Protein AF-A0AAW2ZPB7-F1 (afdb_monomer_lite)

Structure (mmCIF, N/CA/C/O backbone):
data_AF-A0AAW2ZPB7-F1
#
_entry.id   AF-A0AAW2ZPB7-F1
#
loop_
_atom_site.group_PDB
_atom_site.id
_atom_site.type_symbol
_atom_site.label_atom_id
_atom_site.label_alt_id
_atom_site.label_comp_id
_atom_site.label_asym_id
_atom_site.label_entity_id
_atom_site.label_seq_id
_atom_site.pdbx_PDB_ins_code
_atom_site.Cartn_x
_atom_site.Cartn_y
_atom_site.Cartn_z
_atom_site.occupancy
_atom_site.B_iso_or_equiv
_atom_site.auth_seq_id
_atom_site.auth_comp_id
_atom_site.auth_asym_id
_atom_site.auth_atom_id
_atom_site.pdbx_PDB_model_num
ATOM 1 N N . MET A 1 1 ? 40.826 14.189 52.849 1.00 51.69 1 MET A N 1
ATOM 2 C CA . MET A 1 1 ? 40.614 12.851 52.247 1.00 51.69 1 MET A CA 1
ATOM 3 C C . MET A 1 1 ? 39.368 12.771 51.362 1.00 51.69 1 MET A C 1
ATOM 5 O O . MET A 1 1 ? 39.505 12.367 50.219 1.00 51.69 1 MET A O 1
ATOM 9 N N . PHE A 1 2 ? 38.190 13.231 51.802 1.00 46.25 2 PHE A N 1
ATOM 10 C CA . PHE A 1 2 ? 36.939 13.118 51.022 1.00 46.25 2 PHE A CA 1
ATOM 11 C C . PHE A 1 2 ? 36.902 13.890 49.683 1.00 46.25 2 PHE A C 1
ATOM 13 O O . PHE A 1 2 ? 36.310 13.419 48.720 1.00 46.25 2 PHE A O 1
ATOM 20 N N . ARG A 1 3 ? 37.575 15.046 49.571 1.00 40.00 3 ARG A N 1
ATOM 21 C CA . ARG A 1 3 ? 37.596 15.839 48.321 1.00 40.00 3 ARG A CA 1
ATOM 22 C C . ARG A 1 3 ? 38.502 15.265 47.222 1.00 40.00 3 ARG A C 1
ATOM 24 O O . ARG A 1 3 ? 38.241 15.503 46.051 1.00 40.00 3 ARG A O 1
ATOM 31 N N . LEU A 1 4 ? 39.516 14.474 47.584 1.00 44.50 4 LEU A N 1
ATOM 32 C CA . LEU A 1 4 ? 40.412 13.836 46.611 1.00 44.50 4 LEU A CA 1
ATOM 33 C C . LEU A 1 4 ? 39.735 12.625 45.941 1.00 44.50 4 LEU A C 1
ATOM 35 O O . LEU A 1 4 ? 39.910 12.397 44.750 1.00 44.50 4 LEU A O 1
ATOM 39 N N . PHE A 1 5 ? 38.887 11.908 46.687 1.00 46.25 5 PHE A N 1
ATOM 40 C CA . PHE A 1 5 ? 38.130 10.754 46.191 1.00 46.25 5 PHE A CA 1
ATOM 41 C C . PHE A 1 5 ? 37.047 11.136 45.171 1.00 46.25 5 PHE A C 1
ATOM 43 O O . PHE A 1 5 ? 36.839 10.420 44.195 1.00 46.25 5 PHE A O 1
ATOM 50 N N . VAL A 1 6 ? 36.392 12.288 45.351 1.00 56.06 6 VAL A N 1
ATOM 51 C CA . VAL A 1 6 ? 35.360 12.771 44.415 1.00 56.06 6 VAL A CA 1
ATOM 52 C C . VAL A 1 6 ? 35.982 13.230 43.091 1.00 56.06 6 VAL A C 1
ATOM 54 O O . VAL A 1 6 ? 35.440 12.934 42.031 1.00 56.06 6 VAL A O 1
ATOM 57 N N . ILE A 1 7 ? 37.159 13.864 43.131 1.00 55.03 7 ILE A N 1
ATOM 58 C CA . ILE A 1 7 ? 37.879 14.303 41.923 1.00 55.03 7 ILE A CA 1
ATOM 59 C C . ILE A 1 7 ? 38.448 13.102 41.148 1.00 55.03 7 ILE A C 1
ATOM 61 O O . ILE A 1 7 ? 38.325 13.056 39.927 1.00 55.03 7 ILE A O 1
ATOM 65 N N . LEU A 1 8 ? 38.982 12.087 41.839 1.00 47.44 8 LEU A N 1
ATOM 66 C CA . LEU A 1 8 ? 39.442 10.843 41.204 1.00 47.44 8 LEU A CA 1
ATOM 67 C C . LEU A 1 8 ? 38.288 10.026 40.597 1.00 47.44 8 LEU A C 1
ATOM 69 O O . LEU A 1 8 ? 38.454 9.435 39.533 1.00 47.44 8 LEU A O 1
ATOM 73 N N . SER A 1 9 ? 37.102 10.054 41.212 1.00 47.56 9 SER A N 1
ATOM 74 C CA . SER A 1 9 ? 35.909 9.377 40.679 1.00 47.56 9 SER A CA 1
ATOM 75 C C . SER A 1 9 ? 35.340 10.088 39.443 1.00 47.56 9 SER A C 1
ATOM 77 O O . SER A 1 9 ? 34.943 9.430 38.486 1.00 47.56 9 SER A O 1
ATOM 79 N N . LEU A 1 10 ? 35.354 11.426 39.412 1.00 43.69 10 LEU A N 1
ATOM 80 C CA . LEU A 1 10 ? 34.939 12.205 38.237 1.00 43.69 10 LEU A CA 1
ATOM 81 C C . LEU A 1 10 ? 35.925 12.082 37.065 1.00 43.69 10 LEU A C 1
ATOM 83 O O . LEU A 1 10 ? 35.489 12.016 35.918 1.00 43.69 10 LEU A O 1
ATOM 87 N N . LEU A 1 11 ? 37.232 11.985 37.335 1.00 43.78 11 LEU A N 1
ATOM 88 C CA . LEU A 1 11 ? 38.248 11.750 36.301 1.00 43.78 11 LEU A CA 1
ATOM 89 C C . LEU A 1 11 ? 38.179 10.327 35.722 1.00 43.78 11 LEU A C 1
ATOM 91 O O . LEU A 1 11 ? 38.356 10.164 34.519 1.00 43.78 11 LEU A O 1
ATOM 95 N N . ALA A 1 12 ? 37.843 9.314 36.528 1.00 47.62 12 ALA A N 1
ATOM 96 C CA . ALA A 1 12 ? 37.600 7.954 36.036 1.00 47.62 12 ALA A CA 1
ATOM 97 C C . ALA A 1 12 ? 36.345 7.856 35.144 1.00 47.62 12 ALA A C 1
ATOM 99 O O . ALA A 1 12 ? 36.369 7.160 34.130 1.00 47.62 12 ALA A O 1
ATOM 100 N N . ILE A 1 13 ? 35.279 8.602 35.464 1.00 48.66 13 ILE A N 1
ATOM 101 C CA . ILE A 1 13 ? 34.059 8.657 34.640 1.00 48.66 13 ILE A CA 1
ATOM 102 C C . ILE A 1 13 ? 34.317 9.426 33.333 1.00 48.66 13 ILE A C 1
ATOM 104 O O . ILE A 1 13 ? 33.890 8.986 32.269 1.00 48.66 13 ILE A O 1
ATOM 108 N N . LEU A 1 14 ? 35.075 10.527 33.369 1.00 40.88 14 LEU A N 1
ATOM 109 C CA . LEU A 1 14 ? 35.448 11.271 32.157 1.00 40.88 14 LEU A CA 1
ATOM 110 C C . LEU A 1 14 ? 36.424 10.498 31.255 1.00 40.88 14 LEU A C 1
ATOM 112 O O . LEU A 1 14 ? 36.312 10.598 30.034 1.00 40.88 14 LEU A O 1
ATOM 116 N N . ALA A 1 15 ? 37.315 9.680 31.825 1.00 44.12 15 ALA A N 1
ATOM 117 C CA . ALA A 1 15 ? 38.191 8.785 31.066 1.00 44.12 15 ALA A CA 1
ATOM 118 C C . ALA A 1 15 ? 37.426 7.606 30.432 1.00 44.12 15 ALA A C 1
ATOM 120 O O . ALA A 1 15 ? 37.723 7.224 29.301 1.00 44.12 15 ALA A O 1
ATOM 121 N N . GLN A 1 16 ? 36.392 7.074 31.098 1.00 44.09 16 GLN A N 1
ATOM 122 C CA . GLN A 1 16 ? 35.500 6.073 30.497 1.00 44.09 16 GLN A CA 1
ATOM 123 C C . GLN A 1 16 ? 34.644 6.659 29.368 1.00 44.09 16 GLN A C 1
ATOM 125 O O . GLN A 1 16 ? 34.460 5.993 28.350 1.00 44.09 16 GLN A O 1
ATOM 130 N N . VAL A 1 17 ? 34.197 7.914 29.493 1.00 40.84 17 VAL A N 1
ATOM 131 C CA . VAL A 1 17 ? 33.451 8.607 28.429 1.00 40.84 17 VAL A CA 1
ATOM 132 C C . VAL A 1 17 ? 34.358 8.992 27.252 1.00 40.84 17 VAL A C 1
ATOM 134 O O . VAL A 1 17 ? 33.919 8.871 26.115 1.00 40.84 17 VAL A O 1
ATOM 137 N N . HIS A 1 18 ? 35.631 9.351 27.470 1.00 36.00 18 HIS A N 1
ATOM 138 C CA . HIS A 1 18 ? 36.574 9.581 26.362 1.00 36.00 18 HIS A CA 1
ATOM 139 C C . HIS A 1 18 ? 37.015 8.285 25.661 1.00 36.00 18 HIS A C 1
ATOM 141 O O . HIS A 1 18 ? 37.121 8.273 24.439 1.00 36.00 18 HIS A O 1
ATOM 147 N N . SER A 1 19 ? 37.162 7.156 26.370 1.00 35.47 19 SER A N 1
ATOM 148 C CA . SER A 1 19 ? 37.466 5.870 25.705 1.00 35.47 19 SER A CA 1
ATOM 149 C C . SER A 1 19 ? 36.294 5.298 24.887 1.00 35.47 19 SER A C 1
ATOM 151 O O . SER A 1 19 ? 36.493 4.419 24.052 1.00 35.47 19 SER A O 1
ATOM 153 N N . ALA A 1 20 ? 35.073 5.804 25.103 1.00 35.56 20 ALA A N 1
ATOM 154 C CA . ALA A 1 20 ? 33.886 5.440 24.332 1.00 35.56 20 ALA A CA 1
ATOM 155 C C . ALA A 1 20 ? 33.681 6.309 23.074 1.00 35.56 20 ALA A C 1
ATOM 157 O O . ALA A 1 20 ? 32.837 5.975 22.246 1.00 35.56 20 ALA A O 1
ATOM 158 N N . VAL A 1 21 ? 34.442 7.400 22.918 1.00 38.38 21 VAL A N 1
ATOM 159 C CA . VAL A 1 21 ? 34.357 8.309 21.759 1.00 38.38 21 VAL A CA 1
ATOM 160 C C . VAL A 1 21 ? 35.473 8.044 20.734 1.00 38.38 21 VAL A C 1
ATOM 162 O O . VAL A 1 21 ? 35.268 8.309 19.555 1.00 38.38 21 VAL A O 1
ATOM 165 N N . ASP A 1 22 ? 36.579 7.400 21.131 1.00 33.84 22 ASP A N 1
ATOM 166 C CA . ASP A 1 22 ? 37.732 7.131 20.247 1.00 33.84 22 ASP A CA 1
ATOM 167 C C . ASP A 1 22 ? 37.808 5.709 19.651 1.00 33.84 22 ASP A C 1
ATOM 169 O O . ASP A 1 22 ? 38.744 5.391 18.920 1.00 33.84 22 ASP A O 1
ATOM 173 N N . ASN A 1 23 ? 36.803 4.850 19.860 1.00 36.28 23 ASN A N 1
ATOM 174 C CA . ASN A 1 23 ? 36.692 3.572 19.140 1.00 36.28 23 ASN A CA 1
ATOM 175 C C . ASN A 1 23 ? 35.756 3.694 17.927 1.00 36.28 23 ASN A C 1
ATOM 177 O O . ASN A 1 23 ? 34.701 3.063 17.851 1.00 36.28 23 ASN A O 1
ATOM 181 N N . GLY A 1 24 ? 36.181 4.484 16.938 1.00 32.53 24 GLY A N 1
ATOM 182 C CA . GLY A 1 24 ? 35.586 4.575 15.597 1.00 32.53 24 GLY A CA 1
ATOM 183 C C . GLY A 1 24 ? 35.782 3.316 14.736 1.00 32.53 24 GLY A C 1
ATOM 184 O O . GLY A 1 24 ? 36.101 3.421 13.559 1.00 32.53 24 GLY A O 1
ATOM 185 N N . GLY A 1 25 ? 35.621 2.122 15.315 1.00 32.72 25 GLY A N 1
ATOM 186 C CA . GLY A 1 25 ? 35.962 0.848 14.671 1.00 32.72 25 GLY A CA 1
ATOM 187 C C . GLY A 1 25 ? 35.150 -0.359 15.143 1.00 32.72 25 GLY A C 1
ATOM 188 O O . GLY A 1 25 ? 35.655 -1.476 15.100 1.00 32.72 25 GLY A O 1
ATOM 189 N N . GLN A 1 26 ? 33.914 -0.165 15.620 1.00 31.72 26 GLN A N 1
ATOM 190 C CA . GLN A 1 26 ? 33.074 -1.276 16.101 1.00 31.72 26 GLN A CA 1
ATOM 191 C C . GLN A 1 26 ? 31.591 -1.207 15.696 1.00 31.72 26 GLN A C 1
ATOM 193 O O . GLN A 1 26 ? 30.740 -1.799 16.353 1.00 31.72 26 GLN A O 1
ATOM 198 N N . TYR A 1 27 ? 31.269 -0.537 14.585 1.00 31.38 27 TYR A N 1
ATOM 199 C CA . TYR A 1 27 ? 29.932 -0.633 13.975 1.00 31.38 27 TYR A CA 1
ATOM 200 C C . TYR A 1 27 ? 29.803 -1.751 12.923 1.00 31.38 27 TYR A C 1
ATOM 202 O O . TYR A 1 27 ? 28.684 -2.111 12.569 1.00 31.38 27 TYR A O 1
ATOM 210 N N . ASP A 1 28 ? 30.908 -2.378 12.503 1.00 32.28 28 ASP A N 1
ATOM 211 C CA . ASP A 1 28 ? 30.887 -3.460 11.502 1.00 32.28 28 ASP A CA 1
ATOM 212 C C . ASP A 1 28 ? 30.599 -4.861 12.076 1.00 32.28 28 ASP A C 1
ATOM 214 O O . ASP A 1 28 ? 30.354 -5.799 11.319 1.00 32.28 28 ASP A O 1
ATOM 218 N N . SER A 1 29 ? 30.567 -5.042 13.403 1.00 31.67 29 SER A N 1
ATOM 219 C CA . SER A 1 29 ? 30.329 -6.361 14.021 1.00 31.67 29 SER A CA 1
ATOM 220 C C . SER A 1 29 ? 28.890 -6.612 14.492 1.00 31.67 29 SER A C 1
ATOM 222 O O . SER A 1 29 ? 28.580 -7.727 14.906 1.00 31.67 29 SER A O 1
ATOM 224 N N . LEU A 1 30 ? 27.981 -5.635 14.372 1.00 31.08 30 LEU A N 1
ATOM 225 C CA . LEU A 1 30 ? 26.543 -5.819 14.649 1.00 31.08 30 LEU A CA 1
ATOM 226 C C . LEU A 1 30 ? 25.721 -6.233 13.414 1.00 31.08 30 LEU A C 1
ATOM 228 O O . LEU A 1 30 ? 24.520 -6.456 13.530 1.00 31.08 30 LEU A O 1
ATOM 232 N N . LEU A 1 31 ? 26.353 -6.374 12.245 1.00 35.31 31 LEU A N 1
ATOM 233 C CA . LEU A 1 31 ? 25.702 -6.831 11.009 1.00 35.31 31 LEU A CA 1
ATOM 234 C C . LEU A 1 31 ? 25.823 -8.345 10.759 1.00 35.31 31 LEU A C 1
ATOM 236 O O . LEU A 1 31 ? 25.262 -8.833 9.785 1.00 35.31 31 LEU A O 1
ATOM 240 N N . ASN A 1 32 ? 26.494 -9.089 11.648 1.00 33.47 32 ASN A N 1
ATOM 241 C CA . ASN A 1 32 ? 26.707 -10.538 11.522 1.00 33.47 32 ASN A CA 1
ATOM 242 C C . ASN A 1 32 ? 26.139 -11.372 12.687 1.00 33.47 32 ASN A C 1
ATOM 244 O O . ASN A 1 32 ? 26.580 -12.500 12.895 1.00 33.47 32 ASN A O 1
ATOM 248 N N . SER A 1 33 ? 25.148 -10.879 13.439 1.00 32.72 33 SER A N 1
ATOM 249 C CA . SER A 1 33 ? 24.362 -11.771 14.299 1.00 32.72 33 SER A CA 1
ATOM 250 C C . SER A 1 33 ? 23.143 -12.289 13.537 1.00 32.72 33 SER A C 1
ATOM 252 O O . SER A 1 33 ? 22.184 -11.565 13.269 1.00 32.72 33 SER A O 1
ATOM 254 N N . GLU A 1 34 ? 23.150 -13.584 13.231 1.00 34.16 34 GLU A N 1
ATOM 255 C CA . GLU A 1 34 ? 22.005 -14.362 12.729 1.00 34.16 34 GLU A CA 1
ATOM 256 C C . GLU A 1 34 ? 20.797 -14.389 13.710 1.00 34.16 34 GLU A C 1
ATOM 258 O O . GLU A 1 34 ? 19.863 -15.160 13.532 1.00 34.16 34 GLU A O 1
ATOM 263 N N . GLU A 1 35 ? 20.760 -13.510 14.721 1.00 34.91 35 GLU A N 1
ATOM 264 C CA . GLU A 1 35 ? 19.700 -13.387 15.735 1.00 34.91 35 GLU A CA 1
ATOM 265 C C . GLU A 1 35 ? 18.845 -12.103 15.597 1.00 34.91 35 GLU A C 1
ATOM 267 O O . GLU A 1 35 ? 17.965 -11.839 16.418 1.00 34.91 35 GLU A O 1
ATOM 272 N N . LEU A 1 36 ? 19.062 -11.268 14.572 1.00 36.41 36 LEU A N 1
ATOM 273 C CA . LEU A 1 36 ? 18.497 -9.906 14.527 1.00 36.41 36 LEU A CA 1
ATOM 274 C C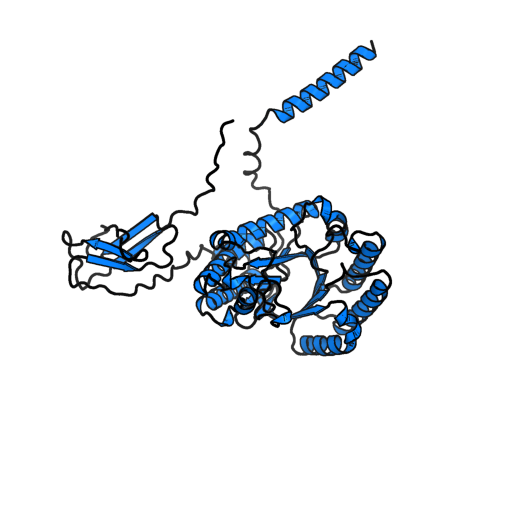 . LEU A 1 36 ? 17.039 -9.771 14.052 1.00 36.41 36 LEU A C 1
ATOM 276 O O . LEU A 1 36 ? 16.476 -8.672 14.130 1.00 36.41 36 LEU A O 1
ATOM 280 N N . TYR A 1 37 ? 16.372 -10.848 13.641 1.00 39.91 37 TYR A N 1
ATOM 281 C CA . TYR A 1 37 ? 14.955 -10.802 13.270 1.00 39.91 37 TYR A CA 1
ATOM 282 C C . TYR A 1 37 ? 14.226 -12.011 13.860 1.00 39.91 37 TYR A C 1
ATOM 284 O O . TYR A 1 37 ? 14.306 -13.089 13.278 1.00 39.91 37 TYR A O 1
ATOM 292 N N . PRO A 1 38 ? 13.502 -11.878 14.993 1.00 43.72 38 PRO A N 1
ATOM 293 C CA . PRO A 1 38 ? 12.514 -12.897 15.324 1.00 43.72 38 PRO A CA 1
ATOM 294 C C . PRO A 1 38 ? 11.576 -13.020 14.121 1.00 43.72 38 PRO A C 1
ATOM 296 O O . PRO A 1 38 ? 11.092 -11.997 13.628 1.00 43.72 38 PRO A O 1
ATOM 299 N N . GLU A 1 39 ? 11.375 -14.239 13.615 1.00 51.09 39 GLU A N 1
ATOM 300 C CA . GLU A 1 39 ? 10.517 -14.471 12.453 1.00 51.09 39 GLU A CA 1
ATOM 301 C C . GLU A 1 39 ? 9.163 -13.786 12.670 1.00 51.09 39 GLU A C 1
ATOM 303 O O . GLU A 1 39 ? 8.474 -14.015 13.674 1.00 51.09 39 GLU A O 1
ATOM 308 N N . PHE A 1 40 ? 8.773 -12.916 11.734 1.00 61.16 40 PHE A N 1
ATOM 309 C CA . PHE A 1 40 ? 7.431 -12.361 11.760 1.00 61.16 40 PHE A CA 1
ATOM 310 C C . PHE A 1 40 ? 6.443 -13.512 11.575 1.00 61.16 40 PHE A C 1
ATOM 312 O O . PHE A 1 40 ? 6.556 -14.309 10.644 1.00 61.16 40 PHE A O 1
ATOM 319 N N . LYS A 1 41 ? 5.441 -13.595 12.458 1.00 64.25 41 LYS A N 1
ATOM 320 C CA . LYS A 1 41 ? 4.330 -14.535 12.268 1.00 64.25 41 LYS A CA 1
ATOM 321 C C . LYS A 1 41 ? 3.683 -14.276 10.910 1.00 64.25 41 LYS A C 1
ATOM 323 O O . LYS A 1 41 ? 3.557 -13.119 10.506 1.00 64.25 41 LYS A O 1
ATOM 328 N N . SER A 1 42 ? 3.214 -15.343 10.261 1.00 63.06 42 SER A N 1
ATOM 329 C CA . SER A 1 42 ? 2.483 -15.262 8.995 1.00 63.06 42 SER A CA 1
ATOM 330 C C . SER A 1 42 ? 1.446 -14.136 9.029 1.00 63.06 42 SER A C 1
ATOM 332 O O . SER A 1 42 ? 0.692 -14.032 10.009 1.00 63.06 42 SER A O 1
ATOM 334 N N . PRO A 1 43 ? 1.392 -13.283 7.993 1.00 78.25 43 PRO A N 1
ATOM 335 C CA . PRO A 1 43 ? 0.470 -12.163 7.984 1.00 78.25 43 PRO A CA 1
ATOM 336 C C . PRO A 1 43 ? -0.978 -12.668 8.047 1.00 78.25 43 PRO A C 1
ATOM 338 O O . PRO A 1 43 ? -1.322 -13.720 7.510 1.00 78.25 43 PRO A O 1
ATOM 341 N N . LYS A 1 44 ? -1.854 -11.915 8.725 1.00 82.00 44 LYS A N 1
ATOM 342 C CA . LYS A 1 44 ? -3.291 -12.243 8.805 1.00 82.00 44 LYS A CA 1
ATOM 343 C C . LYS A 1 44 ? -4.002 -12.027 7.470 1.00 82.00 44 LYS A C 1
ATOM 345 O O . LYS A 1 44 ? -5.076 -12.578 7.257 1.00 82.00 44 LYS A O 1
ATOM 350 N N . PHE A 1 45 ? -3.418 -11.204 6.610 1.00 92.31 45 PHE A N 1
ATOM 351 C CA . PHE A 1 45 ? -3.834 -10.966 5.241 1.00 92.31 45 PHE A CA 1
ATOM 352 C C . PHE A 1 45 ? -2.673 -10.344 4.463 1.00 92.31 45 PHE A C 1
ATOM 354 O O . PHE A 1 45 ? -1.774 -9.759 5.061 1.00 92.31 45 PHE A O 1
ATOM 361 N N . VAL A 1 46 ? -2.734 -10.396 3.138 1.00 94.75 46 VAL A N 1
ATOM 362 C CA . VAL A 1 46 ? -1.914 -9.542 2.273 1.00 94.75 46 VAL A CA 1
ATOM 363 C C . VAL A 1 46 ? -2.839 -8.654 1.451 1.00 94.75 46 VAL A C 1
ATOM 365 O O . VAL A 1 46 ? -3.802 -9.129 0.857 1.00 94.75 46 VAL A O 1
ATOM 368 N N . LEU A 1 47 ? -2.563 -7.356 1.440 1.00 94.62 47 LEU A N 1
ATOM 369 C CA . LEU A 1 47 ? -3.217 -6.364 0.602 1.00 94.62 47 LEU A CA 1
ATOM 370 C C . LEU A 1 47 ? -2.418 -6.224 -0.691 1.00 94.62 47 LEU A C 1
ATOM 372 O O . LEU A 1 47 ? -1.270 -5.790 -0.682 1.00 94.62 47 LEU A O 1
ATOM 376 N N . TRP A 1 48 ? -2.998 -6.605 -1.815 1.00 93.88 48 TRP A N 1
ATOM 377 C CA . TRP A 1 48 ? -2.341 -6.459 -3.106 1.00 93.88 48 TRP A CA 1
ATOM 378 C C . TRP A 1 48 ? -3.372 -6.217 -4.193 1.00 93.88 48 TRP A C 1
ATOM 380 O O . TRP A 1 48 ? -4.496 -6.700 -4.113 1.00 93.88 48 TRP A O 1
ATOM 390 N N . SER A 1 49 ? -3.009 -5.446 -5.212 1.00 89.88 49 SER A N 1
ATOM 391 C CA . SER A 1 49 ? -3.930 -5.112 -6.300 1.00 89.88 49 SER A CA 1
ATOM 392 C C . SER A 1 49 ? -3.749 -6.039 -7.495 1.00 89.88 49 SER A C 1
ATOM 394 O O . SER A 1 49 ? -2.627 -6.400 -7.843 1.00 89.88 49 SER A O 1
ATOM 396 N N . ASN A 1 50 ? -4.849 -6.380 -8.160 1.00 84.56 50 ASN A N 1
ATOM 397 C CA . ASN A 1 50 ? -4.830 -6.950 -9.503 1.00 84.56 50 ASN A CA 1
ATOM 398 C C . ASN A 1 50 ? -5.240 -5.888 -10.541 1.00 84.56 50 ASN A C 1
ATOM 400 O O . ASN A 1 50 ? -5.409 -4.709 -10.222 1.00 84.56 50 ASN A O 1
ATOM 404 N N . ALA A 1 51 ? -5.411 -6.292 -11.803 1.00 76.12 51 ALA A N 1
ATOM 405 C CA . ALA A 1 51 ? -5.793 -5.372 -12.878 1.00 76.12 51 ALA A CA 1
ATOM 406 C C . ALA A 1 51 ? -7.166 -4.691 -12.678 1.00 76.12 51 ALA A C 1
ATOM 408 O O . ALA A 1 51 ? -7.420 -3.659 -13.296 1.00 76.12 51 ALA A O 1
ATOM 409 N N . SER A 1 52 ? -8.039 -5.256 -11.838 1.00 76.12 52 SER A N 1
ATOM 410 C CA . SER A 1 52 ? -9.376 -4.726 -11.538 1.00 76.12 52 SER A CA 1
ATOM 411 C C . SER A 1 52 ? -9.393 -3.806 -10.316 1.00 76.12 52 SER A C 1
ATOM 413 O O . SER A 1 52 ? -10.323 -3.016 -10.166 1.00 76.12 52 SER A O 1
ATOM 415 N N . GLY A 1 53 ? -8.377 -3.873 -9.451 1.00 81.56 53 GLY A N 1
ATOM 416 C CA . GLY A 1 53 ? -8.266 -3.013 -8.279 1.00 81.56 53 GLY A CA 1
ATOM 417 C C . GLY A 1 53 ? -7.641 -3.693 -7.063 1.00 81.56 53 GLY A C 1
ATOM 418 O O . GLY A 1 53 ? -7.044 -4.762 -7.191 1.00 81.56 53 GLY A O 1
ATOM 419 N N . PRO A 1 54 ? -7.743 -3.057 -5.886 1.00 89.50 54 PRO A N 1
ATOM 420 C CA . PRO A 1 54 ? -7.168 -3.573 -4.654 1.00 89.50 54 PRO A CA 1
ATOM 421 C C . PRO A 1 54 ? -7.929 -4.792 -4.123 1.00 89.50 54 PRO A C 1
ATOM 423 O O . PRO A 1 54 ? -9.163 -4.837 -4.111 1.00 89.50 54 PRO A O 1
ATOM 426 N N . ASN A 1 55 ? -7.176 -5.774 -3.630 1.00 93.75 55 ASN A N 1
ATOM 427 C CA . ASN A 1 55 ? -7.696 -6.995 -3.034 1.00 93.75 55 ASN A CA 1
ATOM 428 C C . ASN A 1 55 ? -7.026 -7.295 -1.697 1.00 93.75 55 ASN A C 1
ATOM 430 O O . ASN A 1 55 ? -5.846 -7.019 -1.491 1.00 93.75 55 ASN A O 1
ATOM 434 N N . ILE A 1 56 ? -7.780 -7.937 -0.812 1.00 94.81 56 ILE A N 1
ATOM 435 C CA . ILE A 1 56 ? -7.246 -8.591 0.379 1.00 94.81 56 ILE A CA 1
ATOM 436 C C . ILE A 1 56 ? -7.238 -10.096 0.133 1.00 94.81 56 ILE A C 1
ATOM 438 O O . ILE A 1 56 ? -8.260 -10.685 -0.221 1.00 94.81 56 ILE A O 1
ATOM 442 N N . ILE A 1 57 ? -6.074 -10.701 0.340 1.00 95.44 57 ILE A N 1
ATOM 443 C CA . ILE A 1 57 ? -5.846 -12.137 0.290 1.00 95.44 57 ILE A CA 1
ATOM 444 C C . ILE A 1 57 ? -5.787 -12.658 1.730 1.00 95.44 57 ILE A C 1
ATOM 446 O O . ILE A 1 57 ? -4.947 -12.226 2.521 1.00 95.44 57 ILE A O 1
ATOM 450 N N . LEU A 1 58 ? -6.685 -13.579 2.075 1.00 93.06 58 LEU A N 1
ATOM 451 C CA . LEU A 1 58 ? -6.800 -14.193 3.403 1.00 93.06 58 LEU A CA 1
ATOM 452 C C . LEU A 1 58 ? -5.927 -15.461 3.530 1.00 93.06 58 LEU A C 1
ATOM 454 O O . LEU A 1 58 ? -5.511 -16.002 2.508 1.00 93.06 58 LEU A O 1
ATOM 458 N N . PRO A 1 59 ? -5.671 -15.989 4.749 1.00 90.00 59 PRO A N 1
ATOM 459 C CA . PRO A 1 59 ? -4.736 -17.106 4.981 1.00 90.00 59 PRO A CA 1
ATOM 460 C C . PRO A 1 59 ? -5.074 -18.434 4.300 1.00 90.00 59 PRO A C 1
ATOM 462 O O . PRO A 1 59 ? -4.255 -19.337 4.257 1.00 90.00 59 PRO A O 1
ATOM 465 N N . ASN A 1 60 ? -6.278 -18.588 3.763 1.00 87.06 60 ASN A N 1
ATOM 466 C CA . ASN A 1 60 ? -6.652 -19.749 2.955 1.00 87.06 60 ASN A CA 1
ATOM 467 C C . ASN A 1 60 ? -6.536 -19.479 1.441 1.00 87.06 60 ASN A C 1
ATOM 469 O O . ASN A 1 60 ? -7.053 -20.254 0.644 1.00 87.06 60 ASN A O 1
ATOM 473 N N . GLY A 1 61 ? -5.934 -18.355 1.042 1.00 88.69 61 GLY A N 1
ATOM 474 C CA . GLY A 1 61 ? -5.854 -17.899 -0.346 1.00 88.69 61 GLY A CA 1
ATOM 475 C C . GLY A 1 61 ? -7.127 -17.230 -0.870 1.00 88.69 61 GLY A C 1
ATOM 476 O O . GLY A 1 61 ? -7.158 -16.838 -2.034 1.00 88.69 61 GLY A O 1
ATOM 477 N N . THR A 1 62 ? -8.175 -17.075 -0.049 1.00 93.19 62 THR A N 1
ATOM 478 C CA . THR A 1 62 ? -9.410 -16.403 -0.482 1.00 93.19 62 THR A CA 1
ATOM 479 C C . THR A 1 62 ? -9.125 -14.946 -0.813 1.00 93.19 62 THR A C 1
ATOM 481 O O . THR A 1 62 ? -8.603 -14.206 0.022 1.00 93.19 62 THR A O 1
ATOM 484 N N . VAL A 1 63 ? -9.529 -14.533 -2.011 1.00 94.69 63 VAL A N 1
ATOM 485 C CA . VAL A 1 63 ? -9.391 -13.164 -2.505 1.00 94.69 63 VAL A CA 1
ATOM 486 C C . VAL A 1 63 ? -10.711 -12.424 -2.325 1.00 94.69 63 VAL A C 1
ATOM 488 O O . VAL A 1 63 ? -11.767 -12.906 -2.731 1.00 94.69 63 VAL A O 1
ATOM 491 N N . LYS A 1 64 ? -10.651 -11.236 -1.729 1.00 94.75 64 LYS A N 1
ATOM 492 C CA . LYS A 1 64 ? -11.796 -10.338 -1.552 1.00 94.75 64 LYS A CA 1
ATOM 493 C C . LYS A 1 64 ? -11.481 -8.977 -2.153 1.00 94.75 64 LYS A C 1
ATOM 495 O O . LYS A 1 64 ? -10.370 -8.469 -2.004 1.00 94.75 64 LYS A O 1
ATOM 500 N N . ILE A 1 65 ? -12.447 -8.386 -2.849 1.00 93.69 65 ILE A N 1
ATOM 501 C CA . ILE A 1 65 ? -12.320 -7.022 -3.376 1.00 93.69 65 ILE A CA 1
ATOM 502 C C . ILE A 1 65 ? -12.373 -6.038 -2.212 1.00 93.69 65 ILE A C 1
ATOM 504 O O . ILE A 1 65 ? -13.150 -6.219 -1.272 1.00 93.69 65 ILE A O 1
ATOM 508 N N . VAL A 1 66 ? -11.527 -5.015 -2.278 1.00 92.56 66 VAL A N 1
ATOM 509 C CA . VAL A 1 66 ? -11.505 -3.929 -1.307 1.00 92.56 66 VAL A CA 1
ATOM 510 C C . VAL A 1 66 ? -12.245 -2.723 -1.865 1.00 92.56 66 VAL A C 1
ATOM 512 O O . VAL A 1 66 ? -11.888 -2.204 -2.920 1.00 92.56 66 VAL A O 1
ATOM 515 N N . ASP A 1 67 ? -13.227 -2.229 -1.112 1.00 91.44 67 ASP A N 1
ATOM 516 C CA . ASP A 1 67 ? -13.815 -0.916 -1.366 1.00 91.44 67 ASP A CA 1
ATOM 517 C C . ASP A 1 67 ? -13.193 0.102 -0.402 1.00 91.44 67 ASP A C 1
ATOM 519 O O . ASP A 1 67 ? -13.383 0.025 0.815 1.00 91.44 67 ASP A O 1
ATOM 523 N N . THR A 1 68 ? -12.451 1.066 -0.951 1.00 87.69 68 THR A N 1
ATOM 524 C CA . THR A 1 68 ? -11.741 2.088 -0.170 1.00 87.69 68 THR A CA 1
ATOM 525 C C . THR A 1 68 ? -12.630 3.301 0.121 1.00 87.69 68 THR A C 1
ATOM 527 O O . THR A 1 68 ? -13.228 3.906 -0.775 1.00 87.69 68 THR A O 1
ATOM 530 N N . TYR A 1 69 ? -12.669 3.716 1.385 1.00 87.38 69 TYR A N 1
ATOM 531 C CA . TYR A 1 69 ? -13.451 4.838 1.889 1.00 87.38 69 TYR A CA 1
ATOM 532 C C . TYR A 1 69 ? -12.543 5.883 2.526 1.00 87.38 69 TYR A C 1
ATOM 534 O O . TYR A 1 69 ? -11.936 5.626 3.556 1.00 87.38 69 TYR A O 1
ATOM 542 N N . TRP A 1 70 ? -12.516 7.090 1.966 1.00 83.62 70 TRP A N 1
ATOM 543 C CA . TRP A 1 70 ? -11.838 8.239 2.568 1.00 83.62 70 TRP A CA 1
ATOM 544 C C . TRP A 1 70 ? -12.857 9.100 3.317 1.00 83.62 70 TRP A C 1
ATOM 546 O O . TRP A 1 70 ? -13.630 9.848 2.712 1.00 83.62 70 TRP A O 1
ATOM 556 N N . LEU A 1 71 ? -12.902 8.956 4.640 1.00 84.69 71 LEU A N 1
ATOM 557 C CA . LEU A 1 71 ? -13.896 9.577 5.512 1.00 84.69 71 LEU A CA 1
ATOM 558 C C . LEU A 1 71 ? -13.269 10.747 6.284 1.00 84.69 71 LEU A C 1
ATOM 560 O O . LEU A 1 71 ? -12.681 10.559 7.344 1.00 84.69 71 LEU A O 1
ATOM 564 N N . GLY A 1 72 ? -13.399 11.957 5.730 1.00 77.25 72 GLY A N 1
ATOM 565 C CA . GLY A 1 72 ? -13.000 13.220 6.371 1.00 77.25 72 GLY A CA 1
ATOM 566 C C . GLY A 1 72 ? -14.131 13.924 7.133 1.00 77.25 72 GLY A C 1
ATOM 567 O O . GLY A 1 72 ? -15.233 13.388 7.242 1.00 77.25 72 GLY A O 1
ATOM 568 N N . LEU A 1 73 ? -13.906 15.173 7.570 1.00 76.50 73 LEU A N 1
ATOM 569 C CA . LEU A 1 73 ? -14.897 16.001 8.295 1.00 76.50 73 LEU A CA 1
ATOM 570 C C . LEU A 1 73 ? -16.280 16.017 7.611 1.00 76.50 73 LEU A C 1
ATOM 572 O O . LEU A 1 73 ? -17.320 15.845 8.245 1.00 76.50 73 LEU A O 1
ATOM 576 N N . ASN A 1 74 ? -16.292 16.156 6.282 1.00 78.94 74 ASN A N 1
ATOM 577 C CA . ASN A 1 74 ? -17.517 16.208 5.479 1.00 78.94 74 ASN A CA 1
ATOM 578 C C . ASN A 1 74 ? -18.316 14.894 5.476 1.00 78.94 74 ASN A C 1
ATOM 580 O O . ASN A 1 74 ? -19.512 14.912 5.174 1.00 78.94 74 ASN A O 1
ATOM 584 N N . ALA A 1 75 ? -17.682 13.757 5.777 1.00 81.06 75 ALA A N 1
ATOM 585 C CA . ALA A 1 75 ? -18.359 12.465 5.835 1.00 81.06 75 ALA A CA 1
ATOM 586 C C . ALA A 1 75 ? -19.295 12.371 7.047 1.00 81.06 75 ALA A C 1
ATOM 588 O O . ALA A 1 75 ? -20.353 11.753 6.943 1.00 81.06 75 ALA A O 1
ATOM 589 N N . TRP A 1 76 ? -18.971 13.044 8.157 1.00 79.12 76 TRP A N 1
ATOM 590 C CA . TRP A 1 76 ? -19.784 13.008 9.378 1.00 79.12 76 TRP A CA 1
ATOM 591 C C . TRP A 1 76 ? -21.165 13.638 9.176 1.00 79.12 76 TRP A C 1
ATOM 593 O O . TRP A 1 76 ? -22.170 13.123 9.661 1.00 79.12 76 TRP A O 1
ATOM 603 N N . ASN A 1 77 ? -21.253 14.682 8.351 1.00 79.31 77 ASN A N 1
ATOM 604 C CA . ASN A 1 77 ? -22.532 15.297 7.978 1.00 79.31 77 ASN A CA 1
ATOM 605 C C . ASN A 1 77 ? -23.302 14.491 6.919 1.00 79.31 77 ASN A C 1
ATOM 607 O O . ASN A 1 77 ? -24.469 14.761 6.652 1.00 79.31 77 ASN A O 1
ATOM 611 N N . LYS A 1 78 ? -22.661 13.495 6.301 1.00 85.00 78 LYS A N 1
ATOM 612 C CA . LYS A 1 78 ? -23.230 12.645 5.245 1.00 85.00 78 LYS A CA 1
ATOM 613 C C . LYS A 1 78 ? -23.391 11.201 5.708 1.00 85.00 78 LYS A C 1
ATOM 615 O O . LYS A 1 78 ? -23.379 10.301 4.870 1.00 85.00 78 LYS A O 1
ATOM 620 N N . THR A 1 79 ? -23.563 10.992 7.019 1.00 86.00 79 THR A N 1
ATOM 621 C CA . THR A 1 79 ? -23.564 9.662 7.645 1.00 86.00 79 THR A CA 1
ATOM 622 C C . THR A 1 79 ? -24.451 8.686 6.874 1.00 86.00 79 THR A C 1
ATOM 624 O O . THR A 1 79 ? -23.904 7.733 6.340 1.00 86.00 79 THR A O 1
ATOM 627 N N . LYS A 1 80 ? -25.742 8.992 6.650 1.00 88.56 80 LYS A N 1
ATOM 628 C CA . LYS A 1 80 ? -26.687 8.129 5.905 1.00 88.56 80 LYS A CA 1
ATOM 629 C C . LYS A 1 80 ? -26.152 7.630 4.552 1.00 88.56 80 LYS A C 1
ATOM 631 O O . LYS A 1 80 ? -26.230 6.442 4.264 1.00 88.56 80 LYS A O 1
ATOM 636 N N . LYS A 1 81 ? -25.545 8.510 3.748 1.00 89.19 81 LYS A N 1
ATOM 637 C CA . LYS A 1 81 ? -24.964 8.139 2.444 1.00 89.19 81 LYS A CA 1
ATOM 638 C C . LYS A 1 81 ? -23.760 7.203 2.600 1.00 89.19 81 LYS A C 1
ATOM 640 O O . LYS A 1 81 ? -23.529 6.348 1.749 1.00 89.19 81 LYS A O 1
ATOM 645 N N . ILE A 1 82 ? -22.971 7.373 3.662 1.00 90.69 82 ILE A N 1
ATOM 646 C CA . ILE A 1 82 ? -21.889 6.440 3.998 1.00 90.69 82 ILE A CA 1
ATOM 647 C C . ILE A 1 82 ? -22.470 5.088 4.429 1.00 90.69 82 ILE A C 1
ATOM 649 O O . ILE A 1 82 ? -21.953 4.063 3.998 1.00 90.69 82 ILE A O 1
ATOM 653 N N . GLU A 1 83 ? -23.568 5.071 5.193 1.00 91.31 83 GLU A N 1
ATOM 654 C CA . GLU A 1 83 ? -24.239 3.824 5.597 1.00 91.31 83 GLU A CA 1
ATOM 655 C C . GLU A 1 83 ? -24.728 3.020 4.396 1.00 91.31 83 GLU A C 1
ATOM 657 O O . GLU A 1 83 ? -24.465 1.823 4.311 1.00 91.31 83 GLU A O 1
ATOM 662 N N . GLU A 1 84 ? -25.400 3.680 3.453 1.00 91.69 84 GLU A N 1
ATOM 663 C CA . GLU A 1 84 ? -25.913 3.059 2.228 1.00 91.69 84 GLU A CA 1
ATOM 664 C C . GLU A 1 84 ? -24.777 2.443 1.401 1.00 91.69 84 GLU A C 1
ATOM 666 O O . GLU A 1 84 ? -24.875 1.299 0.951 1.00 91.69 84 GLU A O 1
ATOM 671 N N . ARG A 1 85 ? -23.659 3.166 1.254 1.00 93.62 85 ARG A N 1
ATOM 672 C CA . ARG A 1 85 ? -22.486 2.665 0.524 1.00 93.62 85 ARG A CA 1
ATOM 673 C C . ARG A 1 85 ? -21.830 1.482 1.228 1.00 93.62 85 ARG A C 1
ATOM 675 O O . ARG A 1 85 ? -21.597 0.468 0.581 1.00 93.62 85 ARG A O 1
ATOM 682 N N . LEU A 1 86 ? -21.591 1.580 2.537 1.00 93.44 86 LEU A N 1
ATOM 683 C CA . LEU A 1 86 ? -21.006 0.482 3.310 1.00 93.44 86 LEU A CA 1
ATOM 684 C C . LEU A 1 86 ? -21.904 -0.754 3.293 1.00 93.44 86 LEU A C 1
ATOM 686 O O . LEU A 1 86 ? -21.416 -1.857 3.079 1.00 93.44 86 LEU A O 1
ATOM 690 N N . THR A 1 87 ? -23.216 -0.579 3.442 1.00 92.81 87 THR A N 1
ATOM 691 C CA . THR A 1 87 ? -24.178 -1.684 3.342 1.00 92.81 87 THR A CA 1
ATOM 692 C C . THR A 1 87 ? -24.106 -2.346 1.966 1.00 92.81 87 THR A C 1
ATOM 694 O O . THR A 1 87 ? -24.096 -3.571 1.881 1.00 92.81 87 THR A O 1
ATOM 697 N N . SER A 1 88 ? -23.981 -1.561 0.889 1.00 93.44 88 SER A N 1
ATOM 698 C CA . SER A 1 88 ? -23.789 -2.106 -0.459 1.00 93.44 88 SER A CA 1
ATOM 699 C C . SER A 1 88 ? -22.469 -2.867 -0.616 1.00 93.44 88 SER A C 1
ATOM 701 O O . SER A 1 88 ? -22.478 -3.912 -1.260 1.00 93.44 88 SER A O 1
ATOM 703 N N . THR A 1 89 ? -21.360 -2.378 -0.053 1.00 93.56 89 THR A N 1
ATOM 704 C CA . THR A 1 89 ? -20.066 -3.090 -0.039 1.00 93.56 89 THR A CA 1
ATOM 705 C C . THR A 1 89 ? -20.200 -4.442 0.652 1.00 93.56 89 THR A C 1
ATOM 707 O O . THR A 1 89 ? -19.818 -5.462 0.088 1.00 93.56 89 THR A O 1
ATOM 710 N N . LEU A 1 90 ? -20.821 -4.468 1.834 1.00 92.56 90 LEU A N 1
ATOM 711 C CA . LEU A 1 90 ? -21.020 -5.701 2.596 1.00 92.56 90 LEU A CA 1
ATOM 712 C C . LEU A 1 90 ? -21.952 -6.682 1.872 1.00 92.56 90 LEU A C 1
ATOM 714 O O . LEU A 1 90 ? -21.685 -7.878 1.858 1.00 92.56 90 LEU A O 1
ATOM 718 N N . PHE A 1 91 ? -23.012 -6.189 1.223 1.00 93.50 91 PHE A N 1
ATOM 719 C CA . PHE A 1 91 ? -23.918 -7.021 0.424 1.00 93.50 91 PHE A CA 1
ATOM 720 C C . PHE A 1 91 ? -23.220 -7.669 -0.782 1.00 93.50 91 PHE A C 1
ATOM 722 O O . PHE A 1 91 ? -23.568 -8.779 -1.172 1.00 93.50 91 PHE A O 1
ATOM 729 N N . LYS A 1 92 ? -22.217 -6.995 -1.356 1.00 93.88 92 LYS A N 1
ATOM 730 C CA . LYS A 1 92 ? -21.377 -7.524 -2.442 1.00 93.88 92 LYS A CA 1
ATOM 731 C C . LYS A 1 92 ? -20.266 -8.453 -1.954 1.00 93.88 92 LYS A C 1
ATOM 733 O O . LYS A 1 92 ? -19.472 -8.893 -2.776 1.00 93.88 92 LYS A O 1
ATOM 738 N N . ASP A 1 93 ? -20.184 -8.722 -0.648 1.00 92.00 93 ASP A N 1
ATOM 739 C CA . ASP A 1 93 ? -19.113 -9.526 -0.050 1.00 92.00 93 ASP A CA 1
ATOM 740 C C . ASP A 1 93 ? -17.707 -8.925 -0.298 1.00 92.00 93 ASP A C 1
ATOM 742 O O . ASP A 1 93 ? -16.692 -9.618 -0.385 1.00 92.00 93 ASP A O 1
ATOM 746 N N . HIS A 1 94 ? -17.645 -7.594 -0.416 1.00 94.56 94 HIS A N 1
ATOM 747 C CA . HIS A 1 94 ? -16.403 -6.824 -0.464 1.00 94.56 94 HIS A CA 1
ATOM 748 C C . HIS A 1 94 ? -15.951 -6.456 0.958 1.00 94.56 94 HIS A C 1
ATOM 750 O O . HIS A 1 94 ? -16.766 -6.305 1.871 1.00 94.56 94 HIS A O 1
ATOM 756 N N . ILE A 1 95 ? -14.645 -6.248 1.143 1.00 94.50 95 ILE A N 1
ATOM 757 C CA . ILE A 1 95 ? -14.074 -5.782 2.411 1.00 94.50 95 ILE A CA 1
ATOM 758 C C . ILE A 1 95 ? -13.997 -4.249 2.402 1.00 94.50 95 ILE A C 1
ATOM 760 O O . ILE A 1 95 ? -13.332 -3.676 1.534 1.00 94.50 95 ILE A O 1
ATOM 764 N N . PRO A 1 96 ? -14.613 -3.555 3.375 1.00 93.94 96 PRO A N 1
ATOM 765 C CA . PRO A 1 96 ? -14.394 -2.128 3.554 1.00 93.94 96 PRO A CA 1
ATOM 766 C C . PRO A 1 96 ? -12.961 -1.855 4.030 1.00 93.94 96 PRO A C 1
ATOM 768 O O . PRO A 1 96 ? -12.534 -2.376 5.065 1.00 93.94 96 PRO A O 1
ATOM 771 N N . TYR A 1 97 ? -12.249 -0.986 3.314 1.00 91.75 97 TYR A N 1
ATOM 772 C CA . TYR A 1 97 ? -11.019 -0.354 3.788 1.00 91.75 97 TYR A CA 1
ATOM 773 C C . TYR A 1 97 ? -11.320 1.112 4.079 1.00 91.75 97 TYR A C 1
ATOM 775 O O . TYR A 1 97 ? -11.538 1.913 3.172 1.00 91.75 97 TYR A O 1
ATOM 783 N N . ILE A 1 98 ? -11.374 1.476 5.354 1.00 90.25 98 ILE A N 1
ATOM 784 C CA . ILE A 1 98 ? -11.836 2.786 5.801 1.00 90.25 98 ILE A CA 1
ATOM 785 C C . ILE A 1 98 ? -10.651 3.613 6.285 1.00 90.25 98 ILE A C 1
ATOM 787 O O . ILE A 1 98 ? -10.145 3.377 7.374 1.00 90.25 98 ILE A O 1
ATOM 791 N N . HIS A 1 99 ? -10.269 4.630 5.516 1.00 87.00 99 HIS A N 1
ATOM 792 C CA . HIS A 1 99 ? -9.389 5.699 5.972 1.00 87.00 99 HIS A CA 1
ATOM 793 C C . HIS A 1 99 ? -10.211 6.756 6.702 1.00 87.00 99 HIS A C 1
ATOM 795 O O . HIS A 1 99 ? -11.024 7.466 6.102 1.00 87.00 99 HIS A O 1
ATOM 801 N N . ILE A 1 100 ? -9.991 6.886 8.001 1.00 84.81 100 ILE A N 1
ATOM 802 C CA . ILE A 1 100 ? -10.568 7.953 8.807 1.00 84.81 100 ILE A CA 1
ATOM 803 C C . ILE A 1 100 ? -9.565 9.104 8.811 1.00 84.81 100 ILE A C 1
ATOM 805 O O . ILE A 1 100 ? -8.565 9.027 9.511 1.00 84.81 100 ILE A O 1
ATOM 809 N N . ASN A 1 101 ? -9.827 10.151 8.030 1.00 74.88 101 ASN A N 1
ATOM 810 C CA . ASN A 1 101 ? -8.877 11.240 7.778 1.00 74.88 101 ASN A CA 1
ATOM 811 C C . ASN A 1 101 ? -9.354 12.577 8.394 1.00 74.88 101 ASN A C 1
ATOM 813 O O . ASN A 1 101 ? -10.542 12.742 8.684 1.00 74.88 101 ASN A O 1
ATOM 817 N N . ASN A 1 102 ? -8.470 13.571 8.501 1.00 69.19 102 ASN A N 1
ATOM 818 C CA . ASN A 1 102 ? -8.686 14.908 9.067 1.00 69.19 102 ASN A CA 1
ATOM 819 C C . ASN A 1 102 ? -8.922 14.979 10.588 1.00 69.19 102 ASN A C 1
ATOM 821 O O . ASN A 1 102 ? -9.549 15.925 11.073 1.00 69.19 102 ASN A O 1
ATOM 825 N N . PHE A 1 103 ? -8.413 14.027 11.362 1.00 66.50 103 PHE A N 1
ATOM 826 C CA . PHE A 1 103 ? -8.276 14.169 12.811 1.00 66.50 103 PHE A CA 1
ATOM 827 C C . PHE A 1 103 ? -7.405 15.362 13.196 1.00 66.50 103 PHE A C 1
ATOM 829 O O . PHE A 1 103 ? -7.720 16.058 14.158 1.00 66.50 103 PHE A O 1
ATOM 836 N N . ASN A 1 104 ? -6.352 15.642 12.434 1.00 62.22 104 ASN A N 1
ATOM 837 C CA . ASN A 1 104 ? -5.483 16.789 12.673 1.00 62.22 104 ASN A CA 1
ATOM 838 C C . ASN A 1 104 ? -6.219 18.134 12.601 1.00 62.22 104 ASN A C 1
ATOM 840 O O . ASN A 1 104 ? -5.853 19.078 13.298 1.00 62.22 104 ASN A O 1
ATOM 844 N N . ASN A 1 105 ? -7.306 18.181 11.826 1.00 63.47 105 ASN A N 1
ATOM 845 C CA . ASN A 1 105 ? -8.159 19.352 11.620 1.00 63.47 105 ASN A CA 1
ATOM 846 C C . ASN A 1 105 ? -9.364 19.392 12.583 1.00 63.47 105 ASN A C 1
ATOM 848 O O . ASN A 1 105 ? -10.310 20.156 12.379 1.00 63.47 105 ASN A O 1
ATOM 852 N N . MET A 1 106 ? -9.378 18.543 13.617 1.00 65.88 106 MET A N 1
ATOM 853 C CA . MET A 1 106 ? -10.437 18.519 14.625 1.00 65.88 106 MET A CA 1
ATOM 854 C C . MET A 1 106 ? -10.329 19.667 15.633 1.00 65.88 106 MET A C 1
ATOM 856 O O . MET A 1 106 ? -9.261 20.204 15.905 1.00 65.88 106 MET A O 1
ATOM 860 N N . ASN A 1 107 ? -11.455 19.968 16.280 1.00 62.56 107 ASN A N 1
ATOM 861 C CA . ASN A 1 107 ? -11.535 20.749 17.508 1.00 62.56 107 ASN A CA 1
ATOM 862 C C . ASN A 1 107 ? -12.273 19.925 18.599 1.00 62.56 107 ASN A C 1
ATOM 864 O O . ASN A 1 107 ? -12.838 18.866 18.322 1.00 62.56 107 ASN A O 1
ATOM 868 N N . PRO A 1 108 ? -12.311 20.356 19.871 1.00 58.91 108 PRO A N 1
ATOM 869 C CA . PRO A 1 108 ? -12.973 19.577 20.924 1.00 58.91 108 PRO A CA 1
ATOM 870 C C . PRO A 1 108 ? -14.468 19.283 20.674 1.00 58.91 108 PRO A C 1
ATOM 872 O O . PRO A 1 108 ? -14.986 18.277 21.164 1.00 58.91 108 PRO A O 1
ATOM 875 N N . ILE A 1 109 ? -15.167 20.126 19.902 1.00 60.97 109 ILE A N 1
ATOM 876 C CA . ILE A 1 109 ? -16.578 19.928 19.532 1.00 60.97 109 ILE A CA 1
ATOM 877 C C . ILE A 1 109 ? -16.705 18.775 18.525 1.00 60.97 109 ILE A C 1
ATOM 879 O O . ILE A 1 109 ? -17.605 17.940 18.659 1.00 60.97 109 ILE A O 1
ATOM 883 N N . THR A 1 110 ? -15.764 18.655 17.586 1.00 75.25 110 THR A N 1
ATOM 884 C CA . THR A 1 110 ? -15.780 17.603 16.563 1.00 75.25 110 THR A CA 1
ATOM 885 C C . THR A 1 110 ? -15.474 16.210 17.115 1.00 75.25 110 THR A C 1
ATOM 887 O O . THR A 1 110 ? -15.899 15.222 16.521 1.00 75.25 110 THR A O 1
ATOM 890 N N . CYS A 1 111 ? -14.834 16.087 18.286 1.00 81.44 111 CYS A N 1
ATOM 891 C CA . CYS A 1 111 ? -14.575 14.780 18.902 1.00 81.44 111 CYS A CA 1
ATOM 892 C C . CYS A 1 111 ? -15.868 13.997 19.205 1.00 81.44 111 CYS A C 1
ATOM 894 O O . CYS A 1 111 ? -15.979 12.810 18.892 1.00 81.44 111 CYS A O 1
ATOM 896 N N . ARG A 1 112 ? -16.885 14.657 19.782 1.00 84.56 112 ARG A N 1
ATOM 897 C CA . ARG A 1 112 ? -18.178 14.008 20.077 1.00 84.56 112 ARG A CA 1
ATOM 898 C C . ARG A 1 112 ? -18.893 13.574 18.800 1.00 84.56 112 ARG A C 1
ATOM 900 O O . ARG A 1 112 ? -19.445 12.476 18.764 1.00 84.56 112 ARG A O 1
ATOM 907 N N . GLN A 1 113 ? -18.857 14.414 17.766 1.00 84.81 113 GLN A N 1
ATOM 908 C CA . GLN A 1 113 ? -19.447 14.111 16.461 1.00 84.81 113 GLN A CA 1
ATOM 909 C C . GLN A 1 113 ? -18.756 12.914 15.806 1.00 84.81 113 GLN A C 1
ATOM 911 O O . GLN A 1 113 ? -19.430 12.000 15.343 1.00 84.81 113 GLN A O 1
ATOM 916 N N . ALA A 1 114 ? -17.427 12.866 15.852 1.00 84.44 114 ALA A N 1
ATOM 917 C CA . ALA A 1 114 ? -16.659 11.760 15.305 1.00 84.44 114 ALA A CA 1
ATOM 918 C C . ALA A 1 114 ? -16.886 10.442 16.061 1.00 84.44 114 ALA A C 1
ATOM 920 O O . ALA A 1 114 ? -17.043 9.399 15.437 1.00 84.44 114 ALA A O 1
ATOM 921 N N . ILE A 1 115 ? -16.997 10.473 17.394 1.00 88.56 115 ILE A N 1
ATOM 922 C CA . ILE A 1 115 ? -17.372 9.285 18.181 1.00 88.56 115 ILE A CA 1
ATOM 923 C C . ILE A 1 115 ? -18.796 8.822 17.836 1.00 88.56 115 ILE A C 1
ATOM 925 O O . ILE A 1 115 ? -19.049 7.621 17.757 1.00 88.56 115 ILE A O 1
ATOM 929 N N . ALA A 1 116 ? -19.745 9.745 17.649 1.00 89.06 116 ALA A N 1
ATOM 930 C CA . ALA A 1 116 ? -21.109 9.397 17.249 1.00 89.06 116 ALA A CA 1
ATOM 931 C C . ALA A 1 116 ? -21.147 8.776 15.843 1.00 89.06 116 ALA A C 1
ATOM 933 O O . ALA A 1 116 ? -21.810 7.758 15.643 1.00 89.06 116 ALA A O 1
ATOM 934 N N . PHE A 1 117 ? -20.383 9.345 14.909 1.00 89.38 117 PHE A N 1
ATOM 935 C CA . PHE A 1 117 ? -20.177 8.797 13.574 1.00 89.38 117 PHE A CA 1
ATOM 936 C C . PHE A 1 117 ? -19.605 7.376 13.640 1.00 89.38 117 PHE A C 1
ATOM 938 O O . PHE A 1 117 ? -20.217 6.452 13.113 1.00 89.38 117 PHE A O 1
ATOM 945 N N . ASP A 1 118 ? -18.509 7.169 14.373 1.00 90.75 118 ASP A N 1
ATOM 946 C CA . ASP A 1 118 ? -17.883 5.853 14.534 1.00 90.75 118 ASP A CA 1
ATOM 947 C C . ASP A 1 118 ? -18.854 4.812 15.090 1.00 90.75 118 ASP A C 1
ATOM 949 O O . ASP A 1 118 ? -18.948 3.710 14.556 1.00 90.75 118 ASP A O 1
ATOM 953 N N . LYS A 1 119 ? -19.632 5.158 16.127 1.00 92.38 119 LYS A N 1
ATOM 954 C CA . LYS A 1 119 ? -20.665 4.264 16.679 1.00 92.38 119 LYS A CA 1
ATOM 955 C C . LYS A 1 119 ? -21.667 3.835 15.611 1.00 92.38 119 LYS A C 1
ATOM 957 O O . LYS A 1 119 ? -22.084 2.677 15.593 1.00 92.38 119 LYS A O 1
ATOM 962 N N . LYS A 1 120 ? -22.056 4.757 14.729 1.00 91.12 120 LYS A N 1
ATOM 963 C CA . LYS A 1 120 ? -23.003 4.469 13.656 1.00 91.12 120 LYS A CA 1
ATOM 964 C C . LYS A 1 120 ? -22.382 3.555 12.602 1.00 91.12 120 LYS A C 1
ATOM 966 O O . LYS A 1 120 ? -22.982 2.531 12.285 1.00 91.12 120 LYS A O 1
ATOM 971 N N . ILE A 1 121 ? -21.164 3.849 12.148 1.00 90.69 121 ILE A N 1
ATOM 972 C CA . ILE A 1 121 ? -20.427 3.005 11.196 1.00 90.69 121 ILE A CA 1
ATOM 973 C C . ILE A 1 121 ? -20.218 1.585 11.747 1.00 90.69 121 ILE A C 1
ATOM 975 O O . ILE A 1 121 ? -20.503 0.600 11.066 1.00 90.69 121 ILE A O 1
ATOM 979 N N . LEU A 1 122 ? -19.824 1.468 13.016 1.00 90.38 122 LEU A N 1
ATOM 980 C CA . LEU A 1 122 ? -19.681 0.187 13.714 1.00 90.38 122 LEU A CA 1
ATOM 981 C C . LEU A 1 122 ? -20.977 -0.629 13.740 1.00 90.38 122 LEU A C 1
ATOM 983 O O . LEU A 1 122 ? -20.944 -1.841 13.525 1.00 90.38 122 LEU A O 1
ATOM 987 N N . SER A 1 123 ? -22.122 0.025 13.966 1.00 90.44 123 SER A N 1
ATOM 988 C CA . SER A 1 123 ? -23.425 -0.654 13.999 1.00 90.44 123 SER A CA 1
ATOM 989 C C . SER A 1 123 ? -23.811 -1.293 12.658 1.00 90.44 123 SER A C 1
ATOM 991 O O . SER A 1 123 ? -24.543 -2.281 12.639 1.00 90.44 123 SER A O 1
ATOM 993 N N . ILE A 1 124 ? -23.293 -0.762 11.547 1.00 89.56 124 ILE A N 1
ATOM 994 C CA . ILE A 1 124 ? -23.566 -1.250 10.189 1.00 89.56 124 ILE A CA 1
ATOM 995 C C . ILE A 1 124 ? -22.681 -2.444 9.861 1.00 89.56 124 ILE A C 1
ATOM 997 O O . ILE A 1 124 ? -23.167 -3.449 9.349 1.00 89.56 124 ILE A O 1
ATOM 1001 N N . MET A 1 125 ? -21.391 -2.358 10.193 1.00 87.44 125 MET A N 1
ATOM 1002 C CA . MET A 1 125 ? -20.446 -3.425 9.865 1.00 87.44 125 MET A CA 1
ATOM 1003 C C . MET A 1 125 ? -20.645 -4.682 10.705 1.00 87.44 125 MET A C 1
ATOM 1005 O O . MET A 1 125 ? -20.311 -5.767 10.232 1.00 87.44 125 MET A O 1
ATOM 1009 N N . LYS A 1 126 ? -21.244 -4.576 11.901 1.00 79.50 126 LYS A N 1
ATOM 1010 C CA . LYS A 1 126 ? -21.548 -5.719 12.779 1.00 79.50 126 LYS A CA 1
ATOM 1011 C C . LYS A 1 126 ? -20.311 -6.618 12.956 1.00 79.50 126 LYS A C 1
ATOM 1013 O O . LYS A 1 126 ? -19.289 -6.160 13.457 1.00 79.50 126 LYS A O 1
ATOM 1018 N N . SER A 1 127 ? -20.403 -7.881 12.541 1.00 82.19 127 SER A N 1
ATOM 1019 C CA . SER A 1 127 ? -19.343 -8.891 12.583 1.00 82.19 127 SER A CA 1
ATOM 1020 C C . SER A 1 127 ? -18.581 -9.035 11.260 1.00 82.19 127 SER A C 1
ATOM 1022 O O . SER A 1 127 ? -17.863 -10.014 11.085 1.00 82.19 127 SER A O 1
ATOM 1024 N N . SER A 1 128 ? -18.731 -8.115 10.312 1.00 89.38 128 SER A N 1
ATOM 1025 C CA . SER A 1 128 ? -17.998 -8.171 9.044 1.00 89.38 128 SER A CA 1
ATOM 1026 C C . SER A 1 128 ? -16.520 -7.874 9.270 1.00 89.38 128 SER A C 1
ATOM 1028 O O . SER A 1 128 ? -16.167 -7.093 10.155 1.00 89.38 128 SER A O 1
ATOM 1030 N N . PHE A 1 129 ? -15.654 -8.485 8.467 1.00 92.38 129 PHE A N 1
ATOM 1031 C CA . PHE A 1 129 ? -14.243 -8.124 8.459 1.00 92.38 129 PHE A CA 1
ATOM 1032 C C . PHE A 1 129 ? -14.048 -6.758 7.788 1.00 92.38 129 PHE A C 1
ATOM 1034 O O . PHE A 1 129 ? -14.653 -6.493 6.749 1.00 92.38 129 PHE A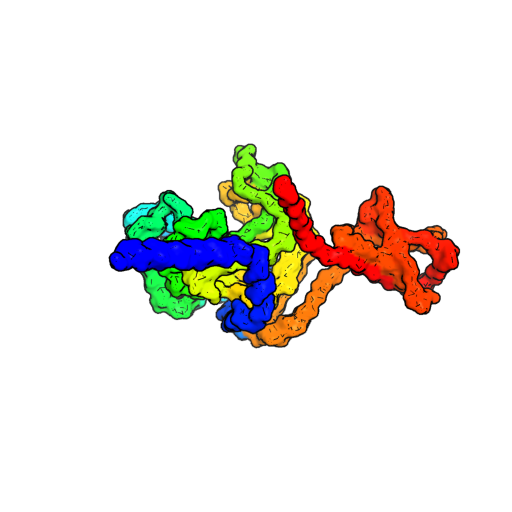 O 1
ATOM 1041 N N . ALA A 1 130 ? -13.218 -5.894 8.373 1.00 93.25 130 ALA A N 1
ATOM 1042 C CA . ALA A 1 130 ? -12.876 -4.591 7.802 1.00 93.25 130 ALA A CA 1
ATOM 1043 C C . ALA A 1 130 ? -11.471 -4.146 8.220 1.00 93.25 130 ALA A C 1
ATOM 1045 O O . ALA A 1 130 ? -10.973 -4.524 9.284 1.00 93.25 130 ALA A O 1
ATOM 1046 N N . VAL A 1 131 ? -10.858 -3.299 7.396 1.00 93.25 131 VAL A N 1
ATOM 1047 C CA . VAL A 1 131 ? -9.577 -2.650 7.695 1.00 93.25 131 VAL A CA 1
ATOM 1048 C C . VAL A 1 131 ? -9.837 -1.175 7.961 1.00 93.25 131 VAL A C 1
ATOM 1050 O O . VAL A 1 131 ? -10.439 -0.494 7.134 1.00 93.25 131 VAL A O 1
ATOM 1053 N N . ILE A 1 132 ? -9.424 -0.686 9.127 1.00 92.88 132 ILE A N 1
ATOM 1054 C CA . ILE A 1 132 ? -9.692 0.679 9.582 1.00 92.88 132 ILE A CA 1
ATOM 1055 C C . ILE A 1 132 ? -8.363 1.390 9.779 1.00 92.88 132 ILE A C 1
ATOM 1057 O O . ILE A 1 132 ? -7.628 1.088 10.716 1.00 92.88 132 ILE A O 1
ATOM 1061 N N . ASP A 1 133 ? -8.070 2.334 8.900 1.00 89.50 133 ASP A N 1
ATOM 1062 C CA . ASP A 1 133 ? -6.848 3.121 8.909 1.00 89.50 133 ASP A CA 1
ATOM 1063 C C . ASP A 1 133 ? -7.104 4.489 9.539 1.00 89.50 133 ASP A C 1
ATOM 1065 O O . ASP A 1 133 ? -7.882 5.300 9.027 1.00 89.50 133 ASP A O 1
ATOM 1069 N N . PHE A 1 134 ? -6.497 4.726 10.697 1.00 86.31 134 PHE A 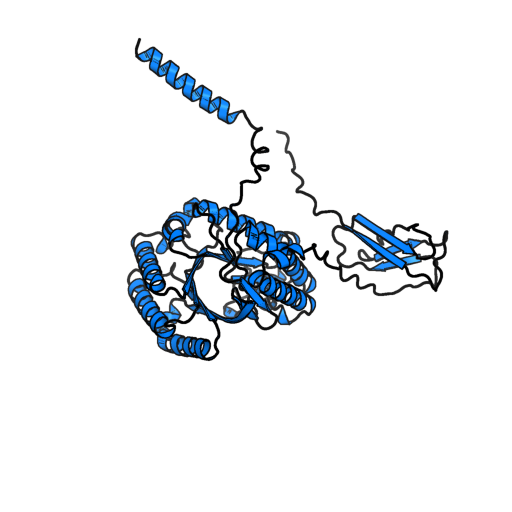N 1
ATOM 1070 C CA . PHE A 1 134 ? -6.659 5.964 11.441 1.00 86.31 134 PHE A CA 1
ATOM 1071 C C . PHE A 1 134 ? -5.617 6.985 11.026 1.00 86.31 134 PHE A C 1
ATOM 1073 O O . PHE A 1 134 ? -4.438 6.767 11.289 1.00 86.31 134 PHE A O 1
ATOM 1080 N N . GLU A 1 135 ? -6.121 8.106 10.502 1.00 73.50 135 GLU A N 1
ATOM 1081 C CA . GLU A 1 135 ? -5.478 9.387 10.192 1.00 73.50 135 GLU A CA 1
ATOM 1082 C C . GLU A 1 135 ? -4.166 9.287 9.421 1.00 73.50 135 GLU A C 1
ATOM 1084 O O . GLU A 1 135 ? -3.228 8.650 9.859 1.00 73.50 135 GLU A O 1
ATOM 1089 N N . SER A 1 136 ? -4.045 9.997 8.305 1.00 61.16 136 SER A N 1
ATOM 1090 C CA . SER A 1 136 ? -2.733 10.309 7.736 1.00 61.16 136 SER A CA 1
ATOM 1091 C C . SER A 1 136 ? -2.166 11.551 8.433 1.00 61.16 136 SER A C 1
ATOM 1093 O O . SER A 1 136 ? -2.896 12.521 8.616 1.00 61.16 136 SER A O 1
ATOM 1095 N N . ASP A 1 137 ? -0.877 11.528 8.785 1.00 60.81 137 ASP A N 1
ATOM 1096 C CA . ASP A 1 137 ? -0.097 12.693 9.255 1.00 60.81 137 ASP A CA 1
ATOM 1097 C C . ASP A 1 137 ? -0.163 12.976 10.767 1.00 60.81 137 ASP A C 1
ATOM 1099 O O . ASP A 1 137 ? -0.171 14.130 11.189 1.00 60.81 137 ASP A O 1
ATOM 1103 N N . TRP A 1 138 ? -0.191 11.947 11.616 1.00 66.25 138 TRP A N 1
ATOM 1104 C CA . TRP A 1 138 ? -0.154 12.145 13.072 1.00 66.25 138 TRP A CA 1
ATOM 1105 C C . TRP A 1 138 ? 1.050 12.997 13.490 1.00 66.25 138 TRP A C 1
ATOM 1107 O O . TRP A 1 138 ? 2.146 12.838 12.951 1.00 66.25 138 TRP A O 1
ATOM 1117 N N . ASP A 1 139 ? 0.828 13.855 14.485 1.00 55.62 139 ASP A N 1
ATOM 1118 C CA . ASP A 1 139 ? 1.863 14.601 15.203 1.00 55.62 139 ASP A CA 1
ATOM 1119 C C . ASP A 1 139 ? 2.771 15.512 14.359 1.00 55.62 139 ASP A C 1
ATOM 1121 O O . ASP A 1 139 ? 3.868 15.884 14.773 1.00 55.62 139 ASP A O 1
ATOM 1125 N N . VAL A 1 140 ? 2.296 16.003 13.212 1.00 57.31 140 VAL A N 1
ATOM 1126 C CA . VAL A 1 140 ? 2.891 17.227 12.657 1.00 57.31 140 VAL A CA 1
ATOM 1127 C C . VAL A 1 140 ? 2.655 18.347 13.686 1.00 57.31 140 VAL A C 1
ATOM 1129 O O . VAL A 1 140 ? 1.545 18.479 14.208 1.00 57.31 140 VAL A O 1
ATOM 1132 N N . THR A 1 141 ? 3.706 19.100 14.024 1.00 52.59 141 THR A N 1
ATOM 1133 C CA . THR A 1 141 ? 3.915 19.955 15.224 1.00 52.59 141 THR A CA 1
ATOM 1134 C C . THR A 1 141 ? 2.874 21.046 15.539 1.00 52.59 141 THR A C 1
ATOM 1136 O O . THR A 1 141 ? 3.065 21.844 16.454 1.00 52.59 141 THR A O 1
ATOM 1139 N N . THR A 1 142 ? 1.743 21.084 14.839 1.00 53.28 142 THR A N 1
ATOM 1140 C CA . THR A 1 142 ? 0.667 22.077 14.977 1.00 53.28 142 THR A CA 1
ATOM 1141 C C . THR A 1 142 ? -0.729 21.461 15.140 1.00 53.28 142 THR A C 1
ATOM 1143 O O . THR A 1 142 ? -1.733 22.170 15.067 1.00 53.28 142 THR A O 1
ATOM 1146 N N . THR A 1 143 ? -0.831 20.150 15.366 1.00 62.72 143 THR A N 1
ATOM 1147 C CA . THR A 1 143 ? -2.109 19.420 15.313 1.00 62.72 143 THR A CA 1
ATOM 1148 C C . THR A 1 143 ? -2.744 19.194 16.691 1.00 62.72 143 THR A C 1
ATOM 1150 O O . THR A 1 143 ? -2.061 19.038 17.704 1.00 62.72 143 THR A O 1
ATOM 1153 N N . LEU A 1 144 ? -4.086 19.136 16.751 1.00 68.38 144 LEU A N 1
ATOM 1154 C CA . LEU A 1 144 ? -4.825 18.854 17.995 1.00 68.38 144 LEU A CA 1
ATOM 1155 C C . LEU A 1 144 ? -4.413 17.507 18.615 1.00 68.38 144 LEU A C 1
ATOM 1157 O O . LEU A 1 144 ? -4.470 17.367 19.837 1.00 68.38 144 LEU A O 1
ATOM 1161 N N . VAL A 1 145 ? -4.010 16.531 17.793 1.00 73.00 145 VAL A N 1
ATOM 1162 C CA . VAL A 1 145 ? -3.610 15.178 18.218 1.00 73.00 145 VAL A CA 1
ATOM 1163 C C . VAL A 1 145 ? -2.462 15.220 19.231 1.00 73.00 145 VAL A C 1
ATOM 1165 O O . VAL A 1 145 ? -2.527 14.492 20.219 1.00 73.00 145 VAL A O 1
ATOM 1168 N N . GLY A 1 146 ? -1.516 16.155 19.075 1.00 73.06 146 GLY A N 1
ATOM 1169 C CA . GLY A 1 146 ? -0.423 16.381 20.028 1.00 73.06 146 GLY A CA 1
ATOM 1170 C C . GLY A 1 146 ? -0.853 16.992 21.370 1.00 73.06 146 GLY A C 1
ATOM 1171 O O . GLY A 1 146 ? -0.068 17.060 22.312 1.00 73.06 146 GLY A O 1
ATOM 1172 N N . THR A 1 147 ? -2.107 17.434 21.507 1.00 79.06 147 THR A N 1
ATOM 1173 C CA . THR A 1 147 ? -2.657 17.916 22.784 1.00 79.06 147 THR A CA 1
ATOM 1174 C C . THR A 1 147 ? -3.289 16.773 23.577 1.00 79.06 147 THR A C 1
ATOM 1176 O O . THR A 1 147 ? -3.852 15.841 23.005 1.00 79.06 147 THR A O 1
ATOM 1179 N N . LYS A 1 148 ? -3.343 16.900 24.912 1.00 83.31 148 LYS A N 1
ATOM 1180 C CA . LYS A 1 148 ? -4.031 15.925 25.781 1.00 83.31 148 LYS A CA 1
ATOM 1181 C C . LYS A 1 148 ? -5.468 15.629 25.326 1.00 83.31 148 LYS A C 1
ATOM 1183 O O . LYS A 1 148 ? -5.869 14.476 25.259 1.00 83.31 148 LYS A O 1
ATOM 1188 N N . LYS A 1 149 ? -6.243 16.659 24.960 1.00 82.44 149 LYS A N 1
ATOM 1189 C CA . LYS A 1 149 ? -7.641 16.486 24.517 1.00 82.44 149 LYS A CA 1
ATOM 1190 C C . LYS A 1 149 ? -7.749 15.727 23.191 1.00 82.44 149 LYS A C 1
ATOM 1192 O O . LYS A 1 149 ? -8.685 14.946 23.028 1.00 82.44 149 LYS A O 1
ATOM 1197 N N . GLY A 1 150 ? -6.842 15.981 22.246 1.00 81.62 150 GLY A N 1
ATOM 1198 C CA . GLY A 1 150 ? -6.815 15.273 20.965 1.00 81.62 150 GLY A CA 1
ATOM 1199 C C . GLY A 1 150 ? -6.391 13.821 21.131 1.00 81.62 150 GLY A C 1
ATOM 1200 O O . GLY A 1 150 ? -7.098 12.933 20.657 1.00 81.62 150 GLY A O 1
ATOM 1201 N N . SER A 1 151 ? -5.319 13.584 21.888 1.00 83.12 151 SER A N 1
ATOM 1202 C CA . SER A 1 151 ? -4.844 12.245 22.243 1.00 83.12 151 SER A CA 1
ATOM 1203 C C . SER A 1 151 ? -5.930 11.421 22.954 1.00 83.12 151 SER A C 1
ATOM 1205 O O . SER A 1 151 ? -6.282 10.341 22.479 1.00 83.12 151 SER A O 1
ATOM 1207 N N . ASP A 1 152 ? -6.588 11.976 23.984 1.00 87.06 152 ASP A N 1
ATOM 1208 C CA . ASP A 1 152 ? -7.705 11.324 24.691 1.00 87.06 152 ASP A CA 1
ATOM 1209 C C . ASP A 1 152 ? -8.881 11.000 23.747 1.00 87.06 152 ASP A C 1
ATOM 1211 O O . ASP A 1 152 ? -9.589 10.001 23.915 1.00 87.06 152 ASP A O 1
ATOM 1215 N N . CYS A 1 153 ? -9.151 11.870 22.766 1.00 85.75 153 CYS A N 1
ATOM 1216 C CA . CYS A 1 153 ? -10.207 11.645 21.782 1.00 85.75 153 CYS A CA 1
ATOM 1217 C C . CYS A 1 153 ? -9.868 10.473 20.855 1.00 85.75 153 CYS A C 1
ATOM 1219 O O . CYS A 1 153 ? -10.702 9.589 20.640 1.00 85.75 153 CYS A O 1
ATOM 1221 N N . LEU A 1 154 ? -8.647 10.467 20.321 1.00 86.38 154 LEU A N 1
ATOM 1222 C CA . LEU A 1 154 ? -8.144 9.419 19.445 1.00 86.38 154 LEU A CA 1
ATOM 1223 C C . LEU A 1 154 ? -8.133 8.072 20.173 1.00 86.38 154 LEU A C 1
ATOM 1225 O O . LEU A 1 154 ? -8.704 7.107 19.669 1.00 86.38 154 LEU A O 1
ATOM 1229 N N . GLU A 1 155 ? -7.627 8.031 21.406 1.00 89.44 155 GLU A N 1
ATOM 1230 C CA . GLU A 1 155 ? -7.643 6.842 22.258 1.00 89.44 155 GLU A CA 1
ATOM 1231 C C . GLU A 1 155 ? -9.068 6.294 22.461 1.00 89.44 155 GLU A C 1
ATOM 1233 O O . GLU A 1 155 ? -9.315 5.094 22.305 1.00 89.44 155 GLU A O 1
ATOM 1238 N N . LYS A 1 156 ? -10.046 7.166 22.752 1.00 91.19 156 LYS A N 1
ATOM 1239 C CA . LYS A 1 156 ? -11.461 6.774 22.895 1.00 91.19 156 LYS A CA 1
ATOM 1240 C C . LYS A 1 156 ? -12.035 6.186 21.613 1.00 91.19 156 LYS A C 1
ATOM 1242 O O . LYS A 1 156 ? -12.793 5.216 21.685 1.00 91.19 156 LYS A O 1
ATOM 1247 N N . ARG A 1 157 ? -11.698 6.762 20.457 1.00 90.12 157 ARG A N 1
ATOM 1248 C CA . ARG A 1 157 ? -12.122 6.236 19.156 1.00 90.12 157 ARG A CA 1
ATOM 1249 C C . ARG A 1 157 ? -11.482 4.870 18.917 1.00 90.12 157 ARG A C 1
ATOM 1251 O O . ARG A 1 157 ? -12.219 3.912 18.723 1.00 90.12 157 ARG A O 1
ATOM 1258 N N . ILE A 1 158 ? -10.168 4.714 19.078 1.00 91.56 158 ILE A N 1
ATOM 1259 C CA . ILE A 1 158 ? -9.492 3.412 18.925 1.00 91.56 158 ILE A CA 1
ATOM 1260 C C . ILE A 1 158 ? -10.134 2.348 19.831 1.00 91.56 158 ILE A C 1
ATOM 1262 O O . ILE A 1 158 ? -10.509 1.274 19.359 1.00 91.56 158 ILE A O 1
ATOM 1266 N N . LYS A 1 159 ? -10.360 2.660 21.116 1.00 93.06 159 LYS A N 1
ATOM 1267 C CA . LYS A 1 159 ? -11.044 1.764 22.071 1.00 93.06 159 LYS A CA 1
ATOM 1268 C C . LYS A 1 159 ? -12.451 1.375 21.626 1.00 93.06 159 LYS A C 1
ATOM 1270 O O . LYS A 1 159 ? -12.883 0.254 21.881 1.00 93.06 159 LYS A O 1
ATOM 1275 N N . LEU A 1 160 ? -13.183 2.286 20.989 1.00 92.81 160 LEU A N 1
ATOM 1276 C CA . LEU A 1 160 ? -14.514 2.006 20.463 1.00 92.81 160 LEU A CA 1
ATOM 1277 C C . LEU A 1 160 ? -14.453 0.977 19.325 1.00 92.81 160 LEU A C 1
ATOM 1279 O O . LEU A 1 160 ? -15.222 0.018 19.341 1.00 92.81 160 LEU A O 1
ATOM 1283 N N . TRP A 1 161 ? -13.517 1.141 18.391 1.00 91.62 161 TRP A N 1
ATOM 1284 C CA . TRP A 1 161 ? -13.319 0.224 17.268 1.00 91.62 161 TRP A CA 1
ATOM 1285 C C . TRP A 1 161 ? -12.783 -1.145 17.702 1.00 91.62 161 TRP A C 1
ATOM 1287 O O . TRP A 1 161 ? -13.241 -2.172 17.204 1.00 91.62 161 TRP A O 1
ATOM 1297 N N . ARG A 1 162 ? -11.913 -1.181 18.719 1.00 91.31 162 ARG A N 1
ATOM 1298 C CA . ARG A 1 162 ? -11.385 -2.418 19.326 1.00 91.31 162 ARG A CA 1
ATOM 1299 C C . ARG A 1 162 ? -12.431 -3.320 19.981 1.00 91.31 162 ARG A C 1
ATOM 1301 O O . ARG A 1 162 ? -12.119 -4.463 20.301 1.00 91.31 162 ARG A O 1
ATOM 1308 N N . LYS A 1 163 ? -13.670 -2.855 20.169 1.00 89.50 163 LYS A N 1
ATOM 1309 C CA . LYS A 1 163 ? -14.761 -3.704 20.676 1.00 89.50 163 LYS A CA 1
ATOM 1310 C C . LYS A 1 163 ? -15.118 -4.846 19.722 1.00 89.50 163 LYS A C 1
ATOM 1312 O O . LYS A 1 163 ? -15.680 -5.841 20.170 1.00 89.50 163 LYS A O 1
ATOM 1317 N N . SER A 1 164 ? -14.801 -4.718 18.434 1.00 87.38 164 SER A N 1
ATOM 1318 C CA . SER A 1 164 ? -14.940 -5.799 17.460 1.00 87.38 164 SER A CA 1
ATOM 1319 C C . SER A 1 164 ? -13.599 -6.486 17.230 1.00 87.38 164 SER A C 1
ATOM 1321 O O . SER A 1 164 ? -12.590 -5.831 16.977 1.00 87.38 164 SER A O 1
ATOM 1323 N N . LYS A 1 165 ? -13.600 -7.821 17.264 1.00 86.56 165 LYS A N 1
ATOM 1324 C CA . LYS A 1 165 ? -12.426 -8.646 16.934 1.00 86.56 165 LYS A CA 1
ATOM 1325 C C . LYS A 1 165 ? -12.219 -8.828 15.427 1.00 86.56 165 LYS A C 1
ATOM 1327 O O . LYS A 1 165 ? -11.190 -9.357 15.024 1.00 86.56 165 LYS A O 1
ATOM 1332 N N . ASN A 1 166 ? -13.185 -8.402 14.614 1.00 88.88 166 ASN A N 1
ATOM 1333 C CA . ASN A 1 166 ? -13.178 -8.618 13.167 1.00 88.88 166 ASN A CA 1
ATOM 1334 C C . ASN A 1 166 ? -12.549 -7.446 12.405 1.00 88.88 166 ASN A C 1
ATOM 1336 O O . ASN A 1 166 ? -12.468 -7.485 11.182 1.00 88.88 166 ASN A O 1
ATOM 1340 N N . PHE A 1 167 ? -12.096 -6.410 13.112 1.00 91.62 167 PHE A N 1
ATOM 1341 C CA . PHE A 1 167 ? -11.413 -5.283 12.496 1.00 91.62 167 PHE A CA 1
ATOM 1342 C C . PHE A 1 167 ? -9.910 -5.380 12.684 1.00 91.62 167 PHE A C 1
ATOM 1344 O O . PHE A 1 167 ? -9.430 -5.707 13.770 1.00 91.62 167 PHE A O 1
ATOM 1351 N N . VAL A 1 168 ? -9.192 -5.035 11.622 1.00 92.19 168 VAL A N 1
ATOM 1352 C CA . VAL A 1 168 ? -7.770 -4.714 11.684 1.00 92.19 168 VAL A CA 1
ATOM 1353 C C . VAL A 1 168 ? -7.658 -3.205 11.793 1.00 92.19 168 VAL A C 1
ATOM 1355 O O . VAL A 1 168 ? -8.112 -2.487 10.903 1.00 92.19 168 VAL A O 1
ATOM 1358 N N . LEU A 1 169 ? -7.071 -2.721 12.882 1.00 92.31 169 LEU A N 1
ATOM 1359 C CA . LEU A 1 169 ? -6.823 -1.298 13.072 1.00 92.31 169 LEU A CA 1
ATOM 1360 C C . LEU A 1 169 ? -5.397 -0.960 12.650 1.00 92.31 169 LEU A C 1
ATOM 1362 O O . LEU A 1 169 ? -4.440 -1.556 13.150 1.00 92.31 169 LEU A O 1
ATOM 1366 N N . LEU A 1 170 ? -5.272 0.033 11.779 1.00 91.50 170 LEU A N 1
ATOM 1367 C CA . LEU A 1 170 ? -4.012 0.583 11.306 1.00 91.50 170 LEU A CA 1
ATOM 1368 C C . LEU A 1 170 ? -3.840 2.013 11.816 1.00 91.50 170 LEU A C 1
ATOM 1370 O O . LEU A 1 170 ? -4.818 2.748 11.964 1.00 91.50 170 LEU A O 1
ATOM 1374 N N . SER A 1 171 ? -2.598 2.405 12.063 1.00 87.69 171 SER A N 1
ATOM 1375 C CA . SER A 1 171 ? -2.221 3.803 12.296 1.00 87.69 171 SER A CA 1
ATOM 1376 C C . SER A 1 171 ? -1.418 4.307 11.101 1.00 87.69 171 SER A C 1
ATOM 1378 O O . SER A 1 171 ? -0.333 3.766 10.863 1.00 87.69 171 SER A O 1
ATOM 1380 N N . SER A 1 172 ? -1.899 5.316 10.377 1.00 83.19 172 SER A N 1
ATOM 1381 C CA . SER A 1 172 ? -1.172 5.869 9.233 1.00 83.19 172 SER A CA 1
ATOM 1382 C C . SER A 1 172 ? -0.246 7.015 9.651 1.00 83.19 172 SER A C 1
ATOM 1384 O O . SER A 1 172 ? -0.650 8.006 10.249 1.00 83.19 172 SER A O 1
ATOM 1386 N N . VAL A 1 173 ? 1.041 6.912 9.328 1.00 78.94 173 VAL A N 1
ATOM 1387 C CA . VAL A 1 173 ? 2.034 7.944 9.664 1.00 78.94 173 VAL A CA 1
ATOM 1388 C C . VAL A 1 173 ? 2.894 8.273 8.443 1.00 78.94 173 VAL A C 1
ATOM 1390 O O . VAL A 1 173 ? 3.301 7.387 7.693 1.00 78.94 173 VAL A O 1
ATOM 1393 N N . THR A 1 174 ? 3.156 9.565 8.207 1.00 77.19 174 THR A N 1
ATOM 1394 C CA . THR A 1 174 ? 3.921 10.033 7.029 1.00 77.19 174 THR A CA 1
ATOM 1395 C C . THR A 1 174 ? 5.381 9.634 7.088 1.00 77.19 174 THR A C 1
ATOM 1397 O O . THR A 1 174 ? 5.978 9.291 6.065 1.00 77.19 174 THR A O 1
ATOM 1400 N N . LEU A 1 175 ? 5.934 9.669 8.305 1.00 82.81 175 LEU A N 1
ATOM 1401 C CA . LEU A 1 175 ? 7.343 9.447 8.611 1.00 82.81 175 LEU A CA 1
ATOM 1402 C C . LEU A 1 175 ? 8.276 10.473 7.946 1.00 82.81 175 LEU A C 1
ATOM 1404 O O . LEU A 1 175 ? 9.464 10.200 7.792 1.00 82.81 175 LEU A O 1
ATOM 1408 N N . GLU A 1 176 ? 7.766 11.654 7.589 1.00 81.00 176 GLU A N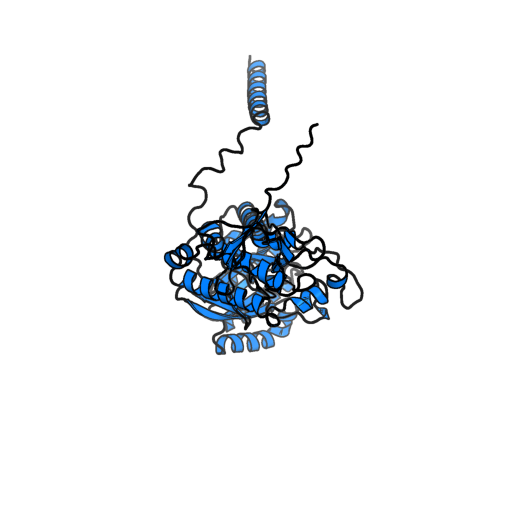 1
ATOM 1409 C CA . GLU A 1 176 ? 8.543 12.755 6.996 1.00 81.00 176 GLU A CA 1
ATOM 1410 C C . GLU A 1 176 ? 9.350 13.555 8.035 1.00 81.00 176 GLU A C 1
ATOM 1412 O O . GLU A 1 176 ? 10.376 14.133 7.695 1.00 81.00 176 GLU A O 1
ATOM 1417 N N . GLN A 1 177 ? 8.919 13.589 9.299 1.00 82.62 177 GLN A N 1
ATOM 1418 C CA . GLN A 1 177 ? 9.508 14.442 10.342 1.00 82.62 177 GLN A CA 1
ATOM 1419 C C . GLN A 1 177 ? 10.558 13.715 11.191 1.00 82.62 177 GLN A C 1
ATOM 1421 O O . GLN A 1 177 ? 10.712 12.503 11.087 1.00 82.62 177 GLN A O 1
ATOM 1426 N N . VAL A 1 178 ? 11.295 14.421 12.050 1.00 86.25 178 VAL A N 1
ATOM 1427 C CA . VAL A 1 178 ? 12.230 13.780 12.998 1.00 86.25 178 VAL A CA 1
ATOM 1428 C C . VAL A 1 178 ? 11.491 12.956 14.058 1.00 86.25 178 VAL A C 1
ATOM 1430 O O . VAL A 1 178 ? 10.357 13.274 14.409 1.00 86.25 178 VAL A O 1
ATOM 1433 N N . ASP A 1 179 ? 12.141 11.922 14.604 1.00 87.81 179 ASP A N 1
ATOM 1434 C CA . ASP A 1 179 ? 11.504 10.941 15.500 1.00 87.81 179 ASP A CA 1
ATOM 1435 C C . ASP A 1 179 ? 10.815 11.593 16.723 1.00 87.81 179 ASP A C 1
ATOM 1437 O O . ASP A 1 179 ? 9.722 11.186 17.112 1.00 87.81 179 ASP A O 1
ATOM 1441 N N . ALA A 1 180 ? 11.395 12.667 17.275 1.00 85.12 180 ALA A N 1
ATOM 1442 C CA . ALA A 1 180 ? 10.841 13.409 18.415 1.00 85.12 180 ALA A CA 1
ATOM 1443 C C . ALA A 1 180 ? 9.473 14.062 18.145 1.00 85.12 180 ALA A C 1
ATOM 1445 O O . ALA A 1 180 ? 8.758 14.387 19.088 1.00 85.12 180 ALA A O 1
ATOM 1446 N N . GLN A 1 181 ? 9.100 14.254 16.876 1.00 84.50 181 GLN A N 1
ATOM 1447 C CA . GLN A 1 181 ? 7.798 14.810 16.521 1.00 84.50 181 GLN A CA 1
ATOM 1448 C C . GLN A 1 181 ? 6.684 13.764 16.538 1.00 84.50 181 GLN A C 1
ATOM 1450 O O . GLN A 1 181 ? 5.546 14.150 16.388 1.00 84.50 181 GLN A O 1
ATOM 1455 N N . TYR A 1 182 ? 6.951 12.475 16.760 1.00 84.44 182 TYR A N 1
ATOM 1456 C CA . TYR A 1 182 ? 5.929 11.418 16.720 1.00 84.44 182 TYR A CA 1
ATOM 1457 C C . TYR A 1 182 ? 5.528 10.894 18.110 1.00 84.44 182 TYR A C 1
ATOM 1459 O O . TYR A 1 182 ? 5.253 9.707 18.283 1.00 84.44 182 TYR A O 1
ATOM 1467 N N . GLU A 1 183 ? 5.513 11.756 19.131 1.00 85.06 183 GLU A N 1
ATOM 1468 C CA . GLU A 1 183 ? 5.316 11.336 20.526 1.00 85.06 183 GLU A CA 1
ATOM 1469 C C . GLU A 1 183 ? 3.945 10.674 20.783 1.00 85.06 183 GLU A C 1
ATOM 1471 O O . GLU A 1 183 ? 3.870 9.657 21.484 1.00 85.06 183 GLU A O 1
ATOM 1476 N N . THR A 1 184 ? 2.849 11.204 20.227 1.00 82.94 184 THR A N 1
ATOM 1477 C CA . THR A 1 184 ? 1.508 10.619 20.421 1.00 82.94 184 THR A CA 1
ATOM 1478 C C . THR A 1 184 ? 1.385 9.291 19.690 1.00 82.94 184 THR A C 1
ATOM 1480 O O . THR A 1 184 ? 0.864 8.325 20.253 1.00 82.94 184 THR A O 1
ATOM 1483 N N . PHE A 1 185 ? 1.897 9.219 18.461 1.00 86.56 185 PHE A N 1
ATOM 1484 C CA . PHE A 1 185 ? 2.004 7.994 17.683 1.00 86.56 185 PHE A CA 1
ATOM 1485 C C . PHE A 1 185 ? 2.756 6.927 18.473 1.00 86.56 185 PHE A C 1
ATOM 1487 O O . PHE A 1 185 ? 2.203 5.852 18.706 1.00 86.56 185 PHE A O 1
ATOM 1494 N N . SER A 1 186 ? 3.953 7.234 18.978 1.00 87.69 186 SER A N 1
ATOM 1495 C CA . SER A 1 186 ? 4.732 6.319 19.814 1.00 87.69 186 SER A CA 1
ATOM 1496 C C . SER A 1 186 ? 3.916 5.794 20.998 1.00 87.69 186 SER A C 1
ATOM 1498 O O . SER A 1 186 ? 3.880 4.583 21.223 1.00 87.69 186 SER A O 1
ATOM 1500 N N . LYS A 1 187 ? 3.185 6.670 21.703 1.00 86.94 187 LYS A N 1
ATOM 1501 C CA . LYS A 1 187 ? 2.357 6.299 22.864 1.00 86.94 187 LYS A CA 1
ATOM 1502 C C . LYS A 1 187 ? 1.165 5.414 22.511 1.00 86.94 187 LYS A C 1
ATOM 1504 O O . LYS A 1 187 ? 0.880 4.482 23.255 1.00 86.94 187 LYS A O 1
ATOM 1509 N N . LEU A 1 188 ? 0.456 5.686 21.416 1.00 87.88 188 LEU A N 1
ATOM 1510 C CA . LEU A 1 188 ? -0.789 4.986 21.062 1.00 87.88 188 LEU A CA 1
ATOM 1511 C C . LEU A 1 188 ? -0.580 3.812 20.091 1.00 87.88 188 LEU A C 1
ATOM 1513 O O . LEU A 1 188 ? -1.490 3.004 19.908 1.00 87.88 188 LEU A O 1
ATOM 1517 N N . SER A 1 189 ? 0.609 3.675 19.500 1.00 88.25 189 SER A N 1
ATOM 1518 C CA . SER A 1 189 ? 0.975 2.632 18.526 1.00 88.25 189 SER A CA 1
ATOM 1519 C C . SER A 1 189 ? 0.642 1.206 18.986 1.00 88.25 189 SER A C 1
ATOM 1521 O O . SER A 1 189 ? 0.196 0.363 18.200 1.00 88.25 189 SER A O 1
ATOM 1523 N N . HIS A 1 190 ? 0.794 0.927 20.282 1.00 89.19 190 HIS A N 1
ATOM 1524 C CA . HIS A 1 190 ? 0.494 -0.373 20.874 1.00 89.19 190 HIS A CA 1
ATOM 1525 C C . HIS A 1 190 ? -0.984 -0.776 20.706 1.00 89.19 190 HIS A C 1
ATOM 1527 O O . HIS A 1 190 ? -1.286 -1.967 20.656 1.00 89.19 190 HIS A O 1
ATOM 1533 N N . MET A 1 191 ? -1.894 0.191 20.539 1.00 91.62 191 MET A N 1
ATOM 1534 C CA . MET A 1 191 ? -3.330 -0.041 20.375 1.00 91.62 191 MET A CA 1
ATOM 1535 C C . MET A 1 191 ? -3.733 -0.489 18.964 1.00 91.62 191 MET A C 1
ATOM 1537 O O . MET A 1 191 ? -4.884 -0.886 18.771 1.00 91.62 191 MET A O 1
ATOM 1541 N N . PHE A 1 192 ? -2.826 -0.461 17.986 1.00 90.31 192 PHE A N 1
ATOM 1542 C CA . PHE A 1 192 ? -3.065 -0.861 16.592 1.00 90.31 192 PHE A CA 1
ATOM 1543 C C . PHE A 1 192 ? -2.535 -2.260 16.290 1.00 90.31 192 PHE A C 1
ATOM 1545 O O . PHE A 1 192 ? -1.649 -2.760 16.983 1.00 90.31 192 PHE A O 1
ATOM 1552 N N . ASP A 1 193 ? -3.116 -2.910 15.282 1.00 90.31 193 ASP A N 1
ATOM 1553 C CA . ASP A 1 193 ? -2.664 -4.222 14.818 1.00 90.31 193 ASP A CA 1
ATOM 1554 C C . ASP A 1 193 ? -1.425 -4.089 13.942 1.00 90.31 193 ASP A C 1
ATOM 1556 O O . ASP A 1 193 ? -0.488 -4.867 14.098 1.00 90.31 193 ASP A O 1
ATOM 1560 N N . LEU A 1 194 ? -1.430 -3.097 13.048 1.00 90.88 194 LEU A N 1
ATOM 1561 C CA . LEU A 1 194 ? -0.357 -2.819 12.098 1.00 90.88 194 LEU A CA 1
ATOM 1562 C C . LEU A 1 194 ? -0.139 -1.308 11.980 1.00 90.88 194 LEU A C 1
ATOM 1564 O O . LEU A 1 194 ? -1.004 -0.505 12.340 1.00 90.88 194 LEU A O 1
ATOM 1568 N N . HIS A 1 195 ? 0.990 -0.927 11.398 1.00 90.56 195 HIS A N 1
ATOM 1569 C CA . HIS A 1 195 ? 1.250 0.456 11.010 1.00 90.56 195 HIS A CA 1
ATOM 1570 C C . HIS A 1 195 ? 1.062 0.637 9.507 1.00 90.56 195 HIS A C 1
ATOM 1572 O O . HIS A 1 195 ? 1.502 -0.187 8.712 1.00 90.56 195 HIS A O 1
ATOM 1578 N N . SER A 1 196 ? 0.388 1.710 9.120 1.00 89.19 196 SER A N 1
ATOM 1579 C CA . SER A 1 196 ? 0.180 2.092 7.731 1.00 89.19 196 SER A CA 1
ATOM 1580 C C . SER A 1 196 ? 1.149 3.213 7.363 1.00 89.19 196 SER A C 1
ATOM 1582 O O . SER A 1 196 ? 1.434 4.104 8.167 1.00 89.19 196 SER A O 1
ATOM 1584 N N . VAL A 1 197 ? 1.671 3.173 6.144 1.00 87.06 197 VAL A N 1
ATOM 1585 C CA . VAL A 1 197 ? 2.400 4.294 5.547 1.00 87.06 197 VAL A CA 1
ATOM 1586 C C . VAL A 1 197 ? 1.766 4.670 4.221 1.00 87.06 197 VAL A C 1
ATOM 1588 O O . VAL A 1 197 ? 1.276 3.815 3.482 1.00 87.06 197 VAL A O 1
ATOM 1591 N N . VAL A 1 198 ? 1.830 5.955 3.892 1.00 82.00 198 VAL A N 1
ATOM 1592 C CA . VAL A 1 198 ? 1.533 6.443 2.544 1.00 82.00 198 VAL A CA 1
ATOM 1593 C C . VAL A 1 198 ? 2.835 6.480 1.752 1.00 82.00 198 VAL A C 1
ATOM 1595 O O . VAL A 1 198 ? 3.886 6.897 2.263 1.00 82.00 198 VAL A O 1
ATOM 1598 N N . HIS A 1 199 ? 2.797 6.000 0.512 1.00 85.44 199 HIS A N 1
ATOM 1599 C CA . HIS A 1 199 ? 3.975 5.997 -0.344 1.00 85.44 199 HIS A CA 1
ATOM 1600 C C . HIS A 1 199 ? 3.613 6.186 -1.815 1.00 85.44 199 HIS A C 1
ATOM 1602 O O . HIS A 1 199 ? 3.063 5.296 -2.460 1.00 85.44 199 HIS A O 1
ATOM 1608 N N . HIS A 1 200 ? 3.984 7.335 -2.374 1.00 85.56 200 HIS A N 1
ATOM 1609 C CA . HIS A 1 200 ? 3.794 7.625 -3.790 1.00 85.56 200 HIS A CA 1
ATOM 1610 C C . HIS A 1 200 ? 5.141 7.732 -4.501 1.00 85.56 200 HIS A C 1
ATOM 1612 O O . HIS A 1 200 ? 6.097 8.313 -3.991 1.00 85.56 200 HIS A O 1
ATOM 1618 N N . VAL A 1 201 ? 5.201 7.162 -5.697 1.00 86.75 201 VAL A N 1
ATOM 1619 C CA . VAL A 1 201 ? 6.346 7.193 -6.601 1.00 86.75 201 VAL A CA 1
ATOM 1620 C C . VAL A 1 201 ? 5.927 8.028 -7.805 1.00 86.75 201 VAL A C 1
ATOM 1622 O O . VAL A 1 201 ? 5.089 7.613 -8.611 1.00 86.75 201 VAL A O 1
ATOM 1625 N N . VAL A 1 202 ? 6.436 9.258 -7.858 1.00 85.56 202 VAL A N 1
ATOM 1626 C CA . VAL A 1 202 ? 6.006 10.298 -8.804 1.00 85.56 202 VAL A CA 1
ATOM 1627 C C . VAL A 1 202 ? 7.202 10.899 -9.529 1.00 85.56 202 VAL A C 1
ATOM 1629 O O . VAL A 1 202 ? 8.284 10.982 -8.951 1.00 85.56 202 VAL A O 1
ATOM 1632 N N . SER A 1 203 ? 7.001 11.342 -10.769 1.00 83.19 203 SER A N 1
ATOM 1633 C CA . SER A 1 203 ? 8.055 11.977 -11.553 1.00 83.19 203 SER A CA 1
ATOM 1634 C C . SER A 1 203 ? 8.169 13.461 -11.220 1.00 83.19 203 SER A C 1
ATOM 1636 O O . SER A 1 203 ? 7.159 14.154 -11.068 1.00 83.19 203 SER A O 1
ATOM 1638 N N . HIS A 1 204 ? 9.412 13.943 -11.138 1.00 79.69 204 HIS A N 1
ATOM 1639 C CA . HIS A 1 204 ? 9.748 15.339 -10.851 1.00 79.69 204 HIS A CA 1
ATOM 1640 C C . HIS A 1 204 ? 10.030 16.192 -12.102 1.00 79.69 204 HIS A C 1
ATOM 1642 O O . HIS A 1 204 ? 10.527 17.311 -12.003 1.00 79.69 204 HIS A O 1
ATOM 1648 N N . THR A 1 205 ? 9.759 15.690 -13.307 1.00 80.44 205 THR A N 1
ATOM 1649 C CA . THR A 1 205 ? 9.890 16.522 -14.515 1.00 80.44 205 THR A CA 1
ATOM 1650 C C . THR A 1 205 ? 8.847 17.638 -14.498 1.00 80.44 205 THR A C 1
ATOM 1652 O O . THR A 1 205 ? 7.712 17.375 -14.092 1.00 80.44 205 THR A O 1
ATOM 1655 N N . SER A 1 206 ? 9.188 18.826 -15.011 1.00 78.19 206 SER A N 1
ATOM 1656 C CA . SER A 1 206 ? 8.288 19.992 -15.069 1.00 78.19 206 SER A CA 1
ATOM 1657 C C . SER A 1 206 ? 6.888 19.626 -15.557 1.00 78.19 206 SER A C 1
ATOM 1659 O O . SER A 1 206 ? 5.898 19.988 -14.936 1.00 78.19 206 SER A O 1
ATOM 1661 N N . ASP A 1 207 ? 6.797 18.812 -16.606 1.00 81.62 207 ASP A N 1
ATOM 1662 C CA . ASP A 1 207 ? 5.530 18.448 -17.245 1.00 81.62 207 ASP A CA 1
ATOM 1663 C C . ASP A 1 207 ? 4.631 17.558 -16.372 1.00 81.62 207 ASP A C 1
ATOM 1665 O O . ASP A 1 207 ? 3.427 17.458 -16.613 1.00 81.62 207 ASP A O 1
ATOM 1669 N N . CYS A 1 208 ? 5.182 16.919 -15.339 1.00 82.44 208 CYS A N 1
ATOM 1670 C CA . CYS A 1 208 ? 4.448 16.040 -14.431 1.00 82.44 208 CYS A CA 1
ATOM 1671 C C . CYS A 1 208 ? 3.948 16.751 -13.171 1.00 82.44 208 CYS A C 1
ATOM 1673 O O . CYS A 1 208 ? 2.926 16.340 -12.613 1.00 82.44 208 CYS A O 1
ATOM 1675 N N . THR A 1 209 ? 4.634 17.816 -12.749 1.00 80.88 209 THR A N 1
ATOM 1676 C CA . THR A 1 209 ? 4.399 18.508 -11.474 1.00 80.88 209 THR A CA 1
ATOM 1677 C C . THR A 1 209 ? 3.369 19.640 -11.567 1.00 80.88 209 THR A C 1
ATOM 1679 O O . THR A 1 209 ? 2.896 20.122 -10.535 1.00 80.88 209 THR A O 1
ATOM 1682 N N . TRP A 1 210 ? 2.958 20.034 -12.778 1.00 80.50 210 TRP A N 1
ATOM 1683 C CA . TRP A 1 210 ? 1.920 21.049 -12.984 1.00 80.50 210 TRP A CA 1
ATOM 1684 C C . TRP A 1 210 ? 0.561 20.630 -12.427 1.00 80.50 210 TRP A C 1
ATOM 1686 O O . TRP A 1 210 ? 0.051 19.537 -12.696 1.00 80.50 210 TRP A O 1
ATOM 1696 N N . ARG A 1 211 ? -0.075 21.544 -11.700 1.00 75.88 211 ARG A N 1
ATOM 1697 C CA . ARG A 1 211 ? -1.472 21.444 -11.278 1.00 75.88 211 ARG A CA 1
ATOM 1698 C C . ARG A 1 211 ? -2.403 21.997 -12.357 1.00 75.88 211 ARG A C 1
ATOM 1700 O O . ARG A 1 211 ? -2.009 22.784 -13.212 1.00 75.88 211 ARG A O 1
ATOM 1707 N N . THR A 1 212 ? -3.680 21.618 -12.289 1.00 70.50 212 THR A N 1
ATOM 1708 C CA . THR A 1 212 ? -4.714 22.122 -13.214 1.00 70.50 212 THR A CA 1
ATOM 1709 C C . THR A 1 212 ? -4.993 23.616 -13.068 1.00 70.50 212 THR A C 1
ATOM 1711 O O . THR A 1 212 ? -5.575 24.208 -13.966 1.00 70.50 212 THR A O 1
ATOM 1714 N N . ASP A 1 213 ? -4.623 24.210 -11.934 1.00 73.75 213 ASP A N 1
ATOM 1715 C CA . ASP A 1 213 ? -4.755 25.643 -11.654 1.00 73.75 213 ASP A CA 1
ATOM 1716 C C . ASP A 1 213 ? -3.537 26.463 -12.127 1.00 73.75 213 ASP A C 1
ATOM 1718 O O . ASP A 1 213 ? -3.451 27.652 -11.837 1.00 73.75 213 ASP A O 1
ATOM 1722 N N . GLY A 1 214 ? -2.598 25.847 -12.858 1.00 68.75 214 GLY A N 1
ATOM 1723 C CA . GLY A 1 214 ? -1.391 26.507 -13.364 1.00 68.75 214 GLY A CA 1
ATOM 1724 C C . GLY A 1 214 ? -0.285 26.679 -12.321 1.00 68.75 214 GLY A C 1
ATOM 1725 O O . GLY A 1 214 ? 0.785 27.178 -12.654 1.00 68.75 214 GLY A O 1
ATOM 1726 N N . GLY A 1 215 ? -0.499 26.252 -11.073 1.00 69.19 215 GLY A N 1
ATOM 1727 C CA . GLY A 1 215 ? 0.552 26.200 -10.061 1.00 69.19 215 GLY A CA 1
ATOM 1728 C C . GLY A 1 215 ? 1.512 25.030 -10.285 1.00 69.19 215 GLY A C 1
ATOM 1729 O O . GLY A 1 215 ? 1.128 23.983 -10.812 1.00 69.19 215 GLY A O 1
ATOM 1730 N N . ASN A 1 216 ? 2.756 25.179 -9.832 1.00 63.34 216 ASN A N 1
ATOM 1731 C CA . ASN A 1 216 ? 3.678 24.055 -9.689 1.00 63.34 216 ASN A CA 1
ATOM 1732 C C . ASN A 1 216 ? 3.643 23.536 -8.246 1.00 63.34 216 ASN A C 1
ATOM 1734 O O . ASN A 1 216 ? 3.323 24.265 -7.305 1.00 63.34 216 ASN A O 1
ATOM 1738 N N . MET A 1 217 ? 3.944 22.261 -8.066 1.00 61.94 217 MET A N 1
ATOM 1739 C CA . MET A 1 217 ? 3.995 21.648 -6.747 1.00 61.94 217 MET A CA 1
ATOM 1740 C C . MET A 1 217 ? 5.234 22.018 -5.928 1.00 61.94 217 MET A C 1
ATOM 1742 O O . MET A 1 217 ? 6.315 22.206 -6.471 1.00 61.94 217 MET A O 1
ATOM 1746 N N . THR A 1 218 ? 5.078 22.014 -4.600 1.00 49.62 218 THR A N 1
ATOM 1747 C CA . THR A 1 218 ? 6.145 22.241 -3.606 1.00 49.62 218 THR A CA 1
ATOM 1748 C C . THR A 1 218 ? 6.636 20.975 -2.892 1.00 49.62 218 THR A C 1
ATOM 1750 O O . THR A 1 218 ? 7.626 21.047 -2.172 1.00 49.62 218 THR A O 1
ATOM 1753 N N . LYS A 1 219 ? 5.980 19.816 -3.063 1.00 51.91 219 LYS A N 1
ATOM 1754 C CA . LYS A 1 219 ? 6.373 18.545 -2.426 1.00 51.91 219 LYS A CA 1
ATOM 1755 C C . LYS A 1 219 ? 6.677 17.459 -3.467 1.00 51.91 219 LYS A C 1
ATOM 1757 O O . LYS A 1 219 ? 5.759 16.841 -3.986 1.00 51.91 219 LYS A O 1
ATOM 1762 N N . ASN A 1 220 ? 7.982 17.295 -3.696 1.00 52.03 220 ASN A N 1
ATOM 1763 C CA . ASN A 1 220 ? 8.776 16.162 -4.191 1.00 52.03 220 ASN A CA 1
ATOM 1764 C C . ASN A 1 220 ? 8.280 15.314 -5.372 1.00 52.03 220 ASN A C 1
ATOM 1766 O O . ASN A 1 220 ? 7.175 14.782 -5.389 1.00 52.03 220 ASN A O 1
ATOM 1770 N N . GLY A 1 221 ? 9.222 15.030 -6.272 1.00 54.88 221 GLY A N 1
ATOM 1771 C CA . GLY A 1 221 ? 9.212 13.828 -7.093 1.00 54.88 221 GLY A CA 1
ATOM 1772 C C . GLY A 1 221 ? 10.523 13.069 -6.932 1.00 54.88 221 GLY A C 1
ATOM 1773 O O . GLY A 1 221 ? 11.523 13.638 -6.505 1.00 54.88 221 GLY A O 1
ATOM 1774 N N . LYS A 1 222 ? 10.476 11.777 -7.234 1.00 68.00 222 LYS A N 1
ATOM 1775 C CA . LYS A 1 222 ? 11.626 10.878 -7.199 1.00 68.00 222 LYS A CA 1
ATOM 1776 C C . LYS A 1 222 ? 12.295 10.916 -8.567 1.00 68.00 222 LYS A C 1
ATOM 1778 O O . LYS A 1 222 ? 11.604 11.057 -9.580 1.00 68.00 222 LYS A O 1
ATOM 1783 N N . SER A 1 223 ? 13.613 10.805 -8.640 1.00 77.25 223 SER A N 1
ATOM 1784 C CA . SER A 1 223 ? 14.254 10.416 -9.905 1.00 77.25 223 SER A CA 1
ATOM 1785 C C . SER A 1 223 ? 13.825 8.992 -10.295 1.00 77.25 223 SER A C 1
ATOM 1787 O O . SER A 1 223 ? 13.218 8.277 -9.494 1.00 77.25 223 SER A O 1
ATOM 1789 N N . PHE A 1 224 ? 14.085 8.561 -11.533 1.00 77.88 224 PHE A N 1
ATOM 1790 C CA . PHE A 1 224 ? 13.774 7.176 -11.905 1.00 77.88 224 PHE A CA 1
ATOM 1791 C C . PHE A 1 224 ? 14.631 6.189 -11.093 1.00 77.88 224 PHE A C 1
ATOM 1793 O O . PHE A 1 224 ? 14.138 5.171 -10.617 1.00 77.88 224 PHE A O 1
ATOM 1800 N N . GLU A 1 225 ? 15.889 6.540 -10.849 1.00 79.69 225 GLU A N 1
ATOM 1801 C CA . GLU A 1 225 ? 16.827 5.798 -10.015 1.00 79.69 225 GLU A CA 1
ATOM 1802 C C . GLU A 1 225 ? 16.351 5.715 -8.557 1.00 79.69 225 GLU A C 1
ATOM 1804 O O . GLU A 1 225 ? 16.358 4.637 -7.967 1.00 79.69 225 GLU A O 1
ATOM 1809 N N . GLU A 1 226 ? 15.857 6.814 -7.980 1.00 77.31 226 GLU A N 1
ATOM 1810 C CA . GLU A 1 226 ? 15.229 6.793 -6.651 1.00 77.31 226 GLU A CA 1
ATOM 1811 C C . GLU A 1 226 ? 13.937 5.973 -6.636 1.00 77.31 226 GLU A C 1
ATOM 1813 O O . GLU A 1 226 ? 13.674 5.240 -5.686 1.00 77.31 226 GLU A O 1
ATOM 1818 N N . ALA A 1 227 ? 13.137 6.040 -7.701 1.00 78.06 227 ALA A N 1
ATOM 1819 C CA . ALA A 1 227 ? 11.932 5.231 -7.829 1.00 78.06 227 ALA A CA 1
ATOM 1820 C C . ALA A 1 227 ? 12.249 3.724 -7.826 1.00 78.06 227 ALA A C 1
ATOM 1822 O O . ALA A 1 227 ? 11.487 2.941 -7.256 1.00 78.06 227 ALA A O 1
ATOM 1823 N N . LEU A 1 228 ? 13.395 3.324 -8.388 1.00 79.19 228 LEU A N 1
ATOM 1824 C CA . LEU A 1 228 ? 13.909 1.952 -8.330 1.00 79.19 228 LEU A CA 1
ATOM 1825 C C . LEU A 1 228 ? 14.444 1.546 -6.940 1.00 79.19 228 LEU A C 1
ATOM 1827 O O . LEU A 1 228 ? 14.712 0.371 -6.689 1.00 79.19 228 LEU A O 1
ATOM 1831 N N . ASN A 1 229 ? 14.570 2.485 -6.005 1.00 83.06 229 ASN A N 1
ATOM 1832 C CA . ASN A 1 229 ? 14.944 2.210 -4.616 1.00 83.06 229 ASN A CA 1
ATOM 1833 C C . ASN A 1 229 ? 13.721 2.081 -3.691 1.00 83.06 229 ASN A C 1
ATOM 1835 O O . ASN A 1 229 ? 13.863 2.080 -2.467 1.00 83.06 229 ASN A O 1
ATOM 1839 N N . ILE A 1 230 ? 12.517 1.900 -4.249 1.00 86.38 230 ILE A N 1
ATOM 1840 C CA . ILE A 1 230 ? 11.258 1.777 -3.498 1.00 86.38 230 ILE A CA 1
ATOM 1841 C C . ILE A 1 230 ? 11.322 0.742 -2.362 1.00 86.38 230 ILE A C 1
ATOM 1843 O O . ILE A 1 230 ? 10.823 0.997 -1.267 1.00 86.38 230 ILE A O 1
ATOM 1847 N N . VAL A 1 231 ? 11.975 -0.405 -2.578 1.00 86.38 231 VAL A N 1
ATOM 1848 C CA . VAL A 1 231 ? 12.115 -1.449 -1.548 1.00 86.38 231 VAL A CA 1
ATOM 1849 C C . VAL A 1 231 ? 12.940 -0.939 -0.365 1.00 86.38 231 VAL A C 1
ATOM 1851 O O . VAL A 1 231 ? 12.530 -1.112 0.783 1.00 86.38 231 VAL A O 1
ATOM 1854 N N . GLN A 1 232 ? 14.062 -0.268 -0.639 1.00 86.88 232 GLN A N 1
ATOM 1855 C CA . GLN A 1 232 ? 14.931 0.297 0.392 1.00 86.88 232 GLN A CA 1
ATOM 1856 C C . GLN A 1 232 ? 14.213 1.401 1.175 1.00 86.88 232 GLN A C 1
ATOM 1858 O O . GLN A 1 232 ? 14.324 1.474 2.397 1.00 86.88 232 GLN A O 1
ATOM 1863 N N . GLU A 1 233 ? 13.420 2.229 0.496 1.00 87.19 233 GLU A N 1
ATOM 1864 C CA . GLU A 1 233 ? 12.607 3.244 1.161 1.00 87.19 233 GLU A CA 1
ATOM 1865 C C . GLU A 1 233 ? 11.543 2.641 2.085 1.00 87.19 233 GLU A C 1
ATOM 1867 O O . GLU A 1 233 ? 11.332 3.136 3.192 1.00 87.19 233 GLU A O 1
ATOM 1872 N N . LEU A 1 234 ? 10.871 1.566 1.664 1.00 88.69 234 LEU A N 1
ATOM 1873 C CA . LEU A 1 234 ? 9.900 0.875 2.514 1.00 88.69 234 LEU A CA 1
ATOM 1874 C C . LEU A 1 234 ? 10.566 0.226 3.729 1.00 88.69 234 LEU A C 1
ATOM 1876 O O . LEU A 1 234 ? 10.024 0.321 4.829 1.00 88.69 234 LEU A O 1
ATOM 1880 N N . MET A 1 235 ? 11.752 -0.365 3.556 1.00 88.31 235 MET A N 1
ATOM 1881 C CA . MET A 1 235 ? 12.559 -0.868 4.672 1.00 88.31 235 MET A CA 1
ATOM 1882 C C . MET A 1 235 ? 12.945 0.263 5.632 1.00 88.31 235 MET A C 1
ATOM 1884 O O . MET A 1 235 ? 12.710 0.146 6.829 1.00 88.31 235 MET A O 1
ATOM 1888 N N . SER A 1 236 ? 13.412 1.405 5.118 1.00 88.12 236 SER A N 1
ATOM 1889 C CA . SER A 1 236 ? 13.751 2.577 5.938 1.00 88.12 236 SER A CA 1
ATOM 1890 C C . SER A 1 236 ? 12.546 3.106 6.732 1.00 88.12 236 SER A C 1
ATOM 1892 O O . SER A 1 236 ? 12.658 3.429 7.920 1.00 88.12 236 SER A O 1
ATOM 1894 N N . LYS A 1 237 ? 11.358 3.142 6.111 1.00 87.81 237 LYS A N 1
ATOM 1895 C CA . LYS A 1 237 ? 10.105 3.492 6.799 1.00 87.81 237 LYS A CA 1
ATOM 1896 C C . LYS A 1 237 ? 9.764 2.483 7.901 1.00 87.81 237 LYS A C 1
ATOM 1898 O O . LYS A 1 237 ? 9.381 2.897 8.995 1.00 87.81 237 LYS A O 1
ATOM 1903 N N . GLN A 1 238 ? 9.935 1.187 7.649 1.00 88.50 238 GLN A N 1
ATOM 1904 C CA . GLN A 1 238 ? 9.712 0.132 8.642 1.00 88.50 238 GLN A CA 1
ATOM 1905 C C . GLN A 1 238 ? 10.703 0.223 9.815 1.00 88.50 238 GLN A C 1
ATOM 1907 O O . GLN A 1 238 ? 10.289 0.119 10.974 1.00 88.50 238 GLN A O 1
ATOM 1912 N N . ASP A 1 239 ? 11.979 0.498 9.544 1.00 88.94 239 ASP A N 1
ATOM 1913 C CA . ASP A 1 239 ? 12.995 0.714 10.577 1.00 88.94 239 ASP A CA 1
ATOM 1914 C C . ASP A 1 239 ? 12.623 1.918 11.452 1.00 88.94 239 ASP A C 1
ATOM 1916 O O . ASP A 1 239 ? 12.709 1.865 12.681 1.00 88.94 239 ASP A O 1
ATOM 1920 N N . LYS A 1 240 ? 12.139 3.004 10.837 1.00 89.06 240 LYS A N 1
ATOM 1921 C CA . LYS A 1 240 ? 11.684 4.193 11.565 1.00 89.06 240 LYS A CA 1
ATOM 1922 C C . LYS A 1 240 ? 10.457 3.922 12.429 1.00 89.06 240 LYS A C 1
ATOM 1924 O O . LYS A 1 240 ? 10.451 4.312 13.592 1.00 89.06 240 LYS A O 1
ATOM 1929 N N . ILE A 1 241 ? 9.455 3.209 11.914 1.00 88.44 241 ILE A N 1
ATOM 1930 C CA . ILE A 1 241 ? 8.309 2.754 12.718 1.00 88.44 241 ILE A CA 1
ATOM 1931 C C . ILE A 1 241 ? 8.789 1.933 13.916 1.00 88.44 241 ILE A C 1
ATOM 1933 O O . ILE A 1 241 ? 8.341 2.164 15.039 1.00 88.44 241 ILE A O 1
ATOM 1937 N N . SER A 1 242 ? 9.729 1.013 13.698 1.00 87.62 242 SER A N 1
ATOM 1938 C CA . SER A 1 242 ? 10.260 0.158 14.764 1.00 87.62 242 SER A CA 1
ATOM 1939 C C . SER A 1 242 ? 10.956 0.976 15.854 1.00 87.62 242 SER A C 1
ATOM 1941 O O . SER A 1 242 ? 10.746 0.727 17.040 1.00 87.62 242 SER A O 1
ATOM 1943 N N . ARG A 1 243 ? 11.726 2.010 15.481 1.00 89.81 243 ARG A N 1
ATOM 1944 C CA . ARG A 1 243 ? 12.332 2.941 16.450 1.00 89.81 243 ARG A CA 1
ATOM 1945 C C . ARG A 1 243 ? 11.287 3.736 17.227 1.00 89.81 243 ARG A C 1
ATOM 1947 O O . ARG A 1 243 ? 11.373 3.822 18.450 1.00 89.81 243 ARG A O 1
ATOM 1954 N N . LEU A 1 244 ? 10.295 4.290 16.529 1.00 87.56 244 LEU A N 1
ATOM 1955 C CA . LEU A 1 244 ? 9.249 5.120 17.129 1.00 87.56 244 LEU A CA 1
ATOM 1956 C C . LEU A 1 244 ? 8.387 4.341 18.120 1.00 87.56 244 LEU A C 1
ATOM 1958 O O . LEU A 1 244 ? 8.028 4.858 19.176 1.00 87.56 244 LEU A O 1
ATOM 1962 N N . THR A 1 245 ? 8.039 3.107 17.785 1.00 85.12 245 THR A N 1
ATOM 1963 C CA . THR A 1 245 ? 7.108 2.295 18.578 1.00 85.12 245 THR A CA 1
ATOM 1964 C C . THR A 1 245 ? 7.814 1.409 19.597 1.00 85.12 245 THR A C 1
ATOM 1966 O O . THR A 1 245 ? 7.169 0.910 20.516 1.00 85.12 245 THR A O 1
ATOM 1969 N N . ARG A 1 246 ? 9.139 1.239 19.460 1.00 79.38 246 ARG A N 1
ATOM 1970 C CA . ARG A 1 246 ? 9.953 0.262 20.204 1.00 79.38 246 ARG A CA 1
ATOM 1971 C C . ARG A 1 246 ? 9.424 -1.170 20.078 1.00 79.38 246 ARG A C 1
ATOM 1973 O O . ARG A 1 246 ? 9.724 -2.015 20.917 1.00 79.38 246 ARG A O 1
ATOM 1980 N N . ASP A 1 247 ? 8.646 -1.431 19.033 1.00 71.62 247 ASP A N 1
ATOM 1981 C CA . ASP A 1 247 ? 8.041 -2.716 18.730 1.00 71.62 247 ASP A CA 1
ATOM 1982 C C . ASP A 1 247 ? 8.282 -3.029 17.249 1.00 71.62 247 ASP A C 1
ATOM 1984 O O . ASP A 1 247 ? 8.162 -2.165 16.378 1.00 71.62 247 ASP A O 1
ATOM 1988 N N . LYS A 1 248 ? 8.634 -4.279 16.945 1.00 69.44 248 LYS A N 1
ATOM 1989 C CA . LYS A 1 248 ? 8.771 -4.751 15.563 1.00 69.44 248 LYS A CA 1
ATOM 1990 C C . LYS A 1 248 ? 7.392 -5.167 15.064 1.00 69.44 248 LYS A C 1
ATOM 1992 O O . LYS A 1 248 ? 7.134 -6.341 14.813 1.00 69.44 248 LYS A O 1
ATOM 1997 N N . LYS A 1 249 ? 6.482 -4.199 14.945 1.00 72.06 249 LYS A N 1
ATOM 1998 C CA . LYS A 1 249 ? 5.155 -4.446 14.378 1.00 72.06 249 LYS A CA 1
ATOM 1999 C C . LYS A 1 249 ? 5.209 -4.501 12.862 1.00 72.06 249 LYS A C 1
ATOM 2001 O O . LYS A 1 249 ? 5.945 -3.767 12.205 1.00 72.06 249 LYS A O 1
ATOM 2006 N N . SER A 1 250 ? 4.374 -5.374 12.319 1.00 86.19 250 SER A N 1
ATOM 2007 C CA . SER A 1 250 ? 4.111 -5.452 10.893 1.00 86.19 250 SER A CA 1
ATOM 2008 C C . SER A 1 250 ? 3.547 -4.137 10.342 1.00 86.19 250 SER A C 1
ATOM 2010 O O . SER A 1 250 ? 2.884 -3.372 11.053 1.00 86.19 250 SER A O 1
ATOM 2012 N N . PHE A 1 251 ? 3.776 -3.897 9.053 1.00 89.56 251 PHE A N 1
ATOM 2013 C CA . PHE A 1 251 ? 3.338 -2.685 8.372 1.00 89.56 251 PHE A CA 1
ATOM 2014 C C . PHE A 1 251 ? 2.649 -2.976 7.039 1.00 89.56 251 PHE A C 1
ATOM 2016 O O . PHE A 1 251 ? 2.856 -4.015 6.418 1.00 89.56 251 PHE A O 1
ATOM 2023 N N . VAL A 1 252 ? 1.840 -2.030 6.583 1.00 92.31 252 VAL A N 1
ATOM 2024 C CA . VAL A 1 252 ? 1.152 -2.037 5.290 1.00 92.31 252 VAL A CA 1
ATOM 2025 C C . VAL A 1 252 ? 1.352 -0.679 4.623 1.00 92.31 252 VAL A C 1
ATOM 2027 O O . VAL A 1 252 ? 1.491 0.339 5.299 1.00 92.31 252 VAL A O 1
ATOM 2030 N N . VAL A 1 253 ? 1.370 -0.627 3.295 1.00 90.94 253 VAL A N 1
ATOM 2031 C CA . VAL A 1 253 ? 1.287 0.652 2.579 1.00 90.94 253 VAL A CA 1
ATOM 2032 C C . VAL A 1 253 ? -0.186 0.909 2.281 1.00 90.94 253 VAL A C 1
ATOM 2034 O O . VAL A 1 253 ? -0.719 0.420 1.285 1.00 90.94 253 VAL A O 1
ATOM 2037 N N . GLY A 1 254 ? -0.874 1.613 3.180 1.00 85.12 254 GLY A N 1
ATOM 2038 C CA . GLY A 1 254 ? -2.327 1.786 3.109 1.00 85.12 254 GLY A CA 1
ATOM 2039 C C . GLY A 1 254 ? -2.804 2.644 1.943 1.00 85.12 254 GLY A C 1
ATOM 2040 O O . GLY A 1 254 ? -3.971 2.567 1.567 1.00 85.12 254 GLY A O 1
ATOM 2041 N N . ASP A 1 255 ? -1.902 3.420 1.346 1.00 84.38 255 ASP A N 1
ATOM 2042 C CA . ASP A 1 255 ? -2.136 4.142 0.104 1.00 84.38 255 ASP A CA 1
ATOM 2043 C C . ASP A 1 255 ? -0.837 4.241 -0.703 1.00 84.38 255 ASP A C 1
ATOM 2045 O O . ASP A 1 255 ? 0.135 4.872 -0.273 1.00 84.38 255 ASP A O 1
ATOM 2049 N N . ALA A 1 256 ? -0.818 3.594 -1.868 1.00 86.94 256 ALA A N 1
ATOM 2050 C CA . ALA A 1 256 ? 0.326 3.544 -2.764 1.00 86.94 256 ALA A CA 1
ATOM 2051 C C . ALA A 1 256 ? -0.042 4.009 -4.171 1.00 86.94 256 ALA A C 1
ATOM 2053 O O . ALA A 1 256 ? -1.119 3.711 -4.685 1.00 86.94 256 ALA A O 1
ATOM 2054 N N . ALA A 1 257 ? 0.883 4.678 -4.847 1.00 86.31 257 ALA A N 1
ATOM 2055 C CA . ALA A 1 257 ? 0.710 5.059 -6.242 1.00 86.31 257 ALA A CA 1
ATOM 2056 C C . ALA A 1 257 ? 2.061 5.092 -6.945 1.00 86.31 257 ALA A C 1
ATOM 2058 O O . ALA A 1 257 ? 3.048 5.533 -6.365 1.00 86.31 257 ALA A O 1
ATOM 2059 N N . ILE A 1 258 ? 2.099 4.640 -8.195 1.00 88.00 258 ILE A N 1
ATOM 2060 C CA . ILE A 1 258 ? 3.283 4.707 -9.053 1.00 88.00 258 ILE A CA 1
ATOM 2061 C C . ILE A 1 258 ? 2.810 5.333 -10.353 1.00 88.00 258 ILE A C 1
ATOM 2063 O O . ILE A 1 258 ? 1.916 4.792 -11.001 1.00 88.00 258 ILE A O 1
ATOM 2067 N N . THR A 1 259 ? 3.337 6.498 -10.709 1.00 86.00 259 THR A N 1
ATOM 2068 C CA . THR A 1 259 ? 2.961 7.163 -11.962 1.00 86.00 259 THR A CA 1
ATOM 2069 C C . THR A 1 259 ? 3.663 6.541 -13.160 1.00 86.00 259 THR A C 1
ATOM 2071 O O . THR A 1 259 ? 4.773 6.034 -13.040 1.00 86.00 259 THR A O 1
ATOM 2074 N N . SER A 1 260 ? 3.039 6.634 -14.331 1.00 83.38 260 SER A N 1
ATOM 2075 C CA . SER A 1 260 ? 3.703 6.448 -15.622 1.00 83.38 260 SER A CA 1
ATOM 2076 C C . SER A 1 260 ? 4.089 7.784 -16.283 1.00 83.38 260 SER A C 1
ATOM 2078 O O . SER A 1 260 ? 4.479 7.817 -17.451 1.00 83.38 260 SER A O 1
ATOM 2080 N N . CYS A 1 261 ? 3.925 8.920 -15.594 1.00 83.50 261 CYS A N 1
ATOM 2081 C CA . CYS A 1 261 ? 4.361 10.220 -16.096 1.00 83.50 261 CYS A CA 1
ATOM 2082 C C . CYS A 1 261 ? 5.894 10.256 -16.218 1.00 83.50 261 CYS A C 1
ATOM 2084 O O . CYS A 1 261 ? 6.588 9.922 -15.266 1.00 83.50 261 CYS A O 1
ATOM 2086 N N . SER A 1 262 ? 6.409 10.610 -17.400 1.00 81.56 262 SER A N 1
ATOM 2087 C CA . SER A 1 262 ? 7.838 10.636 -17.786 1.00 81.56 262 SER A CA 1
ATOM 2088 C C . SER A 1 262 ? 8.623 9.322 -17.736 1.00 81.56 262 SER A C 1
ATOM 2090 O O . SER A 1 262 ? 9.644 9.228 -18.404 1.00 81.56 262 SER A O 1
ATOM 2092 N N . TRP A 1 263 ? 8.157 8.301 -17.018 1.00 77.06 263 TRP A N 1
ATOM 2093 C CA . TRP A 1 263 ? 8.784 6.971 -16.999 1.00 77.06 263 TRP A CA 1
ATOM 2094 C C . TRP A 1 263 ? 8.079 5.944 -17.871 1.00 77.06 263 TRP A C 1
ATOM 2096 O O . TRP A 1 263 ? 8.525 4.807 -17.913 1.00 77.06 263 TRP A O 1
ATOM 2106 N N . ASP A 1 264 ? 6.963 6.333 -18.493 1.00 77.00 264 ASP A N 1
ATOM 2107 C CA . ASP A 1 264 ? 6.086 5.464 -19.270 1.00 77.00 264 ASP A CA 1
ATOM 2108 C C . ASP A 1 264 ? 5.647 4.186 -18.515 1.00 77.00 264 ASP A C 1
ATOM 2110 O O . ASP A 1 264 ? 5.754 4.071 -17.290 1.00 77.00 264 ASP A O 1
ATOM 2114 N N . GLY A 1 265 ? 5.009 3.254 -19.225 1.00 75.12 265 GLY A N 1
ATOM 2115 C CA . GLY A 1 265 ? 4.526 2.017 -18.613 1.00 75.12 265 GLY A CA 1
ATOM 2116 C C . GLY A 1 265 ? 5.621 0.972 -18.368 1.00 75.12 265 GLY A C 1
ATOM 2117 O O . GLY A 1 265 ? 5.473 0.152 -17.464 1.00 75.12 265 GLY A O 1
ATOM 2118 N N . VAL A 1 266 ? 6.729 1.011 -19.112 1.00 75.31 266 VAL A N 1
ATOM 2119 C CA . VAL A 1 266 ? 7.904 0.158 -18.892 1.00 75.31 266 VAL A CA 1
ATOM 2120 C C . VAL A 1 266 ? 8.594 0.562 -17.594 1.00 75.31 266 VAL A C 1
ATOM 2122 O O . VAL A 1 266 ? 8.889 -0.311 -16.777 1.00 75.31 266 VAL A O 1
ATOM 2125 N N . GLY A 1 267 ? 8.794 1.860 -17.347 1.00 77.44 267 GLY A N 1
ATOM 2126 C CA . GLY A 1 267 ? 9.349 2.335 -16.078 1.00 77.44 267 GLY A CA 1
ATOM 2127 C C . GLY A 1 267 ? 8.461 1.970 -14.887 1.00 77.44 267 GLY A C 1
ATOM 2128 O O . GLY A 1 267 ? 8.946 1.403 -13.906 1.00 77.44 267 GLY A O 1
ATOM 2129 N N . GLN A 1 268 ? 7.144 2.175 -15.008 1.00 81.81 268 GLN A N 1
ATOM 2130 C CA . GLN A 1 268 ? 6.172 1.746 -13.992 1.00 81.81 268 GLN A CA 1
ATOM 2131 C C . GLN A 1 268 ? 6.243 0.227 -13.736 1.00 81.81 268 GLN A C 1
ATOM 2133 O O . GLN A 1 268 ? 6.244 -0.214 -12.585 1.00 81.81 268 GLN A O 1
ATOM 2138 N N . SER A 1 269 ? 6.342 -0.575 -14.800 1.00 83.81 269 SER A N 1
ATOM 2139 C CA . SER A 1 269 ? 6.484 -2.033 -14.728 1.00 83.81 269 SER A CA 1
ATOM 2140 C C . SER A 1 269 ? 7.765 -2.457 -14.001 1.00 83.81 269 SER A C 1
ATOM 2142 O O . SER A 1 269 ? 7.720 -3.350 -13.156 1.00 83.81 269 SER A O 1
ATOM 2144 N N . ARG A 1 270 ? 8.903 -1.789 -14.238 1.00 81.44 270 ARG A N 1
ATOM 2145 C CA . ARG A 1 270 ? 10.168 -2.090 -13.538 1.00 81.44 270 ARG A CA 1
ATOM 2146 C C . ARG A 1 270 ? 10.089 -1.826 -12.036 1.00 81.44 270 ARG A C 1
ATOM 2148 O O . ARG A 1 270 ? 10.496 -2.687 -11.258 1.00 81.44 270 ARG A O 1
ATOM 2155 N N . ILE A 1 271 ? 9.515 -0.692 -11.631 1.00 84.69 271 ILE A N 1
ATOM 2156 C CA . ILE A 1 271 ? 9.317 -0.348 -10.211 1.00 84.69 271 ILE A CA 1
ATOM 2157 C C . ILE A 1 271 ? 8.420 -1.400 -9.535 1.00 84.69 271 ILE A C 1
ATOM 2159 O O . ILE A 1 271 ? 8.739 -1.917 -8.464 1.00 84.69 271 ILE A O 1
ATOM 2163 N N . LEU A 1 272 ? 7.317 -1.782 -10.192 1.00 87.06 272 LEU A N 1
ATOM 2164 C CA . LEU A 1 272 ? 6.435 -2.851 -9.713 1.00 87.06 272 LEU A CA 1
ATOM 2165 C C . LEU A 1 272 ? 7.151 -4.201 -9.632 1.00 87.06 272 LEU A C 1
ATOM 2167 O O . LEU A 1 272 ? 6.956 -4.939 -8.667 1.00 87.06 272 LEU A O 1
ATOM 2171 N N . SER A 1 273 ? 7.992 -4.526 -10.616 1.00 85.06 273 SER A N 1
ATOM 2172 C CA . SER A 1 273 ? 8.749 -5.776 -10.630 1.00 85.06 273 SER A CA 1
ATOM 2173 C C . SER A 1 273 ? 9.621 -5.904 -9.391 1.00 85.06 273 SER A C 1
ATOM 2175 O O . SER A 1 273 ? 9.550 -6.931 -8.726 1.00 85.06 273 SER A O 1
ATOM 2177 N N . GLN A 1 274 ? 10.375 -4.862 -9.033 1.00 86.25 274 GLN A N 1
ATOM 2178 C CA . GLN A 1 274 ? 11.235 -4.887 -7.848 1.00 86.25 274 GLN A CA 1
ATOM 2179 C C . GLN A 1 274 ? 10.452 -5.131 -6.557 1.00 86.25 274 GLN A C 1
ATOM 2181 O O . GLN A 1 274 ? 10.891 -5.905 -5.706 1.00 86.25 274 GLN A O 1
ATOM 2186 N N . MET A 1 275 ? 9.273 -4.517 -6.427 1.00 89.38 275 MET A N 1
ATOM 2187 C CA . MET A 1 275 ? 8.385 -4.757 -5.290 1.00 89.38 275 MET A CA 1
ATOM 2188 C C . MET A 1 275 ? 7.922 -6.211 -5.215 1.00 89.38 275 MET A C 1
ATOM 2190 O O . MET A 1 275 ? 7.908 -6.796 -4.134 1.00 89.38 275 MET A O 1
ATOM 2194 N N . VAL A 1 276 ? 7.565 -6.804 -6.354 1.00 89.75 276 VAL A N 1
ATOM 2195 C CA . VAL A 1 276 ? 7.138 -8.206 -6.428 1.00 89.75 276 VAL A CA 1
ATOM 2196 C C . VAL A 1 276 ? 8.301 -9.157 -6.147 1.00 89.75 276 VAL A C 1
ATOM 2198 O O . VAL A 1 276 ? 8.147 -10.081 -5.353 1.00 89.75 276 VAL A O 1
ATOM 2201 N N . ASP A 1 277 ? 9.476 -8.903 -6.722 1.00 83.94 277 ASP A N 1
ATOM 2202 C CA . ASP A 1 277 ? 10.670 -9.741 -6.556 1.00 83.94 277 ASP A CA 1
ATOM 2203 C C . ASP A 1 277 ? 11.176 -9.744 -5.102 1.00 83.94 277 ASP A C 1
ATOM 2205 O O . ASP A 1 277 ? 11.783 -10.714 -4.650 1.00 83.94 277 ASP A O 1
ATOM 2209 N N . LYS A 1 278 ? 10.892 -8.678 -4.342 1.00 87.44 278 LYS A N 1
ATOM 2210 C CA . LYS A 1 278 ? 11.230 -8.550 -2.915 1.00 87.44 278 LYS A CA 1
ATOM 2211 C C . LYS A 1 278 ? 10.060 -8.817 -1.969 1.00 87.44 278 LYS A C 1
ATOM 2213 O O . LYS A 1 278 ? 10.248 -8.763 -0.758 1.00 87.44 278 LYS A O 1
ATOM 2218 N N . MET A 1 279 ? 8.877 -9.162 -2.479 1.00 89.88 279 MET A N 1
ATOM 2219 C CA . MET A 1 279 ? 7.671 -9.356 -1.665 1.00 89.88 279 MET A CA 1
ATOM 2220 C C . MET A 1 279 ? 7.864 -10.414 -0.569 1.00 89.88 279 MET A C 1
ATOM 2222 O O . MET A 1 279 ? 7.491 -10.178 0.575 1.00 89.88 279 MET A O 1
ATOM 2226 N N . CYS A 1 280 ? 8.476 -11.555 -0.895 1.00 86.88 280 CYS A N 1
ATOM 2227 C CA . CYS A 1 280 ? 8.746 -12.620 0.076 1.00 86.88 280 CYS A CA 1
ATOM 2228 C C . CYS A 1 280 ? 9.658 -12.165 1.222 1.00 86.88 280 CYS A C 1
ATOM 2230 O O . CYS A 1 280 ? 9.366 -12.448 2.381 1.00 86.88 280 CYS A O 1
ATOM 2232 N N . ASP A 1 281 ? 10.732 -11.443 0.899 1.00 84.69 281 ASP A N 1
ATOM 2233 C CA . ASP A 1 281 ? 11.673 -10.893 1.879 1.00 84.69 281 ASP A CA 1
ATOM 2234 C C . ASP A 1 281 ? 10.996 -9.832 2.759 1.00 84.69 281 ASP A C 1
ATOM 2236 O O . ASP A 1 281 ? 11.042 -9.900 3.985 1.00 84.69 281 ASP A O 1
ATOM 2240 N N . LEU A 1 282 ? 10.253 -8.912 2.140 1.00 88.19 282 LEU A N 1
ATOM 2241 C CA . LEU A 1 282 ? 9.485 -7.893 2.852 1.00 88.19 282 LEU A CA 1
ATOM 2242 C C . LEU A 1 282 ? 8.452 -8.511 3.807 1.00 88.19 282 LEU A C 1
ATOM 2244 O O . LEU A 1 282 ? 8.300 -8.048 4.936 1.00 88.19 282 LEU A O 1
ATOM 2248 N N . ILE A 1 283 ? 7.741 -9.559 3.393 1.00 88.88 283 ILE A N 1
ATOM 2249 C CA . ILE A 1 283 ? 6.730 -10.205 4.240 1.00 88.88 283 ILE A CA 1
ATOM 2250 C C . ILE A 1 283 ? 7.399 -10.974 5.386 1.00 88.88 283 ILE A C 1
ATOM 2252 O O . ILE A 1 283 ? 7.081 -10.720 6.547 1.00 88.88 283 ILE A O 1
ATOM 2256 N N . LYS A 1 284 ? 8.341 -11.876 5.078 1.00 83.06 284 LYS A N 1
ATOM 2257 C CA . LYS A 1 284 ? 8.967 -12.765 6.072 1.00 83.06 284 LYS A CA 1
ATOM 2258 C C . LYS A 1 284 ? 9.851 -12.021 7.066 1.00 83.06 284 LYS A C 1
ATOM 2260 O O . LYS A 1 284 ? 9.755 -12.251 8.268 1.00 83.06 284 LYS A O 1
ATOM 2265 N N . ASN A 1 285 ? 10.688 -11.119 6.562 1.00 81.12 285 ASN A N 1
ATOM 2266 C CA . ASN A 1 285 ? 11.769 -10.527 7.347 1.00 81.12 285 ASN A CA 1
ATOM 2267 C C . ASN A 1 285 ? 11.446 -9.112 7.828 1.00 81.12 285 ASN A C 1
ATOM 2269 O O . ASN A 1 285 ? 12.092 -8.624 8.751 1.00 81.12 285 ASN A O 1
ATOM 2273 N N . ARG A 1 286 ? 10.459 -8.437 7.222 1.00 85.12 286 ARG A N 1
ATOM 2274 C CA . ARG A 1 286 ? 10.084 -7.053 7.569 1.00 85.12 286 ARG A CA 1
ATOM 2275 C C . ARG A 1 286 ? 8.631 -6.899 8.016 1.00 85.12 286 ARG A C 1
ATOM 2277 O O . ARG A 1 286 ? 8.212 -5.787 8.334 1.00 85.12 286 ARG A O 1
ATOM 2284 N N . GLY A 1 287 ? 7.854 -7.983 8.049 1.00 87.19 287 GLY A N 1
ATOM 2285 C CA . GLY A 1 287 ? 6.461 -7.948 8.480 1.00 87.19 287 GLY A CA 1
ATOM 2286 C C . GLY A 1 287 ? 5.574 -7.108 7.563 1.00 87.19 287 GLY A C 1
ATOM 2287 O O . GLY A 1 287 ? 4.638 -6.474 8.041 1.00 87.19 287 GLY A O 1
ATOM 2288 N N . PHE A 1 288 ? 5.876 -7.050 6.269 1.00 91.31 288 PHE A N 1
ATOM 2289 C CA . PHE A 1 288 ? 5.053 -6.359 5.283 1.00 91.31 288 PHE A CA 1
ATOM 2290 C C . PHE A 1 288 ? 3.721 -7.095 5.071 1.00 91.31 288 PHE A C 1
ATOM 2292 O O . PHE A 1 288 ? 3.689 -8.316 4.981 1.00 91.31 288 PHE A O 1
ATOM 2299 N N . HIS A 1 289 ? 2.610 -6.364 4.990 1.00 93.44 289 HIS A N 1
ATOM 2300 C CA . HIS A 1 289 ? 1.266 -6.895 4.696 1.00 93.44 289 HIS A CA 1
ATOM 2301 C C . HIS A 1 289 ? 0.769 -6.439 3.321 1.00 93.44 289 HIS A C 1
ATOM 2303 O O . HIS A 1 289 ? -0.397 -6.627 2.998 1.00 93.44 289 HIS A O 1
ATOM 2309 N N . GLY A 1 290 ? 1.630 -5.847 2.491 1.00 93.31 290 GLY A N 1
ATOM 2310 C CA . GLY A 1 290 ? 1.276 -5.433 1.136 1.00 93.31 290 GLY A CA 1
ATOM 2311 C C . GLY A 1 290 ? 0.909 -3.951 0.997 1.00 93.31 290 GLY A C 1
ATOM 2312 O O . GLY A 1 290 ? 1.226 -3.125 1.855 1.00 93.31 290 GLY A O 1
ATOM 2313 N N . MET A 1 291 ? 0.287 -3.597 -0.127 1.00 91.50 291 MET A N 1
ATOM 2314 C CA . MET A 1 291 ? -0.011 -2.219 -0.514 1.00 91.50 291 MET A CA 1
ATOM 2315 C C . MET A 1 291 ? -1.388 -2.049 -1.163 1.00 91.50 291 MET A C 1
ATOM 2317 O O . MET A 1 291 ? -1.802 -2.842 -2.011 1.00 91.50 291 MET A O 1
ATOM 2321 N N . ASN A 1 292 ? -2.065 -0.956 -0.815 1.00 88.25 292 ASN A N 1
ATOM 2322 C CA . ASN A 1 292 ? -3.262 -0.481 -1.502 1.00 88.25 292 ASN A CA 1
ATOM 2323 C C . ASN A 1 292 ? -2.842 0.362 -2.709 1.00 88.25 292 ASN A C 1
ATOM 2325 O O . ASN A 1 292 ? -2.685 1.581 -2.613 1.00 88.25 292 ASN A O 1
ATOM 2329 N N . LEU A 1 293 ? -2.575 -0.285 -3.837 1.00 87.88 293 LEU A N 1
ATOM 2330 C CA . LEU A 1 293 ? -2.115 0.419 -5.024 1.00 87.88 293 LEU A CA 1
ATOM 2331 C C . LEU A 1 293 ? -3.309 1.049 -5.760 1.00 87.88 293 LEU A C 1
ATOM 2333 O O . LEU A 1 293 ? -4.212 0.356 -6.224 1.00 87.88 293 LEU A O 1
ATOM 2337 N N . ARG A 1 294 ? -3.324 2.381 -5.851 1.00 81.69 294 ARG A N 1
ATOM 2338 C CA . ARG A 1 294 ? -4.493 3.179 -6.254 1.00 81.69 294 ARG A CA 1
ATOM 2339 C C . ARG A 1 294 ? -4.959 2.946 -7.686 1.00 81.69 294 ARG A C 1
ATOM 2341 O O . ARG A 1 294 ? -4.619 3.778 -8.503 1.00 81.69 294 ARG A O 1
ATOM 2348 N N . SER A 1 295 ? -5.832 1.985 -7.992 1.00 76.44 295 SER A N 1
ATOM 2349 C CA . SER A 1 295 ? -6.242 1.647 -9.373 1.00 76.44 295 SER A CA 1
ATOM 2350 C C . SER A 1 295 ? -7.024 2.714 -10.200 1.00 76.44 295 SER A C 1
ATOM 2352 O O . SER A 1 295 ? -7.625 2.411 -11.235 1.00 76.44 295 SER A O 1
ATOM 2354 N N . TYR A 1 296 ? -7.027 3.982 -9.788 1.00 77.25 296 TYR A N 1
ATOM 2355 C CA . TYR A 1 296 ? -7.734 5.078 -10.443 1.00 77.25 296 TYR A CA 1
ATOM 2356 C C . TYR A 1 296 ? -7.133 6.434 -10.064 1.00 77.25 296 TYR A C 1
ATOM 2358 O O . TYR A 1 296 ? -6.657 6.652 -8.948 1.00 77.25 296 TYR A O 1
ATOM 2366 N N . SER A 1 297 ? -7.204 7.384 -10.993 1.00 79.81 297 SER A N 1
ATOM 2367 C CA . SER A 1 297 ? -6.818 8.767 -10.729 1.00 79.81 297 SER A CA 1
ATOM 2368 C C . SER A 1 297 ? -7.887 9.489 -9.909 1.00 79.81 297 SER A C 1
ATOM 2370 O O . SER A 1 297 ? -9.074 9.388 -10.237 1.00 79.81 297 SER A O 1
ATOM 2372 N N . PRO A 1 298 ? -7.506 10.297 -8.906 1.00 77.56 298 PRO A N 1
ATOM 2373 C CA . PRO A 1 298 ? -8.435 11.210 -8.259 1.00 77.56 298 PRO A CA 1
ATOM 2374 C C . PRO A 1 298 ? -9.059 12.190 -9.257 1.00 77.56 298 PRO A C 1
ATOM 2376 O O . PRO A 1 298 ? -8.513 12.467 -10.339 1.00 77.56 298 PRO A O 1
ATOM 2379 N N . HIS A 1 299 ? -10.208 12.744 -8.862 1.00 78.69 299 HIS A N 1
ATOM 2380 C CA . HIS A 1 299 ? -10.843 13.837 -9.591 1.00 78.69 299 HIS A CA 1
ATOM 2381 C C . HIS A 1 299 ? -9.818 14.960 -9.823 1.00 78.69 299 HIS A C 1
ATOM 2383 O O . HIS A 1 299 ? -9.075 15.260 -8.891 1.00 78.69 299 HIS A O 1
ATOM 2389 N N . PRO A 1 300 ? -9.763 15.604 -11.006 1.00 80.00 300 PRO A N 1
ATOM 2390 C CA . PRO A 1 300 ? -8.720 16.581 -11.330 1.00 80.00 300 PRO A CA 1
ATOM 2391 C C . PRO A 1 300 ? -8.497 17.664 -10.266 1.00 80.00 300 PRO A C 1
ATOM 2393 O O . PRO A 1 300 ? -7.358 17.977 -9.949 1.00 80.00 300 PRO A O 1
ATOM 2396 N N . GLN A 1 301 ? -9.573 18.160 -9.652 1.00 72.12 301 GLN A N 1
ATOM 2397 C CA . GLN A 1 301 ? -9.527 19.177 -8.588 1.00 72.12 301 GLN A CA 1
ATOM 2398 C C . GLN A 1 301 ? -8.940 18.680 -7.254 1.00 72.12 301 GLN A C 1
ATOM 2400 O O . GLN A 1 301 ? -8.617 19.483 -6.388 1.00 72.12 301 GLN A O 1
ATOM 2405 N N . LEU A 1 302 ? -8.842 17.363 -7.066 1.00 72.44 302 LEU A N 1
ATOM 2406 C CA . LEU A 1 302 ? -8.254 16.724 -5.888 1.00 72.44 302 LEU A CA 1
ATOM 2407 C C . LEU A 1 302 ? -6.816 16.259 -6.147 1.00 72.44 302 LEU A C 1
ATOM 2409 O O . LEU A 1 302 ? -6.222 15.652 -5.260 1.00 72.44 302 LEU A O 1
ATOM 2413 N N . ARG A 1 303 ? -6.270 16.508 -7.348 1.00 79.25 303 ARG A N 1
ATOM 2414 C CA . ARG A 1 303 ? -4.923 16.065 -7.705 1.00 79.25 303 ARG A CA 1
ATOM 2415 C C . ARG A 1 303 ? -3.885 16.959 -7.056 1.00 79.25 303 ARG A C 1
ATOM 2417 O O . ARG A 1 303 ? -3.639 18.078 -7.498 1.00 79.25 303 ARG A O 1
ATOM 2424 N N . SER A 1 304 ? -3.297 16.440 -5.993 1.00 76.06 304 SER A N 1
ATOM 2425 C CA . SER A 1 304 ? -2.322 17.127 -5.157 1.00 76.06 304 SER A CA 1
ATOM 2426 C C . SER A 1 304 ? -0.890 16.991 -5.661 1.00 76.06 304 SER A C 1
ATOM 2428 O O . SER A 1 304 ? -0.122 17.911 -5.420 1.00 76.06 304 SER A O 1
ATOM 2430 N N . LEU A 1 305 ? -0.570 15.902 -6.378 1.00 79.00 305 LEU A N 1
ATOM 2431 C CA . LEU 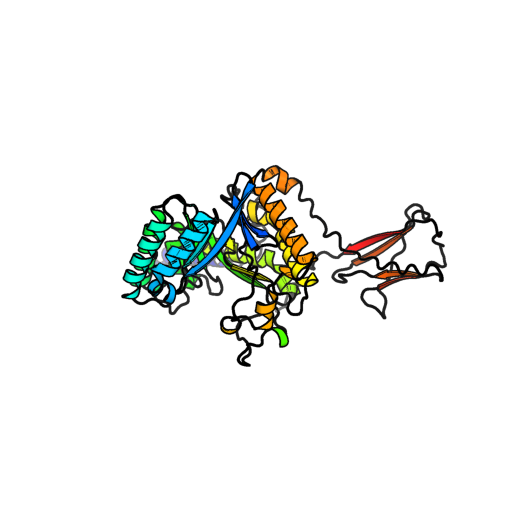A 1 305 ? 0.777 15.485 -6.800 1.00 79.00 305 LEU A CA 1
ATOM 2432 C C . LEU A 1 305 ? 1.163 15.921 -8.233 1.00 79.00 305 LEU A C 1
ATOM 2434 O O . LEU A 1 305 ? 2.149 15.452 -8.802 1.00 79.00 305 LEU A O 1
ATOM 2438 N N . GLY A 1 306 ? 0.361 16.807 -8.827 1.00 82.06 306 GLY A N 1
ATOM 2439 C CA . GLY A 1 306 ? 0.429 17.189 -10.237 1.00 82.06 306 GLY A CA 1
ATOM 2440 C C . GLY A 1 306 ? -0.618 16.454 -11.077 1.00 82.06 306 GLY A C 1
ATOM 2441 O O . GLY A 1 306 ? -0.892 15.264 -10.891 1.00 82.06 306 GLY A O 1
ATOM 2442 N N . HIS A 1 307 ? -1.238 17.168 -12.018 1.00 84.38 307 HIS A N 1
ATOM 2443 C CA . HIS A 1 307 ? -2.330 16.644 -12.837 1.00 84.38 307 HIS A CA 1
ATOM 2444 C C . HIS A 1 307 ? -1.906 15.401 -13.621 1.00 84.38 307 HIS A C 1
ATOM 2446 O O . HIS A 1 307 ? -2.665 14.429 -13.681 1.00 84.38 307 HIS A O 1
ATOM 2452 N N . ASN A 1 308 ? -0.706 15.446 -14.203 1.00 85.00 308 ASN A N 1
ATOM 2453 C CA . ASN A 1 308 ? -0.164 14.385 -15.040 1.00 85.00 308 ASN A CA 1
ATOM 2454 C C . ASN A 1 308 ? 0.402 13.229 -14.215 1.00 85.00 308 ASN A C 1
ATOM 2456 O O . ASN A 1 308 ? 0.202 12.083 -14.605 1.00 85.00 308 ASN A O 1
ATOM 2460 N N . ASN A 1 309 ? 1.024 13.497 -13.063 1.00 86.25 309 ASN A N 1
ATOM 2461 C CA . ASN A 1 309 ? 1.418 12.441 -12.131 1.00 86.25 309 ASN A CA 1
ATOM 2462 C C . ASN A 1 309 ? 0.203 11.608 -11.710 1.00 86.25 309 ASN A C 1
ATOM 2464 O O . ASN A 1 309 ? 0.161 10.402 -11.965 1.00 86.25 309 ASN A O 1
ATOM 2468 N N . GLU A 1 310 ? -0.819 12.255 -11.142 1.00 83.38 310 GLU A N 1
ATOM 2469 C CA . GLU A 1 310 ? -1.972 11.530 -10.608 1.00 83.38 310 GLU A CA 1
ATOM 2470 C C . GLU A 1 310 ? -2.909 10.996 -11.692 1.00 83.38 310 GLU A C 1
ATOM 2472 O O . GLU A 1 310 ? -3.510 9.932 -11.536 1.00 83.38 310 GLU A O 1
ATOM 2477 N N . GLY A 1 311 ? -3.006 11.700 -12.824 1.00 83.00 311 GLY A N 1
ATOM 2478 C CA . GLY A 1 311 ? -3.722 11.246 -14.018 1.00 83.00 311 GLY A CA 1
ATOM 2479 C C . GLY A 1 311 ? -3.135 9.983 -14.643 1.00 83.00 311 GLY A C 1
ATOM 2480 O O . GLY A 1 311 ? -3.838 9.261 -15.345 1.00 83.00 311 GLY A O 1
ATOM 2481 N N . LYS A 1 312 ? -1.860 9.704 -14.363 1.00 82.75 312 LYS A N 1
ATOM 2482 C CA . LYS A 1 312 ? -1.109 8.574 -14.906 1.00 82.75 312 LYS A CA 1
ATOM 2483 C C . LYS A 1 312 ? -0.708 7.557 -13.843 1.00 82.75 312 LYS A C 1
ATOM 2485 O O . LYS A 1 312 ? 0.179 6.748 -14.083 1.00 82.75 312 LYS A O 1
ATOM 2490 N N . TYR A 1 313 ? -1.389 7.515 -12.697 1.00 78.00 313 TYR A N 1
ATOM 2491 C CA . TYR A 1 313 ? -1.267 6.359 -11.802 1.00 78.00 313 TYR A CA 1
ATOM 2492 C C . TYR A 1 313 ? -1.773 5.057 -12.448 1.00 78.00 313 TYR A C 1
ATOM 2494 O O . TYR A 1 313 ? -1.475 3.984 -11.948 1.00 78.00 313 TYR A O 1
ATOM 2502 N N . VAL A 1 314 ? -2.436 5.129 -13.610 1.00 69.69 314 VAL A N 1
ATOM 2503 C CA . VAL A 1 314 ? -3.205 4.042 -14.223 1.00 69.69 314 VAL A CA 1
ATOM 2504 C C . VAL A 1 314 ? -2.393 2.892 -14.849 1.00 69.69 314 VAL A C 1
ATOM 2506 O O . VAL A 1 314 ? -2.171 2.876 -16.057 1.00 69.69 314 VAL A O 1
ATOM 2509 N N . TRP A 1 315 ? -2.093 1.842 -14.074 1.00 67.69 315 TRP A N 1
ATOM 2510 C CA . TRP A 1 315 ? -1.633 0.508 -14.549 1.00 67.69 315 TRP A CA 1
ATOM 2511 C C . TRP A 1 315 ? -2.568 -0.136 -15.576 1.00 67.69 315 TRP A C 1
ATOM 2513 O O . TRP A 1 315 ? -2.135 -0.921 -16.414 1.00 67.69 315 TRP A O 1
ATOM 2523 N N . GLY A 1 316 ? -3.861 0.200 -15.547 1.00 60.50 316 GLY A N 1
ATOM 2524 C CA . GLY A 1 316 ? -4.880 -0.356 -16.439 1.00 60.50 316 GLY A CA 1
ATOM 2525 C C . GLY A 1 316 ? -4.623 -0.086 -17.930 1.00 60.50 316 GLY A C 1
ATOM 2526 O O . GLY A 1 316 ? -5.247 -0.716 -18.785 1.00 60.50 316 GLY A O 1
ATOM 2527 N N . SER A 1 317 ? -3.694 0.815 -18.246 1.00 60.94 317 SER A N 1
ATOM 2528 C CA . SER A 1 317 ? -3.384 1.251 -19.606 1.00 60.94 317 SER A CA 1
ATOM 2529 C C . SER A 1 317 ? -2.175 0.547 -20.242 1.00 60.94 317 SER A C 1
ATOM 2531 O O . SER A 1 317 ? -2.007 0.640 -21.455 1.00 60.94 317 SER A O 1
ATOM 2533 N N . ASN A 1 318 ? -1.367 -0.203 -19.477 1.00 73.38 318 ASN A N 1
ATOM 2534 C CA . ASN A 1 318 ? -0.146 -0.854 -19.967 1.00 73.38 318 ASN A CA 1
ATOM 2535 C C . ASN A 1 318 ? -0.125 -2.362 -19.635 1.00 73.38 318 ASN A C 1
ATOM 2537 O O . ASN A 1 318 ? -0.393 -2.765 -18.504 1.00 73.38 318 ASN A O 1
ATOM 2541 N N . ALA A 1 319 ? 0.186 -3.203 -20.626 1.00 76.31 319 ALA A N 1
ATOM 2542 C CA . ALA A 1 319 ? 0.179 -4.660 -20.471 1.00 76.31 319 ALA A CA 1
ATOM 2543 C C . ALA A 1 319 ? 1.282 -5.174 -19.528 1.00 76.31 319 ALA A C 1
ATOM 2545 O O . ALA A 1 319 ? 1.032 -6.076 -18.732 1.00 76.31 319 ALA A O 1
ATOM 2546 N N . ASP A 1 320 ? 2.471 -4.576 -19.561 1.00 74.75 320 ASP A N 1
ATOM 2547 C CA . ASP A 1 320 ? 3.605 -5.003 -18.740 1.00 74.75 320 ASP A CA 1
ATOM 2548 C C . ASP A 1 320 ? 3.371 -4.690 -17.262 1.00 74.75 320 ASP A C 1
ATOM 2550 O O . ASP A 1 320 ? 3.545 -5.565 -16.415 1.00 74.75 320 ASP A O 1
ATOM 2554 N N . ALA A 1 321 ? 2.887 -3.485 -16.947 1.00 78.69 321 ALA A N 1
ATOM 2555 C CA . ALA A 1 321 ? 2.524 -3.117 -15.580 1.00 78.69 321 ALA A CA 1
ATOM 2556 C C . ALA A 1 321 ? 1.411 -4.030 -15.027 1.00 78.69 321 ALA A C 1
ATOM 2558 O O . ALA A 1 321 ? 1.505 -4.501 -13.892 1.00 78.69 321 ALA A O 1
ATOM 2559 N N . LYS A 1 322 ? 0.397 -4.365 -15.843 1.00 80.81 322 LYS A N 1
ATOM 2560 C CA . LYS A 1 322 ? -0.638 -5.354 -15.479 1.00 80.81 322 LYS A CA 1
ATOM 2561 C C . LYS A 1 322 ? -0.052 -6.728 -15.178 1.00 80.81 322 LYS A C 1
ATOM 2563 O O . LYS A 1 322 ? -0.439 -7.338 -14.185 1.00 80.81 322 LYS A O 1
ATOM 2568 N N . ASN A 1 323 ? 0.875 -7.202 -16.007 1.00 81.31 323 ASN A N 1
ATOM 2569 C CA . ASN A 1 323 ? 1.513 -8.501 -15.814 1.00 81.31 323 ASN A CA 1
ATOM 2570 C C . ASN A 1 323 ? 2.286 -8.549 -14.490 1.00 81.31 323 ASN A C 1
ATOM 2572 O O . ASN A 1 323 ? 2.197 -9.543 -13.772 1.00 81.31 323 ASN A O 1
ATOM 2576 N N . GLN A 1 324 ? 2.985 -7.470 -14.120 1.00 85.19 324 GLN A N 1
ATOM 2577 C CA . GLN A 1 324 ? 3.677 -7.399 -12.829 1.00 85.19 324 GLN A CA 1
ATOM 2578 C C . GLN A 1 324 ? 2.709 -7.383 -11.645 1.00 85.19 324 GLN A C 1
ATOM 2580 O O . GLN A 1 324 ? 2.948 -8.074 -10.656 1.00 85.19 324 GLN A O 1
ATOM 2585 N N . LEU A 1 325 ? 1.587 -6.668 -11.751 1.00 87.00 325 LEU A N 1
ATOM 2586 C CA . LEU A 1 325 ? 0.552 -6.697 -10.714 1.00 87.00 325 LEU A CA 1
ATOM 2587 C C . LEU A 1 325 ? -0.044 -8.082 -10.537 1.00 87.00 325 LEU A C 1
ATOM 2589 O O . LEU A 1 325 ? -0.157 -8.538 -9.401 1.00 87.00 325 LEU A O 1
ATOM 2593 N N . GLN A 1 326 ? -0.376 -8.756 -11.640 1.00 86.38 326 GLN A N 1
ATOM 2594 C CA . GLN A 1 326 ? -0.909 -10.112 -11.597 1.00 86.38 326 GLN A CA 1
ATOM 2595 C C . GLN A 1 326 ? 0.114 -11.085 -11.003 1.00 86.38 326 GLN A C 1
ATOM 2597 O O . GLN A 1 326 ? -0.229 -11.854 -10.112 1.00 86.38 326 GLN A O 1
ATOM 2602 N N . ARG A 1 327 ? 1.390 -10.982 -11.398 1.00 87.25 327 ARG A N 1
ATOM 2603 C CA . ARG A 1 327 ? 2.483 -11.770 -10.808 1.00 87.25 327 ARG A CA 1
ATOM 2604 C C . ARG A 1 327 ? 2.573 -11.568 -9.293 1.00 87.25 327 ARG A C 1
ATOM 2606 O O . ARG A 1 327 ? 2.707 -12.541 -8.555 1.00 87.25 327 ARG A O 1
ATOM 2613 N N . GLY A 1 328 ? 2.478 -10.321 -8.828 1.00 91.00 328 GLY A N 1
ATOM 2614 C CA . GLY A 1 328 ? 2.443 -9.995 -7.402 1.00 91.00 328 GLY A CA 1
ATOM 2615 C C . GLY A 1 328 ? 1.208 -10.546 -6.691 1.00 91.00 328 GLY A C 1
ATOM 2616 O O . GLY A 1 328 ? 1.326 -11.089 -5.598 1.00 91.00 328 GLY A O 1
ATOM 2617 N N . HIS A 1 329 ? 0.040 -10.476 -7.330 1.00 92.56 329 HIS A N 1
ATOM 2618 C CA . HIS A 1 329 ? -1.211 -11.010 -6.799 1.00 92.56 329 HIS A CA 1
ATOM 2619 C C . HIS A 1 329 ? -1.133 -12.534 -6.625 1.00 92.56 329 HIS A C 1
ATOM 2621 O O . HIS A 1 329 ? -1.429 -13.053 -5.552 1.00 92.56 329 HIS A O 1
ATOM 2627 N N . ASP A 1 330 ? -0.667 -13.254 -7.645 1.00 89.75 330 ASP A N 1
ATOM 2628 C CA . ASP A 1 330 ? -0.530 -14.713 -7.609 1.00 89.75 330 ASP A CA 1
ATOM 2629 C C . ASP A 1 330 ? 0.530 -15.157 -6.594 1.00 89.75 330 ASP A C 1
ATOM 2631 O O . ASP A 1 330 ? 0.381 -16.177 -5.917 1.00 89.75 330 ASP A O 1
ATOM 2635 N N . LEU A 1 331 ? 1.609 -14.381 -6.448 1.00 89.88 331 LEU A N 1
ATOM 2636 C CA . LEU A 1 331 ? 2.584 -14.591 -5.386 1.00 89.88 331 LEU A CA 1
ATOM 2637 C C . LEU A 1 331 ? 1.958 -14.375 -4.001 1.00 89.88 331 LEU A C 1
ATOM 2639 O O . LEU A 1 331 ? 2.133 -15.234 -3.144 1.00 89.88 331 LEU A O 1
ATOM 2643 N N . ALA A 1 332 ? 1.182 -13.310 -3.793 1.00 93.50 332 ALA A N 1
ATOM 2644 C CA . ALA A 1 332 ? 0.490 -13.054 -2.530 1.00 93.50 332 ALA A CA 1
ATOM 2645 C C . ALA A 1 332 ? -0.487 -14.185 -2.161 1.00 93.50 332 ALA A C 1
ATOM 2647 O O . ALA A 1 332 ? -0.479 -14.646 -1.021 1.00 93.50 332 ALA A O 1
ATOM 2648 N N . VAL A 1 333 ? -1.269 -14.698 -3.122 1.00 91.81 333 VAL A N 1
ATOM 2649 C CA . VAL A 1 333 ? -2.136 -15.877 -2.924 1.00 91.81 333 VAL A CA 1
ATOM 2650 C C . VAL A 1 333 ? -1.321 -17.084 -2.471 1.00 91.81 333 VAL A C 1
ATOM 2652 O O . VAL A 1 333 ? -1.638 -17.689 -1.445 1.00 91.81 333 VAL A O 1
ATOM 2655 N N . ARG A 1 334 ? -0.231 -17.402 -3.179 1.00 90.62 334 ARG A N 1
ATOM 2656 C CA . ARG A 1 334 ? 0.643 -18.524 -2.810 1.00 90.62 334 ARG A CA 1
ATOM 2657 C C . ARG A 1 334 ? 1.254 -18.339 -1.423 1.00 90.62 334 ARG A C 1
ATOM 2659 O O . ARG A 1 334 ? 1.205 -19.278 -0.636 1.00 90.62 334 ARG A O 1
ATOM 2666 N N . ILE A 1 335 ? 1.749 -17.143 -1.096 1.00 89.50 335 ILE A N 1
ATOM 2667 C CA . ILE A 1 335 ? 2.307 -16.820 0.226 1.00 89.50 335 ILE A CA 1
ATOM 2668 C C . ILE A 1 335 ? 1.271 -17.057 1.324 1.00 89.50 335 ILE A C 1
ATOM 2670 O O . ILE A 1 335 ? 1.590 -17.698 2.321 1.00 89.50 335 ILE A O 1
ATOM 2674 N N . MET A 1 336 ? 0.032 -16.598 1.135 1.00 91.62 336 MET A N 1
ATOM 2675 C CA . MET A 1 336 ? -1.013 -16.786 2.139 1.00 91.62 336 MET A CA 1
ATOM 2676 C C . MET A 1 336 ? -1.412 -18.255 2.304 1.00 91.62 336 MET A C 1
ATOM 2678 O O . MET A 1 336 ? -1.667 -18.665 3.427 1.00 91.62 336 MET A O 1
ATOM 2682 N N . THR A 1 337 ? -1.421 -19.053 1.229 1.00 87.81 337 THR A N 1
ATOM 2683 C CA . THR A 1 337 ? -1.744 -20.494 1.305 1.00 87.81 337 THR A CA 1
ATOM 2684 C C . THR A 1 337 ? -0.615 -21.359 1.871 1.00 87.81 337 THR A C 1
ATOM 2686 O O . THR A 1 337 ? -0.872 -22.272 2.651 1.00 87.81 337 THR A O 1
ATOM 2689 N N . ASN A 1 338 ? 0.632 -21.105 1.465 1.00 85.75 338 ASN A N 1
ATOM 2690 C CA . ASN A 1 338 ? 1.817 -21.837 1.900 1.00 85.75 338 ASN A CA 1
ATOM 2691 C C . ASN A 1 338 ? 3.074 -20.978 1.688 1.00 85.75 338 ASN A C 1
ATOM 2693 O O . ASN A 1 338 ? 3.757 -21.044 0.661 1.00 85.75 338 ASN A O 1
ATOM 2697 N N . MET A 1 339 ? 3.385 -20.171 2.699 1.00 82.81 339 MET A N 1
ATOM 2698 C CA . MET A 1 339 ? 4.494 -19.219 2.685 1.00 82.81 339 MET A CA 1
ATOM 2699 C C . MET A 1 339 ? 5.877 -19.874 2.543 1.00 82.81 339 MET A C 1
ATOM 2701 O O . MET A 1 339 ? 6.793 -19.272 1.972 1.00 82.81 339 MET A O 1
ATOM 2705 N N . GLU A 1 340 ? 6.065 -21.090 3.057 1.00 77.56 340 GLU A N 1
ATOM 2706 C CA . GLU A 1 340 ? 7.344 -21.788 2.931 1.00 77.56 340 GLU A CA 1
ATOM 2707 C C . GLU A 1 340 ? 7.638 -22.154 1.482 1.00 77.56 340 GLU A C 1
ATOM 2709 O O . GLU A 1 340 ? 8.697 -21.792 0.971 1.00 77.56 340 GLU A O 1
ATOM 2714 N N . THR A 1 341 ? 6.702 -22.829 0.815 1.00 79.12 341 THR A N 1
ATOM 2715 C CA . THR A 1 341 ? 6.869 -23.243 -0.581 1.00 79.12 341 THR A CA 1
ATOM 2716 C C . THR A 1 341 ? 6.900 -22.031 -1.510 1.00 79.12 341 THR A C 1
ATOM 2718 O O . THR A 1 341 ? 7.797 -21.923 -2.342 1.00 79.12 341 THR A O 1
ATOM 2721 N N . ALA A 1 342 ? 5.990 -21.069 -1.315 1.00 81.00 342 ALA A N 1
ATOM 2722 C CA . ALA A 1 342 ? 5.874 -19.896 -2.181 1.00 81.00 342 ALA A CA 1
ATOM 2723 C C . ALA A 1 342 ? 7.173 -19.082 -2.280 1.00 81.00 342 ALA A C 1
ATOM 2725 O O . ALA A 1 342 ? 7.511 -18.605 -3.358 1.00 81.00 342 ALA A O 1
ATOM 2726 N N . CYS A 1 343 ? 7.905 -18.952 -1.171 1.00 76.44 343 CYS A N 1
ATOM 2727 C CA . CYS A 1 343 ? 9.130 -18.155 -1.101 1.00 76.44 343 CYS A CA 1
ATOM 2728 C C . CYS A 1 343 ? 10.428 -18.967 -1.241 1.00 76.44 343 CYS A C 1
ATOM 2730 O O . CYS A 1 343 ? 11.506 -18.381 -1.212 1.00 76.44 343 CYS A O 1
ATOM 2732 N N . LYS A 1 344 ? 10.347 -20.298 -1.370 1.00 66.62 344 LYS A N 1
ATOM 2733 C CA . LYS A 1 344 ? 11.471 -21.146 -1.810 1.00 66.62 344 LYS A CA 1
ATOM 2734 C C . LYS A 1 344 ? 11.551 -21.178 -3.343 1.00 66.62 344 LYS A C 1
ATOM 2736 O O . LYS A 1 344 ? 12.646 -21.152 -3.893 1.00 66.62 344 LYS A O 1
ATOM 2741 N N . ASP A 1 345 ? 10.399 -21.131 -4.017 1.00 50.28 345 ASP A N 1
ATOM 2742 C CA . ASP A 1 345 ? 10.288 -21.084 -5.485 1.00 50.28 345 ASP A CA 1
ATOM 2743 C C . ASP A 1 345 ? 10.512 -19.694 -6.093 1.00 50.28 345 ASP A C 1
ATOM 2745 O O . ASP A 1 345 ? 10.625 -19.557 -7.314 1.00 50.28 345 ASP A O 1
ATOM 2749 N N . THR A 1 346 ? 10.650 -18.651 -5.273 1.00 47.38 346 THR A N 1
ATOM 2750 C CA . THR A 1 346 ? 11.204 -17.374 -5.727 1.00 47.38 346 THR A CA 1
ATOM 2751 C C . THR A 1 346 ? 12.721 -17.495 -5.851 1.00 47.38 346 THR A C 1
ATOM 2753 O O . THR A 1 346 ? 13.475 -16.769 -5.206 1.00 47.38 346 THR A O 1
ATOM 2756 N N . THR A 1 347 ? 13.185 -18.374 -6.749 1.00 37.41 347 THR A N 1
ATOM 2757 C CA . THR A 1 347 ? 14.383 -18.010 -7.516 1.00 37.41 347 THR A CA 1
ATOM 2758 C C . THR A 1 347 ? 14.071 -16.614 -8.037 1.00 37.41 347 THR A C 1
ATOM 2760 O O . THR A 1 347 ? 12.948 -16.448 -8.532 1.00 37.41 347 THR A O 1
ATOM 2763 N N . PRO A 1 348 ? 14.954 -15.605 -7.897 1.00 36.91 348 PRO A N 1
ATOM 2764 C CA . PRO A 1 348 ? 14.740 -14.344 -8.575 1.00 36.91 348 PRO A CA 1
ATOM 2765 C C . PRO A 1 348 ? 14.378 -14.741 -9.992 1.00 36.91 348 PRO A C 1
ATOM 2767 O O . PRO A 1 348 ? 15.190 -15.361 -10.687 1.00 36.91 348 PRO A O 1
ATOM 2770 N N . VAL A 1 349 ? 13.133 -14.482 -10.395 1.00 34.22 349 VAL A N 1
ATOM 2771 C CA . VAL A 1 349 ? 12.858 -14.410 -11.809 1.00 34.22 349 VAL A CA 1
ATOM 2772 C C . VAL A 1 349 ? 13.696 -13.202 -12.129 1.00 34.22 349 VAL A C 1
ATOM 2774 O O . VAL A 1 349 ? 13.265 -12.076 -11.900 1.00 34.22 349 VAL A O 1
ATOM 2777 N N . THR A 1 350 ? 14.957 -13.446 -12.528 1.00 34.22 350 THR A N 1
ATOM 2778 C CA . THR A 1 350 ? 15.709 -12.526 -13.357 1.00 34.22 350 THR A CA 1
ATOM 2779 C C . THR A 1 350 ? 14.626 -12.110 -14.294 1.00 34.22 350 THR A C 1
ATOM 2781 O O . THR A 1 350 ? 14.087 -13.005 -14.963 1.00 34.22 350 THR A O 1
ATOM 2784 N N . VAL A 1 351 ? 14.173 -10.850 -14.180 1.00 34.91 351 VAL A N 1
ATOM 2785 C CA . VAL A 1 351 ? 13.255 -10.269 -15.144 1.00 34.91 351 VAL A CA 1
ATOM 2786 C C . VAL A 1 351 ? 13.808 -10.842 -16.418 1.00 34.91 351 VAL A C 1
ATOM 2788 O O . VAL A 1 351 ? 14.998 -10.646 -16.699 1.00 34.91 351 VAL A O 1
ATOM 2791 N N . LYS A 1 352 ? 13.065 -11.770 -17.043 1.00 35.31 352 LYS A N 1
ATOM 2792 C CA . LYS A 1 352 ? 13.444 -12.199 -18.369 1.00 35.31 352 LYS A CA 1
ATOM 2793 C C . LYS A 1 352 ? 13.228 -10.881 -19.037 1.00 35.31 352 LYS A C 1
ATOM 2795 O O . LYS A 1 352 ? 12.076 -10.510 -19.259 1.00 35.31 352 LYS A O 1
ATOM 2800 N N . ASP A 1 353 ? 14.328 -10.127 -19.133 1.00 35.47 353 ASP A N 1
ATOM 2801 C CA . ASP A 1 353 ? 14.431 -8.902 -19.865 1.00 35.47 353 ASP A CA 1
ATOM 2802 C C . ASP A 1 353 ? 13.610 -9.266 -21.076 1.00 35.47 353 ASP A C 1
ATOM 2804 O O . ASP A 1 353 ? 13.830 -10.332 -21.678 1.00 35.47 353 ASP A O 1
ATOM 2808 N N . PHE A 1 354 ? 12.540 -8.519 -21.312 1.00 36.97 354 PHE A N 1
ATOM 2809 C CA . PHE A 1 354 ? 11.870 -8.623 -22.580 1.00 36.97 354 PHE A CA 1
ATOM 2810 C C . PHE A 1 354 ? 12.935 -8.151 -23.566 1.00 36.97 354 PHE A C 1
ATOM 2812 O O . PHE A 1 354 ? 12.956 -7.000 -23.981 1.00 36.97 354 PHE A O 1
ATOM 2819 N N . ILE A 1 355 ? 13.879 -9.040 -23.896 1.00 37.19 355 ILE A N 1
ATOM 2820 C CA . ILE A 1 355 ? 14.759 -8.936 -25.023 1.00 37.19 355 ILE A CA 1
ATOM 2821 C C . ILE A 1 355 ? 13.762 -9.130 -26.140 1.00 37.19 355 ILE A C 1
ATOM 2823 O O . ILE A 1 355 ? 13.513 -10.234 -26.628 1.00 37.19 355 ILE A O 1
ATOM 2827 N N . THR A 1 356 ? 13.113 -8.031 -26.493 1.00 37.69 356 THR A N 1
ATOM 2828 C CA . THR A 1 356 ? 12.468 -7.919 -27.771 1.00 37.69 356 THR A CA 1
ATOM 2829 C C . THR A 1 356 ? 13.634 -7.917 -28.737 1.00 37.69 356 THR A C 1
ATOM 2831 O O . THR A 1 356 ? 14.154 -6.871 -29.115 1.00 37.69 356 THR A O 1
ATOM 2834 N N . ILE A 1 357 ? 14.095 -9.116 -29.097 1.00 40.00 357 ILE A N 1
ATOM 2835 C CA . ILE A 1 357 ? 14.957 -9.309 -30.246 1.00 40.00 357 ILE A CA 1
ATOM 2836 C C . ILE A 1 357 ? 14.066 -8.929 -31.426 1.00 40.00 357 ILE A C 1
ATOM 2838 O O . ILE A 1 357 ? 13.406 -9.781 -32.021 1.00 40.00 357 ILE A O 1
ATOM 2842 N N . LYS A 1 358 ? 13.987 -7.632 -31.752 1.00 38.09 358 LYS A N 1
ATOM 2843 C CA . LYS A 1 358 ? 13.517 -7.207 -33.066 1.00 38.09 358 LYS A CA 1
ATOM 2844 C C . LYS A 1 358 ? 14.550 -7.759 -34.031 1.00 38.09 358 LYS A C 1
ATOM 2846 O O . LYS A 1 358 ? 15.634 -7.209 -34.191 1.00 38.09 358 LYS A O 1
ATOM 2851 N N . LYS A 1 359 ? 14.246 -8.940 -34.566 1.00 39.31 359 LYS A N 1
ATOM 2852 C CA . LYS A 1 359 ? 15.126 -9.730 -35.417 1.00 39.31 359 LYS A CA 1
ATOM 2853 C C . LYS A 1 359 ? 15.301 -9.008 -36.751 1.00 39.31 359 LYS A C 1
ATOM 2855 O O . LYS A 1 359 ? 14.711 -9.392 -37.751 1.00 39.31 359 LYS A O 1
ATOM 2860 N N . HIS A 1 360 ? 16.158 -7.998 -36.783 1.00 43.50 360 HIS A N 1
ATOM 2861 C CA . HIS A 1 360 ? 16.881 -7.636 -37.990 1.00 43.50 360 HIS A CA 1
ATOM 2862 C C . HIS A 1 360 ? 18.224 -8.355 -37.964 1.00 43.50 360 HIS A C 1
ATOM 2864 O O . HIS A 1 360 ? 19.282 -7.744 -37.916 1.00 43.50 360 HIS A O 1
ATOM 2870 N N . LEU A 1 361 ? 18.180 -9.690 -38.037 1.00 46.41 361 LEU A N 1
ATOM 2871 C CA . LEU A 1 361 ? 19.336 -10.427 -38.533 1.00 46.41 361 LEU A CA 1
ATOM 2872 C C . LEU A 1 361 ? 19.441 -10.110 -40.024 1.00 46.41 361 LEU A C 1
ATOM 2874 O O . LEU A 1 361 ? 18.955 -10.868 -40.866 1.00 46.41 361 LEU A O 1
ATOM 2878 N N . LYS A 1 362 ? 20.059 -8.978 -40.362 1.00 47.75 362 LYS A N 1
ATOM 2879 C CA . LYS A 1 362 ? 20.624 -8.792 -41.694 1.00 47.75 362 LYS A CA 1
ATOM 2880 C C . LYS A 1 362 ? 21.846 -9.702 -41.785 1.00 47.75 362 LYS A C 1
ATOM 2882 O O . LYS A 1 362 ? 22.979 -9.261 -41.730 1.00 47.75 362 LYS A O 1
ATOM 2887 N N . ALA A 1 363 ? 21.608 -11.001 -41.958 1.00 47.03 363 ALA A N 1
ATOM 2888 C CA . ALA A 1 363 ? 22.650 -11.978 -42.279 1.00 47.03 363 ALA A CA 1
ATOM 2889 C C . ALA A 1 363 ? 23.225 -11.772 -43.698 1.00 47.03 363 ALA A C 1
ATOM 2891 O O . ALA A 1 363 ? 23.841 -12.684 -44.250 1.00 47.03 363 ALA A O 1
ATOM 2892 N N . SER A 1 364 ? 22.958 -10.620 -44.323 1.00 47.62 364 SER A N 1
ATOM 2893 C CA . SER A 1 364 ? 23.447 -10.281 -45.650 1.00 47.62 364 SER A CA 1
ATOM 2894 C C . SER A 1 364 ? 24.890 -9.793 -45.637 1.00 47.62 364 SER A C 1
ATOM 2896 O O . SER A 1 364 ? 25.538 -9.915 -46.664 1.00 47.62 364 SER A O 1
ATOM 2898 N N . GLU A 1 365 ? 25.425 -9.289 -44.525 1.00 53.84 365 GLU A N 1
ATOM 2899 C CA . GLU A 1 365 ? 26.746 -8.654 -44.514 1.00 53.84 365 GLU A CA 1
ATOM 2900 C C . GLU A 1 365 ? 27.348 -8.803 -43.123 1.00 53.84 365 GLU A C 1
ATOM 2902 O O . GLU A 1 365 ? 26.919 -8.084 -42.238 1.00 53.84 365 GLU A O 1
ATOM 2907 N N . ASP A 1 366 ? 28.255 -9.771 -42.930 1.00 66.19 366 ASP A N 1
ATOM 2908 C CA . ASP A 1 366 ? 29.403 -9.767 -42.001 1.00 66.19 366 ASP A CA 1
ATOM 2909 C C . ASP A 1 366 ? 29.276 -9.192 -40.572 1.00 66.19 366 ASP A C 1
ATOM 2911 O O . ASP A 1 366 ? 30.273 -9.059 -39.872 1.00 66.19 366 ASP A O 1
ATOM 2915 N N . VAL A 1 367 ? 28.080 -8.894 -40.085 1.00 66.19 367 VAL A N 1
ATOM 2916 C CA . VAL A 1 367 ? 27.810 -8.163 -38.853 1.00 66.19 367 VAL A CA 1
ATOM 2917 C C . VAL A 1 367 ? 26.596 -8.793 -38.191 1.00 66.19 367 VAL A C 1
ATOM 2919 O O . VAL A 1 367 ? 25.533 -8.964 -38.791 1.00 66.19 367 VAL A O 1
ATOM 2922 N N . LEU A 1 368 ? 26.752 -9.142 -36.920 1.00 72.88 368 LEU A N 1
ATOM 2923 C CA . LEU A 1 368 ? 25.654 -9.537 -36.050 1.00 72.88 368 LEU A CA 1
ATOM 2924 C C . LEU A 1 368 ? 25.270 -8.330 -35.199 1.00 72.88 368 LEU A C 1
ATOM 2926 O O . LEU A 1 368 ? 26.127 -7.842 -34.469 1.00 72.88 368 LEU A O 1
ATOM 2930 N N . SER A 1 369 ? 24.012 -7.880 -35.244 1.00 72.12 369 SER A N 1
ATOM 2931 C CA . SER A 1 369 ? 23.506 -6.845 -34.334 1.00 72.12 369 SER A CA 1
ATOM 2932 C C . SER A 1 369 ? 22.251 -7.271 -33.572 1.00 72.12 369 SER A C 1
ATOM 2934 O O . SER A 1 369 ? 21.448 -8.087 -34.036 1.00 72.12 369 SER A O 1
ATOM 2936 N N . VAL A 1 370 ? 22.119 -6.751 -32.350 1.00 72.50 370 VAL A N 1
ATOM 2937 C CA . VAL A 1 370 ? 20.985 -6.969 -31.447 1.00 72.50 370 VAL A CA 1
ATOM 2938 C C . VAL A 1 370 ? 20.594 -5.655 -30.788 1.00 72.50 370 VAL A C 1
ATOM 2940 O O . VAL A 1 370 ? 21.453 -4.845 -30.453 1.00 72.50 370 VAL A O 1
ATOM 2943 N N . ILE A 1 371 ? 19.297 -5.459 -30.565 1.00 71.56 371 ILE A N 1
ATOM 2944 C CA . ILE A 1 371 ? 18.778 -4.326 -29.795 1.00 71.56 371 ILE A CA 1
ATOM 2945 C C . ILE A 1 371 ? 18.392 -4.837 -28.407 1.00 71.56 371 ILE A C 1
ATOM 2947 O O . ILE A 1 371 ? 17.663 -5.824 -28.297 1.00 71.56 371 ILE A O 1
ATOM 2951 N N . ILE A 1 372 ? 18.900 -4.184 -27.362 1.00 64.25 372 ILE A N 1
ATOM 2952 C CA . ILE A 1 372 ? 18.648 -4.516 -25.959 1.00 64.25 372 ILE A CA 1
ATOM 2953 C C . ILE A 1 372 ? 17.994 -3.319 -25.273 1.00 64.25 372 ILE A C 1
ATOM 2955 O O . ILE A 1 372 ? 18.518 -2.204 -25.270 1.00 64.25 372 ILE A O 1
ATOM 2959 N N . ASP A 1 373 ? 16.848 -3.577 -24.654 1.00 54.88 373 ASP A N 1
ATOM 2960 C CA . ASP A 1 373 ? 16.086 -2.607 -23.881 1.00 54.88 373 ASP A CA 1
ATOM 2961 C C . ASP A 1 373 ? 15.501 -3.317 -22.646 1.00 54.88 373 ASP A C 1
ATOM 2963 O O . ASP A 1 373 ? 14.812 -4.325 -22.826 1.00 54.88 373 ASP A O 1
ATOM 2967 N N . PRO A 1 374 ? 15.796 -2.884 -21.399 1.00 51.75 374 PRO A N 1
ATOM 2968 C CA . PRO A 1 374 ? 16.652 -1.754 -20.992 1.00 51.75 374 PRO A CA 1
ATOM 2969 C C . PRO A 1 374 ? 18.130 -1.834 -21.360 1.00 51.75 374 PRO A C 1
ATOM 2971 O O . PRO A 1 374 ? 18.748 -2.889 -21.209 1.00 51.75 374 PRO A O 1
ATOM 2974 N N . ILE A 1 375 ? 18.730 -0.667 -21.618 1.00 64.19 375 ILE A N 1
ATOM 2975 C CA . ILE A 1 375 ? 20.180 -0.462 -21.805 1.00 64.19 375 ILE A CA 1
ATOM 2976 C C . ILE A 1 375 ? 20.992 -0.354 -20.491 1.00 64.19 375 ILE A C 1
ATOM 2978 O O . ILE A 1 375 ? 22.218 -0.471 -20.486 1.00 64.19 375 ILE A O 1
ATOM 2982 N N . GLU A 1 376 ? 20.338 -0.116 -19.355 1.00 61.41 376 GLU A N 1
ATOM 2983 C CA . GLU A 1 376 ? 21.021 0.239 -18.102 1.00 61.41 376 GLU A CA 1
ATOM 2984 C C . GLU A 1 376 ? 21.850 -0.907 -17.502 1.00 61.41 376 GLU A C 1
ATOM 2986 O O . GLU A 1 376 ? 21.468 -2.078 -17.530 1.00 61.41 376 GLU A O 1
ATOM 2991 N N . ASN A 1 377 ? 22.992 -0.557 -16.905 1.00 61.12 377 ASN A N 1
ATOM 2992 C CA . ASN A 1 377 ? 23.885 -1.474 -16.194 1.00 61.12 377 ASN A CA 1
ATOM 2993 C C . ASN A 1 377 ? 24.431 -2.643 -17.027 1.00 61.12 377 ASN A C 1
ATOM 2995 O O . ASN A 1 377 ? 24.904 -3.613 -16.453 1.00 61.12 377 ASN A O 1
ATOM 2999 N N . ILE A 1 378 ? 24.432 -2.594 -18.360 1.00 68.31 378 ILE A N 1
ATOM 3000 C CA . ILE A 1 378 ? 25.032 -3.665 -19.169 1.00 68.31 378 ILE A CA 1
ATOM 3001 C C . ILE A 1 378 ? 26.560 -3.649 -18.996 1.00 68.31 378 ILE A C 1
ATOM 3003 O O . ILE A 1 378 ? 27.238 -2.686 -19.350 1.00 68.31 378 ILE A O 1
ATOM 3007 N N . LYS A 1 379 ? 27.108 -4.732 -18.434 1.00 73.31 379 LYS A N 1
ATOM 3008 C CA . LYS A 1 379 ? 28.552 -4.980 -18.323 1.00 73.31 379 LYS A CA 1
ATOM 3009 C C . LYS A 1 379 ? 29.101 -5.553 -19.622 1.00 73.31 379 LYS A C 1
ATOM 3011 O O . LYS A 1 379 ? 30.175 -5.145 -20.042 1.00 73.31 379 LYS A O 1
ATOM 3016 N N . GLN A 1 380 ? 28.390 -6.523 -20.195 1.00 78.31 380 GLN A N 1
ATOM 3017 C CA . GLN A 1 380 ? 28.841 -7.289 -21.351 1.00 78.31 380 GLN A CA 1
ATOM 3018 C C . GLN A 1 380 ? 27.643 -7.871 -22.103 1.00 78.31 380 GLN A C 1
ATOM 3020 O O . GLN A 1 380 ? 26.657 -8.275 -21.485 1.00 78.31 380 GLN A O 1
ATOM 3025 N N . VAL A 1 381 ? 27.750 -7.964 -23.426 1.00 76.62 381 VAL A N 1
ATOM 3026 C CA . VAL A 1 381 ? 26.801 -8.685 -24.279 1.00 76.62 381 VAL A CA 1
ATOM 3027 C C . VAL A 1 381 ? 27.594 -9.667 -25.120 1.00 76.62 381 VAL A C 1
ATOM 3029 O O . VAL A 1 381 ? 28.527 -9.262 -25.803 1.00 76.62 381 VAL A O 1
ATOM 3032 N N . VAL A 1 382 ? 27.237 -10.950 -25.093 1.00 80.81 382 VAL A N 1
ATOM 3033 C CA . VAL A 1 382 ? 27.898 -11.968 -25.918 1.00 80.81 382 VAL A CA 1
ATOM 3034 C C . VAL A 1 382 ? 26.896 -12.769 -26.738 1.00 80.81 382 VAL A C 1
ATOM 3036 O O . VAL A 1 382 ? 25.782 -13.051 -26.295 1.00 80.81 382 VAL A O 1
ATOM 3039 N N . ALA A 1 383 ? 27.310 -13.164 -27.936 1.00 78.19 383 ALA A N 1
ATOM 3040 C CA . ALA A 1 383 ? 26.584 -14.074 -28.803 1.00 78.19 383 ALA A CA 1
ATOM 3041 C C . ALA A 1 383 ? 27.312 -15.418 -28.898 1.00 78.19 383 ALA A C 1
ATOM 3043 O O . ALA A 1 383 ? 28.527 -15.470 -29.080 1.00 78.19 383 ALA A O 1
ATOM 3044 N N . ILE A 1 384 ? 26.553 -16.509 -28.798 1.00 78.12 384 ILE A N 1
ATOM 3045 C CA . ILE A 1 384 ? 27.051 -17.887 -28.824 1.00 78.12 384 ILE A CA 1
ATOM 3046 C C . ILE A 1 384 ? 26.327 -18.642 -29.947 1.00 78.12 384 ILE A C 1
ATOM 3048 O O . ILE A 1 384 ? 25.210 -19.134 -29.743 1.00 78.12 384 ILE A O 1
ATOM 3052 N N . PRO A 1 385 ? 26.912 -18.710 -31.154 1.00 79.88 385 PRO A N 1
ATOM 3053 C CA . PRO A 1 385 ? 26.368 -19.504 -32.249 1.00 79.88 385 PRO A CA 1
ATOM 3054 C C . PRO A 1 385 ? 26.490 -21.006 -31.969 1.00 79.88 385 PRO A C 1
ATOM 3056 O O . PRO A 1 385 ? 27.535 -21.493 -31.535 1.00 79.88 385 PRO A O 1
ATOM 3059 N N . SER A 1 386 ? 25.444 -21.773 -32.275 1.00 75.81 386 SER A N 1
ATOM 3060 C CA . SER A 1 386 ? 25.410 -23.223 -32.042 1.00 75.81 386 SER A CA 1
ATOM 3061 C C . SER A 1 386 ? 26.506 -23.984 -32.797 1.00 75.81 386 SER A C 1
ATOM 3063 O O . SER A 1 386 ? 26.967 -25.024 -32.333 1.00 75.81 386 SER A O 1
ATOM 3065 N N . ASN A 1 387 ? 26.978 -23.457 -33.932 1.00 77.88 387 ASN A N 1
ATOM 3066 C CA . ASN A 1 387 ? 28.048 -24.057 -34.730 1.00 77.88 387 ASN A CA 1
ATOM 3067 C C . ASN A 1 387 ? 29.469 -23.740 -34.227 1.00 77.88 387 ASN A C 1
ATOM 3069 O O . ASN A 1 387 ? 30.432 -24.199 -34.835 1.00 77.88 387 ASN A O 1
ATOM 3073 N N . TRP A 1 388 ? 29.630 -22.960 -33.154 1.00 79.69 388 TRP A N 1
ATOM 3074 C CA . TRP A 1 388 ? 30.941 -22.500 -32.674 1.00 79.69 388 TRP A CA 1
ATOM 3075 C C . TRP A 1 388 ? 31.458 -23.245 -31.432 1.00 79.69 388 TRP A C 1
ATOM 3077 O O . TRP A 1 388 ? 32.397 -22.781 -30.795 1.00 79.69 388 TRP A O 1
ATOM 3087 N N . LYS A 1 389 ? 30.886 -24.411 -31.087 1.00 79.06 389 LYS A N 1
ATOM 3088 C CA . LYS A 1 389 ? 31.375 -25.324 -30.025 1.00 79.06 389 LYS A CA 1
ATOM 3089 C C . LYS A 1 389 ? 31.728 -24.629 -28.692 1.00 79.06 389 LYS A C 1
ATOM 3091 O O . LYS A 1 389 ? 32.730 -24.952 -28.066 1.00 79.06 389 LYS A O 1
ATOM 3096 N N . GLY A 1 390 ? 30.910 -23.666 -28.264 1.00 68.50 390 GLY A N 1
ATOM 3097 C CA . GLY A 1 390 ? 31.101 -22.941 -26.999 1.00 68.50 390 GLY A CA 1
ATOM 3098 C C . GLY A 1 390 ? 31.940 -21.663 -27.092 1.00 68.50 390 GLY A C 1
ATOM 3099 O O . GLY A 1 390 ? 32.018 -20.932 -26.109 1.00 68.50 390 GLY A O 1
ATOM 3100 N N . HIS A 1 391 ? 32.510 -21.335 -28.256 1.00 76.25 391 HIS A N 1
ATOM 3101 C CA . HIS A 1 391 ? 33.081 -20.008 -28.479 1.00 76.25 391 HIS A CA 1
ATOM 3102 C C . HIS A 1 391 ? 31.980 -18.947 -28.580 1.00 76.25 391 HIS A C 1
ATOM 3104 O O . HIS A 1 391 ? 30.911 -19.189 -29.146 1.00 76.25 391 HIS A O 1
ATOM 3110 N N . PHE A 1 392 ? 32.278 -17.758 -28.067 1.00 82.00 392 PHE A N 1
ATOM 3111 C CA . PHE A 1 392 ? 31.392 -16.603 -28.098 1.00 82.00 392 PHE A CA 1
ATOM 3112 C C . PHE A 1 392 ? 32.070 -15.418 -28.785 1.00 82.00 392 PHE A C 1
ATOM 3114 O O . PHE A 1 392 ? 33.295 -15.368 -28.894 1.00 82.00 392 PHE A O 1
ATOM 3121 N N . ILE A 1 393 ? 31.259 -14.470 -29.241 1.00 82.75 393 ILE A N 1
ATOM 3122 C CA . ILE A 1 393 ? 31.708 -13.149 -29.677 1.00 82.75 393 ILE A CA 1
ATOM 3123 C C . ILE A 1 393 ? 31.082 -12.093 -28.780 1.00 82.75 393 ILE A C 1
ATOM 3125 O O . ILE A 1 393 ? 29.896 -12.173 -28.459 1.00 82.75 393 ILE A O 1
ATOM 3129 N N . GLU A 1 394 ? 31.882 -11.125 -28.356 1.00 83.06 394 GLU A N 1
ATOM 3130 C CA . GLU A 1 394 ? 31.386 -9.967 -27.627 1.00 83.06 394 GLU A CA 1
ATOM 3131 C C . GLU A 1 394 ? 30.772 -8.967 -28.605 1.00 83.06 394 GLU A C 1
ATOM 3133 O O . GLU A 1 394 ? 31.388 -8.609 -29.607 1.00 83.06 394 GLU A O 1
ATOM 3138 N N . LEU A 1 395 ? 29.539 -8.549 -28.326 1.00 81.94 395 LEU A N 1
ATOM 3139 C CA . LEU A 1 395 ? 28.849 -7.514 -29.079 1.00 81.94 395 LEU A CA 1
ATOM 3140 C C . LEU A 1 395 ? 29.162 -6.165 -28.439 1.00 81.94 395 LEU A C 1
ATOM 3142 O O . LEU A 1 395 ? 28.913 -5.948 -27.252 1.00 81.94 395 LEU A O 1
ATOM 3146 N N . VAL A 1 396 ? 29.695 -5.252 -29.240 1.00 85.44 396 VAL A N 1
ATOM 3147 C CA . VAL A 1 396 ? 30.096 -3.916 -28.812 1.00 85.44 396 VAL A CA 1
ATOM 3148 C C . VAL A 1 396 ? 28.927 -2.961 -28.994 1.00 85.44 396 VAL A C 1
ATOM 3150 O O . VAL A 1 396 ? 28.229 -2.996 -30.008 1.00 85.44 396 VAL A O 1
ATOM 3153 N N . LYS A 1 397 ? 28.709 -2.098 -28.003 1.00 84.56 397 LYS A N 1
ATOM 3154 C CA . LYS A 1 397 ? 27.671 -1.069 -28.051 1.00 84.56 397 LYS A CA 1
ATOM 3155 C C . LYS A 1 397 ? 27.882 -0.158 -29.266 1.00 84.56 397 LYS A C 1
ATOM 3157 O O . LYS A 1 397 ? 28.974 0.374 -29.459 1.00 84.56 397 LYS A O 1
ATOM 3162 N N . SER A 1 398 ? 26.836 0.018 -30.064 1.00 75.69 398 SER A N 1
ATOM 3163 C CA . SER A 1 398 ? 26.828 0.908 -31.220 1.00 75.69 398 SER A CA 1
ATOM 3164 C C . SER A 1 398 ? 26.997 2.362 -30.778 1.00 75.69 398 SER A C 1
ATOM 3166 O O . SER A 1 398 ? 26.452 2.796 -29.760 1.00 75.69 398 SER A O 1
ATOM 3168 N N . SER A 1 399 ? 27.759 3.125 -31.559 1.00 69.44 399 SER A N 1
ATOM 3169 C CA . SER A 1 399 ? 27.948 4.563 -31.355 1.00 69.44 399 SER A CA 1
ATOM 3170 C C . SER A 1 399 ? 26.752 5.392 -31.830 1.00 69.44 399 SER A C 1
ATOM 3172 O O . SER A 1 399 ? 26.586 6.524 -31.383 1.00 69.44 399 SER A O 1
ATOM 3174 N N . THR A 1 400 ? 25.920 4.847 -32.722 1.00 63.84 400 THR A N 1
ATOM 3175 C CA . THR A 1 400 ? 24.808 5.563 -33.372 1.00 63.84 400 THR A CA 1
ATOM 3176 C C . THR A 1 400 ? 23.448 5.232 -32.772 1.00 63.84 400 THR A C 1
ATOM 3178 O O . THR A 1 400 ? 22.546 6.065 -32.803 1.00 63.84 400 THR A O 1
ATOM 3181 N N . ASN A 1 401 ? 23.295 4.041 -32.194 1.00 71.31 401 ASN A N 1
ATOM 3182 C CA . ASN A 1 401 ? 22.101 3.646 -31.463 1.00 71.31 401 ASN A CA 1
ATOM 3183 C C . ASN A 1 401 ? 22.518 3.082 -30.102 1.00 71.31 401 ASN A C 1
ATOM 3185 O O . ASN A 1 401 ? 23.062 1.979 -30.047 1.00 71.31 401 ASN A O 1
ATOM 3189 N N . PRO A 1 402 ? 22.249 3.786 -28.990 1.00 70.56 402 PRO A N 1
ATOM 3190 C CA . PRO A 1 402 ? 22.710 3.341 -27.684 1.00 70.56 402 PRO A CA 1
ATOM 3191 C C . PRO A 1 402 ? 22.114 1.976 -27.297 1.00 70.56 402 PRO A C 1
ATOM 3193 O O . PRO A 1 402 ? 22.766 1.222 -26.582 1.00 70.56 402 PRO A O 1
ATOM 3196 N N . HIS A 1 403 ? 20.936 1.611 -27.805 1.00 70.06 403 HIS A N 1
ATOM 3197 C CA . HIS A 1 403 ? 20.299 0.321 -27.524 1.00 70.06 403 HIS A CA 1
ATOM 3198 C C . HIS A 1 403 ? 20.843 -0.834 -28.375 1.00 70.06 403 HIS A C 1
ATOM 3200 O O . HIS A 1 403 ? 20.481 -1.984 -28.140 1.00 70.06 403 HIS A O 1
ATOM 3206 N N . GLU A 1 404 ? 21.675 -0.561 -29.378 1.00 78.81 404 GLU A N 1
ATOM 3207 C CA . GLU A 1 404 ? 22.193 -1.574 -30.291 1.00 78.81 404 GLU A CA 1
ATOM 3208 C C . GLU A 1 404 ? 23.584 -2.053 -29.871 1.00 78.81 404 GLU A C 1
ATOM 3210 O O . GLU A 1 404 ? 24.451 -1.267 -29.497 1.00 78.81 404 GLU A O 1
ATOM 3215 N N . TYR A 1 405 ? 23.807 -3.359 -29.972 1.00 83.12 405 TYR A N 1
ATOM 3216 C CA . TYR A 1 405 ? 25.092 -4.015 -29.770 1.00 83.12 405 TYR A CA 1
ATOM 3217 C C . TYR A 1 405 ? 25.415 -4.837 -31.011 1.00 83.12 405 TYR A C 1
ATOM 3219 O O . TYR A 1 405 ? 24.557 -5.573 -31.499 1.00 83.12 405 TYR A O 1
ATOM 3227 N N . SER A 1 406 ? 26.636 -4.728 -31.529 1.00 83.00 406 SER A N 1
ATOM 3228 C CA . SER A 1 406 ? 27.026 -5.378 -32.778 1.00 83.00 406 SER A CA 1
ATOM 3229 C C . SER A 1 406 ? 28.461 -5.893 -32.775 1.00 83.00 406 SER A C 1
ATOM 3231 O O . SER A 1 406 ? 29.298 -5.425 -32.007 1.00 83.00 406 SER A O 1
ATOM 3233 N N . ALA A 1 407 ? 28.747 -6.872 -33.628 1.00 80.31 407 ALA A N 1
ATOM 3234 C CA . ALA A 1 407 ? 30.102 -7.347 -33.872 1.00 80.31 407 ALA A CA 1
ATOM 3235 C C . ALA A 1 407 ? 30.284 -7.794 -35.321 1.00 80.31 407 ALA A C 1
ATOM 3237 O O . ALA A 1 407 ? 29.377 -8.387 -35.911 1.00 80.31 407 ALA A O 1
ATOM 3238 N N . ASP A 1 408 ? 31.477 -7.544 -35.860 1.00 77.75 408 ASP A N 1
ATOM 3239 C CA . ASP A 1 408 ? 31.912 -8.077 -37.150 1.00 77.75 408 ASP A CA 1
ATOM 3240 C C . ASP A 1 408 ? 32.233 -9.580 -36.999 1.00 77.75 408 ASP A C 1
ATOM 3242 O O . ASP A 1 408 ? 32.956 -9.997 -36.090 1.00 77.75 408 ASP A O 1
ATOM 3246 N N . ILE A 1 409 ? 31.658 -10.403 -37.874 1.00 72.31 409 ILE A N 1
ATOM 3247 C CA . ILE A 1 409 ? 31.786 -11.864 -37.901 1.00 72.31 409 ILE A CA 1
ATOM 3248 C C . ILE A 1 409 ? 32.570 -12.369 -39.128 1.00 72.31 409 ILE A C 1
ATOM 3250 O O . ILE A 1 409 ? 32.553 -13.567 -39.407 1.00 72.31 409 ILE A O 1
ATOM 3254 N N . LYS A 1 410 ? 33.309 -11.513 -39.851 1.00 66.31 410 LYS A N 1
ATOM 3255 C CA . LYS A 1 410 ? 34.114 -11.893 -41.039 1.00 66.31 410 LYS A CA 1
ATOM 3256 C C . LYS A 1 410 ? 35.054 -13.064 -40.805 1.00 66.31 410 LYS A C 1
ATOM 3258 O O . LYS A 1 410 ? 35.237 -13.905 -41.681 1.00 66.31 410 LYS A O 1
ATOM 3263 N N . SER A 1 411 ? 35.658 -13.134 -39.621 1.00 65.25 411 SER A N 1
ATOM 3264 C CA . SER A 1 411 ? 36.643 -14.168 -39.288 1.00 65.25 411 SER A CA 1
ATOM 3265 C C . SER A 1 411 ? 36.015 -15.534 -38.991 1.00 65.25 411 SER A C 1
ATOM 3267 O O . SER A 1 411 ? 36.711 -16.550 -39.043 1.00 65.25 411 SER A O 1
ATOM 3269 N N . ARG A 1 412 ? 34.709 -15.592 -38.690 1.00 72.12 412 ARG A N 1
ATOM 3270 C CA . ARG A 1 412 ? 33.964 -16.827 -38.408 1.00 72.12 412 ARG A CA 1
ATOM 3271 C C . ARG A 1 412 ? 32.511 -16.669 -38.845 1.00 72.12 412 ARG A C 1
ATOM 3273 O O . ARG A 1 412 ? 31.736 -15.964 -38.217 1.00 72.12 412 ARG A O 1
ATOM 3280 N N . LYS A 1 413 ? 32.100 -17.382 -39.891 1.00 73.06 413 LYS A N 1
ATOM 3281 C CA . LYS A 1 413 ? 30.728 -17.290 -40.409 1.00 73.06 413 LYS A CA 1
ATOM 3282 C C . LYS A 1 413 ? 29.719 -17.982 -39.480 1.00 73.06 413 LYS A C 1
ATOM 3284 O O . LYS A 1 413 ? 29.914 -19.124 -39.049 1.00 73.06 413 LYS A O 1
ATOM 3289 N N . ILE A 1 414 ? 28.598 -17.314 -39.213 1.00 71.38 414 ILE A N 1
ATOM 3290 C CA . ILE A 1 414 ? 27.407 -17.936 -38.619 1.00 71.38 414 ILE A CA 1
ATOM 3291 C C . ILE A 1 414 ? 26.605 -18.564 -39.762 1.00 71.38 414 ILE A C 1
ATOM 3293 O O . ILE A 1 414 ? 26.237 -17.885 -40.722 1.00 71.38 414 ILE A O 1
ATOM 3297 N N . LEU A 1 415 ? 26.371 -19.877 -39.705 1.00 75.19 415 LEU A N 1
ATOM 3298 C CA . LEU A 1 415 ? 25.611 -20.570 -40.746 1.00 75.19 415 LEU A CA 1
ATOM 3299 C C . LEU A 1 415 ? 24.132 -20.178 -40.661 1.00 75.19 415 LEU A C 1
ATOM 3301 O O . LEU A 1 415 ? 23.605 -19.957 -39.575 1.00 75.19 415 LEU A O 1
ATOM 3305 N N . LYS A 1 416 ? 23.434 -20.138 -41.804 1.00 65.00 416 LYS A N 1
ATOM 3306 C CA . LYS A 1 416 ? 22.003 -19.776 -41.859 1.00 65.00 416 LYS A CA 1
ATOM 3307 C C . LYS A 1 416 ? 21.105 -20.684 -41.001 1.00 65.00 416 LYS A C 1
ATOM 3309 O O . LYS A 1 416 ? 20.033 -20.253 -40.597 1.00 65.00 416 LYS A O 1
ATOM 3314 N N . SER A 1 417 ? 21.536 -21.916 -40.730 1.00 66.56 417 SER A N 1
ATOM 3315 C CA . SER A 1 417 ? 20.842 -22.893 -39.882 1.00 66.56 417 SER A CA 1
ATOM 3316 C C . SER A 1 417 ? 21.261 -22.850 -38.407 1.00 66.56 417 SER A C 1
ATOM 3318 O O . SER A 1 417 ? 20.713 -23.599 -37.601 1.00 66.56 417 SER A O 1
ATOM 3320 N N . SER A 1 418 ? 22.229 -22.008 -38.034 1.00 66.25 418 SER A N 1
ATOM 3321 C CA . SER A 1 418 ? 22.690 -21.895 -36.652 1.00 66.25 418 SER A CA 1
ATOM 3322 C C . SER A 1 418 ? 21.694 -21.128 -35.789 1.00 66.25 418 SER A C 1
ATOM 3324 O O . SER A 1 418 ? 21.226 -20.049 -36.154 1.00 66.25 418 SER A O 1
ATOM 3326 N N . THR A 1 419 ? 21.456 -21.630 -34.581 1.00 69.00 419 THR A N 1
ATOM 3327 C CA . THR A 1 419 ? 20.810 -20.855 -33.518 1.00 69.00 419 THR A CA 1
ATOM 3328 C C . THR A 1 419 ? 21.867 -19.988 -32.841 1.00 69.00 419 THR A C 1
ATOM 3330 O O . THR A 1 419 ? 22.968 -20.460 -32.566 1.00 69.00 419 THR A O 1
ATOM 3333 N N . VAL A 1 420 ? 21.548 -18.728 -32.543 1.00 67.38 420 VAL A N 1
ATOM 3334 C CA . VAL A 1 420 ? 22.437 -17.827 -31.795 1.00 67.38 420 VAL A CA 1
ATOM 3335 C C . VAL A 1 420 ? 21.823 -17.557 -30.428 1.00 67.38 420 VAL A C 1
ATOM 3337 O O . VAL A 1 420 ? 20.721 -17.018 -30.337 1.00 67.38 420 VAL A O 1
ATOM 3340 N N . LYS A 1 421 ? 22.531 -17.932 -29.360 1.00 73.94 421 LYS A N 1
ATOM 3341 C CA . LYS A 1 421 ? 22.159 -17.580 -27.985 1.00 73.94 421 LYS A CA 1
ATOM 3342 C C . LYS A 1 421 ? 22.794 -16.239 -27.626 1.00 73.94 421 LYS A C 1
ATOM 3344 O O . LYS A 1 421 ? 24.009 -16.107 -27.725 1.00 73.94 421 LYS A O 1
ATOM 3349 N N . ILE A 1 422 ? 21.992 -15.273 -27.190 1.00 74.25 422 ILE A N 1
ATOM 3350 C CA . ILE A 1 422 ? 22.476 -13.989 -26.665 1.00 74.25 422 ILE A CA 1
ATOM 3351 C C . ILE A 1 422 ? 22.508 -14.064 -25.140 1.00 74.25 422 ILE A C 1
ATOM 3353 O O . ILE A 1 422 ? 21.537 -14.502 -24.522 1.00 74.25 422 ILE A O 1
ATOM 3357 N N . VAL A 1 423 ? 23.623 -13.658 -24.539 1.00 70.94 423 VAL A N 1
ATOM 3358 C CA . VAL A 1 423 ? 23.794 -13.561 -23.087 1.00 70.94 423 VAL A CA 1
ATOM 3359 C C . VAL A 1 423 ? 24.144 -12.119 -22.748 1.00 70.94 423 VAL A C 1
ATOM 3361 O O . VAL A 1 423 ? 25.107 -11.568 -23.275 1.00 70.94 423 VAL A O 1
ATOM 3364 N N . VAL A 1 424 ? 23.348 -11.511 -21.872 1.00 71.81 424 VAL A N 1
ATOM 3365 C CA . VAL A 1 424 ? 23.547 -10.143 -21.386 1.00 71.81 424 VAL A CA 1
ATOM 3366 C C . VAL A 1 424 ? 23.968 -10.222 -19.925 1.00 71.81 424 VAL A C 1
ATOM 3368 O O . VAL A 1 424 ? 23.217 -10.711 -19.084 1.00 71.81 424 VAL A O 1
ATOM 3371 N N . THR A 1 425 ? 25.166 -9.741 -19.620 1.00 66.88 425 THR A N 1
ATOM 3372 C CA . THR A 1 425 ? 25.678 -9.626 -18.254 1.00 66.88 425 THR A CA 1
ATOM 3373 C C . THR A 1 425 ? 25.476 -8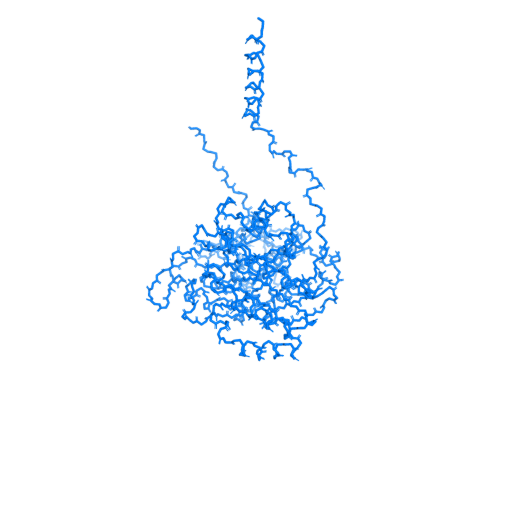.193 -17.796 1.00 66.88 425 THR A C 1
ATOM 3375 O O . THR A 1 425 ? 26.032 -7.271 -18.396 1.00 66.88 425 THR A O 1
ATOM 3378 N N . ARG A 1 426 ? 24.718 -7.984 -16.719 1.00 64.75 426 ARG A N 1
ATOM 3379 C CA . ARG A 1 426 ? 24.561 -6.664 -16.096 1.00 64.75 426 ARG A CA 1
ATOM 3380 C C . ARG A 1 426 ? 25.504 -6.516 -14.896 1.00 64.75 426 ARG A C 1
ATOM 3382 O O . ARG A 1 426 ? 25.827 -7.496 -14.227 1.00 64.75 426 ARG A O 1
ATOM 3389 N N . ARG A 1 427 ? 25.996 -5.301 -14.649 1.00 54.03 427 ARG A N 1
ATOM 3390 C CA . ARG A 1 427 ? 26.653 -4.932 -13.394 1.00 54.03 427 ARG A CA 1
ATOM 3391 C C . ARG A 1 427 ? 25.594 -5.015 -12.287 1.00 54.03 427 ARG A C 1
ATOM 3393 O O . ARG A 1 427 ? 24.450 -4.627 -12.540 1.00 54.03 427 ARG A O 1
ATOM 3400 N N . PRO A 1 428 ? 25.948 -5.481 -11.078 1.00 43.75 428 PRO A N 1
ATOM 3401 C CA . PRO A 1 428 ? 25.144 -5.156 -9.908 1.00 43.75 428 PRO A CA 1
ATOM 3402 C C . PRO A 1 428 ? 24.964 -3.627 -9.855 1.00 43.75 428 PRO A C 1
ATOM 3404 O O . PRO A 1 428 ? 25.860 -2.918 -10.336 1.00 43.75 428 PRO A O 1
ATOM 3407 N N . PRO A 1 429 ? 23.853 -3.101 -9.307 1.00 42.88 429 PRO A N 1
ATOM 3408 C CA . PRO A 1 429 ? 23.795 -1.680 -8.981 1.00 42.88 429 PRO A CA 1
ATOM 3409 C C . PRO A 1 429 ? 25.060 -1.334 -8.189 1.00 42.88 429 PRO A C 1
ATOM 3411 O O . PRO A 1 429 ? 25.454 -2.085 -7.292 1.00 42.88 429 PRO A O 1
ATOM 3414 N N . LEU A 1 430 ? 25.767 -0.282 -8.614 1.00 30.28 430 LEU A N 1
ATOM 3415 C CA . LEU A 1 430 ? 26.980 0.152 -7.927 1.00 30.28 430 LEU A CA 1
ATOM 3416 C C . LEU A 1 430 ? 26.612 0.389 -6.454 1.00 30.28 430 LEU A C 1
ATOM 3418 O O . LEU A 1 430 ? 25.642 1.108 -6.218 1.00 30.28 430 LEU A O 1
ATOM 3422 N N . PRO A 1 431 ? 27.333 -0.185 -5.474 1.00 27.56 431 PRO A N 1
ATOM 3423 C CA . PRO A 1 431 ? 27.260 0.350 -4.125 1.00 27.56 431 PRO A CA 1
ATOM 3424 C C . PRO A 1 431 ? 27.679 1.819 -4.197 1.00 27.56 431 PRO A C 1
ATOM 3426 O O . PRO A 1 431 ? 28.573 2.170 -4.980 1.00 27.56 431 PRO A O 1
ATOM 3429 N N . ASP A 1 432 ? 26.985 2.662 -3.436 1.00 30.52 432 ASP A N 1
ATOM 3430 C CA . ASP A 1 432 ? 27.215 4.100 -3.386 1.00 30.52 432 ASP A CA 1
ATOM 3431 C C . ASP A 1 432 ? 28.717 4.395 -3.351 1.00 30.52 432 ASP A C 1
ATOM 3433 O O . ASP A 1 432 ? 29.465 3.839 -2.541 1.00 30.52 432 ASP A O 1
ATOM 3437 N N . LYS A 1 433 ? 29.187 5.266 -4.249 1.00 26.11 433 LYS A N 1
ATOM 3438 C CA . LYS A 1 433 ? 30.508 5.867 -4.083 1.00 26.11 433 LYS A CA 1
ATOM 3439 C C . LYS A 1 433 ? 30.478 6.639 -2.766 1.00 26.11 433 LYS A C 1
ATOM 3441 O O . LYS A 1 433 ? 29.950 7.746 -2.711 1.00 26.11 433 LYS A O 1
ATOM 3446 N N . ILE A 1 434 ? 31.069 6.059 -1.727 1.00 28.83 434 ILE A N 1
ATOM 3447 C CA . ILE A 1 434 ? 31.516 6.795 -0.552 1.00 28.83 434 ILE A CA 1
ATOM 3448 C C . ILE A 1 434 ? 32.625 7.720 -1.050 1.00 28.83 434 ILE A C 1
ATOM 3450 O O . ILE A 1 434 ? 33.754 7.295 -1.295 1.00 28.83 434 ILE A O 1
ATOM 3454 N N . THR A 1 435 ? 32.287 8.987 -1.264 1.00 24.88 435 THR A N 1
ATOM 3455 C CA . THR A 1 435 ? 33.292 10.043 -1.332 1.00 24.88 435 THR A CA 1
ATOM 3456 C C . THR A 1 435 ? 33.809 10.221 0.090 1.00 24.88 435 THR A C 1
ATOM 3458 O O . THR A 1 435 ? 33.146 10.841 0.917 1.00 24.88 435 THR A O 1
ATOM 3461 N N . ILE A 1 436 ? 34.968 9.636 0.388 1.00 27.94 436 ILE A N 1
ATOM 3462 C CA . ILE A 1 436 ? 35.763 10.048 1.542 1.00 27.94 436 ILE A CA 1
ATOM 3463 C C . ILE A 1 436 ? 36.278 11.445 1.194 1.00 27.94 436 ILE A C 1
ATOM 3465 O O . ILE A 1 436 ? 37.052 11.609 0.252 1.00 27.94 436 ILE A O 1
ATOM 3469 N N . LEU A 1 437 ? 35.768 12.455 1.892 1.00 23.17 437 LEU A N 1
ATOM 3470 C CA . LEU A 1 437 ? 36.441 13.741 1.978 1.00 23.17 437 LEU A CA 1
ATOM 3471 C C . LEU A 1 437 ? 37.538 13.565 3.028 1.00 23.17 437 LEU A C 1
ATOM 3473 O O . LEU A 1 437 ? 37.233 13.409 4.210 1.00 23.17 437 LEU A O 1
ATOM 3477 N N . ASP A 1 438 ? 38.789 13.515 2.576 1.00 25.52 438 ASP A N 1
ATOM 3478 C CA . ASP A 1 438 ? 39.932 13.758 3.451 1.00 25.52 438 ASP A CA 1
ATOM 3479 C C . ASP A 1 438 ? 39.879 15.223 3.916 1.00 25.52 438 ASP A C 1
ATOM 3481 O O . ASP A 1 438 ? 39.537 16.107 3.126 1.00 25.52 438 ASP A O 1
ATOM 3485 N N . TRP A 1 439 ? 40.156 15.401 5.210 1.00 35.19 439 TRP A N 1
ATOM 3486 C CA . TRP A 1 439 ? 40.035 16.598 6.055 1.00 35.19 439 TRP A CA 1
ATOM 3487 C C . TRP A 1 439 ? 40.154 17.972 5.386 1.00 35.19 439 TRP A C 1
ATOM 3489 O O . TRP A 1 439 ? 41.171 18.227 4.700 1.00 35.19 439 TRP A O 1
#

Organism: NCBI:txid1008807

pLDDT: mean 74.2, std 18.4, range [23.17, 95.44]

Secondary structure (DSSP, 8-state):
-HHHHHHHHHHHHHHHHHHTTS-TT-STTSS--TTS-PPPP--S-EEEEETTEEEEE-TTS-EEEEEEEEE-HHHHTTHHHHHHHHHHHHHTTPEEEEEE--STT--HHHHHHHHHHHHHHHHHHTT--EEEEE-SSTT-TT-GGGSHHHHHHHHHHHHHHTT-TTEEEEEEE---S-GGG-HHHHHHGGGSSEEEEEEEE-B-SHHHHB-TTSPBPSS--B-HHHHTTHHHHHHHHHHHHHHHHSS---EEEEEEEE--TTTHHHHHHHHHHHHHHTHHHHHHHH-EEEEEE--SPPPGGG--S-HHHHHT--GGG-HHHHHHHHHHHHHHHHHHH-HHHHHHS-----------------TTSSEEEEE-SS-TTEEEEEEEEGGGTT--EEPEEPSS-TTEEEEE-TTSPPPTT--EEEEEEEPPPPP--------

Radius of gyration: 27.36 Å; chains: 1; bounding box: 67×52×98 Å

Foldseek 3Di:
DVVVVVVVVVVVVVVVVVVVVPCPDPPVVVVPPPPPFDWDPQDQWFWAAALVFIWIQGLQLDIAAEDEAEAEPVCLVVLVVVLVVVLVCVVVVHAYEYEYEDLQVDDLVVLVSVLVSLVSVCVSCPQPAYEYEYYEAPQPPRGPCPPPSSLVSVLVSLVVVVVHPRYAYEYEYALPDDLVSCQSCLVCVVSGQAYEYAEEAFDPPPQFQAAPVRDGADDDHADLVRLLCVVVVVLVVQVSSCVNNVDLHAYEHAHYFYFCVPVHLVSLLSSLLSCLLCVLVCCTRRNYSYYRQGQAAPDSVPDNRGSRRRNGSHCSVDPSSNVSSVSSSVLSSCCSHPVVVSVVPSPPPPVPQCQVQPPPPPLVDQKDKGFGPPLPQFPWKWKDKPVPVPDIDTFPQDPVDNRMTMDGQVVPRRDPPIDIDMDTDGDDDDDDPPPPDDD

Sequence (439 aa):
MFRLFVILSLLAILAQVHSAVDNGGQYDSLLNSEELYPEFKSPKFVLWSNASGPNIILPNGTVKIVDTYWLGLNAWNKTKKIEERLTSTLFKDHIPYIHINNFNNMNPITCRQAIAFDKKILSIMKSSFAVIDFESDWDVTTTLVGTKKGSDCLEKRIKLWRKSKNFVLLSSVTLEQVDAQYETFSKLSHMFDLHSVVHHVVSHTSDCTWRTDGGNMTKNGKSFEEALNIVQELMSKQDKISRLTRDKKSFVVGDAAITSCSWDGVGQSRILSQMVDKMCDLIKNRGFHGMNLRSYSPHPQLRSLGHNNEGKYVWGSNADAKNQLQRGHDLAVRIMTNMETACKDTTPVTVKDFITIKKHLKASEDVLSVIIDPIENIKQVVAIPSNWKGHFIELVKSSTNPHEYSADIKSRKILKSSTVKIVVTRRPPLPDKITILDW